Protein AF-A0A973V1K1-F1 (afdb_monomer_lite)

Secondary structure (DSSP, 8-state):
-PPP----HHHHHHHHTT-HHHHHHHHHHHHHHHHHHHHHHTTT-TTHHHHHHHHHHHHHHHGGG-S-GGGHHHHHHHHHHHHHHHHHHHHHHH------------HHHHHHHHHHHHTT--HHHHHHHHHGGGS-HHHHHHHHHHHHHHTTSS-HHHHHHHHTS-HHHHHHHHHHHHHHHHHHHHHHHHHH-SSPPHHHHHHTTT--S---HHHHHHHHHHHHHSTTGGGGGTTPPPHHHHHHTTTT-PPPGGG--GGGGTTSSTTSSS--------------------------------------------PPPPPPPPPPPP-PPPP-PPPPP---------------------PPPTT--PPPHHHHHHHHHTS------GGGGTTTT----PPTTPPTTGGG------S-HHHHHHHHHHHHT--HHHHHHHHHHHHTT-TT-EE--BS-GGGSPTT--TTTTSSTT-B--EETTTTEEHHHHGGGTTHHHH-HHHHHHHHHHHHHHHHTT--GGGGGS-BSS---TT-HHHHHHHHHHSSBS-HHHHT--

pLDDT: mean 71.19, std 25.12, range [21.25, 98.44]

Foldseek 3Di:
DDDDLQDDLVLLVCLLVPNVVSVVVVLVSCLVLLLLLQCLLVVNDPCSVVLSVVLSVCLSVCSNVDPGSRCSLLVSLLSSLVSSVVVVVVVVVVPDDDDDDDPPDDVLVVSLVVLCVVVVDDDLLNLLSQLLQQDDPVLNSLVSVVLCCLLVSDPLVSVCVSVVHDSVVSVVSPVVSQVLSLLSSLLSVQVPDVVHDPVVVVVCPPPPPGRYPVVSVVSSVCLCPPPVSVCSSPPDDRVSVSVLLVSPPPDPPVVPDPCVVVPPPPPPDPDDDDDDDDDDDDDDDDDDDDDDDDDDDDDDDDDDDDDDDDDDDDDDDDDDDDDDDDDDDDDDDDDDDDDDDDDDDDDDDPPPLCPWFAADFAPDDADALVVLLVNLVVDADDAPAPQCQQQLPDAFDQQPPDDPPSRRQTSHHHHHLLSLLSSLCRRLRHTSVLSCVQLCSQPNQFQADFDDWDQDQVLAAVVFGACSVVHHSTGGQFGGSNRNGCVVPVSLPPRLSRHSNSVSNNLSRQLSCQQNANPCCLCVDDEPDHRGHHPNQQSSLCSPPVHGHDPSSNSRD

Radius of gyration: 30.54 Å; chains: 1; bounding box: 85×86×96 Å

Sequence (557 aa):
MYQDVSFDPATVTAAMRGNQTALDGLVASCLPLVYNIVGRSMDGHADVDDVVQETMLHAVRGLPGLRDPERFRSWLVAIAVQQVRGRWRTGSRLASPTELDTDLADPEADFVDLTIAKLGLQGQRREVAEATRWLDEDDRHLLSMWWLEAAGELTRSELAGALELTSQQVADRVRRMREQLDAARVIVRVLRASPRCAQLASLARDWNGRPSPLWRKRFARHTRECGNCARGWSNLVPADRLLVGLALVPLPLGFALPQLRAGVGALVHTAGGHSGGWLAKAGSVLSTKPAIGAVAAVVMLGIGAVTANGWGVFDQPTPREPTTAAVTPSVQPAVTAGMFTSPSPSTASPKPSVSRFGLLPPGAKLPSGAQCATAVRAKPIRENKGVNATANKTTGHTVPGASAPLTRVDGKFTGTTEQILRWAACKWGIDEDMVKAQAAIESWWHMDNKGDYGTDPSHCPADHGLGVDGTPGKCPESYGLMQVRYPYNMQAFPGVEKSTAMNADYAYAVWRSCYEGKMTWLNTVERGSQYKAGDAWGCIGEWFAGRWHTVAAVQYV

Structure (mmCIF, N/CA/C/O backbone):
data_AF-A0A973V1K1-F1
#
_entry.id   AF-A0A973V1K1-F1
#
loop_
_atom_site.group_PDB
_atom_site.id
_atom_site.type_symbol
_atom_site.label_atom_id
_atom_site.label_alt_id
_atom_site.label_comp_id
_atom_site.label_asym_id
_atom_site.label_entity_id
_atom_site.label_seq_id
_atom_site.pdbx_PDB_ins_code
_atom_site.Cartn_x
_atom_site.Cartn_y
_atom_site.Cartn_z
_atom_site.occupancy
_atom_site.B_iso_or_equiv
_atom_site.auth_seq_id
_atom_site.auth_comp_id
_atom_site.auth_asym_id
_atom_site.auth_atom_id
_atom_site.pdbx_PDB_model_num
ATOM 1 N N . MET A 1 1 ? -12.474 7.860 5.024 1.00 25.02 1 MET A N 1
ATOM 2 C CA . MET A 1 1 ? -13.247 8.541 6.084 1.00 25.02 1 MET A CA 1
ATOM 3 C C . MET A 1 1 ? -13.498 7.500 7.155 1.00 25.02 1 MET A C 1
ATOM 5 O O . MET A 1 1 ? -14.356 6.652 6.957 1.00 25.02 1 MET A O 1
ATOM 9 N N . TYR A 1 2 ? -12.646 7.456 8.177 1.00 35.62 2 TYR A N 1
ATOM 10 C CA . TYR A 1 2 ? -12.766 6.469 9.251 1.00 35.62 2 TYR A CA 1
ATOM 11 C C . TYR A 1 2 ? -13.689 7.020 10.343 1.00 35.62 2 TYR A C 1
ATOM 13 O O . TYR A 1 2 ? -13.812 8.241 10.462 1.00 35.62 2 TYR A O 1
ATOM 21 N N . GLN A 1 3 ? -14.376 6.150 11.085 1.00 34.31 3 GLN A N 1
ATOM 22 C CA . GLN A 1 3 ? -15.236 6.604 12.177 1.00 34.31 3 GLN A CA 1
ATOM 23 C C . GLN A 1 3 ? -14.373 7.226 13.273 1.00 34.31 3 GLN A C 1
ATOM 25 O O . GLN A 1 3 ? -13.425 6.604 13.750 1.00 34.31 3 GLN A O 1
ATOM 30 N N . ASP A 1 4 ? -14.728 8.449 13.660 1.00 41.28 4 ASP A N 1
ATOM 31 C CA . ASP A 1 4 ? -14.227 9.068 14.877 1.00 41.28 4 ASP A CA 1
ATOM 32 C C . ASP A 1 4 ? -14.551 8.129 16.047 1.00 41.28 4 ASP A C 1
ATOM 34 O O . ASP A 1 4 ? -15.714 7.763 16.247 1.00 41.28 4 ASP A O 1
ATOM 38 N N . VAL A 1 5 ? -13.530 7.680 16.785 1.00 53.22 5 VAL A N 1
ATOM 39 C CA . VAL A 1 5 ? -13.741 6.884 18.002 1.00 53.22 5 VAL A CA 1
ATOM 40 C C . VAL A 1 5 ? -14.153 7.866 19.092 1.00 53.22 5 VAL A C 1
ATOM 42 O O . VAL A 1 5 ? -13.346 8.296 19.922 1.00 53.22 5 VAL A O 1
ATOM 45 N N . SER A 1 6 ? -15.423 8.263 19.017 1.00 62.38 6 SER A N 1
ATOM 46 C CA . SER A 1 6 ? -16.100 9.110 19.982 1.00 62.38 6 SER A CA 1
ATOM 47 C C . SER A 1 6 ? -16.394 8.283 21.227 1.00 62.38 6 SER A C 1
ATOM 49 O O . SER A 1 6 ? -17.268 7.412 21.217 1.00 62.38 6 SER A O 1
ATOM 51 N N . PHE A 1 7 ? -15.665 8.544 22.307 1.00 79.31 7 PHE A N 1
ATOM 52 C CA . PHE A 1 7 ? -15.993 7.973 23.607 1.00 79.31 7 PHE A CA 1
ATOM 53 C C . PHE A 1 7 ? -17.293 8.604 24.108 1.00 79.31 7 PHE A C 1
ATOM 55 O O . PHE A 1 7 ? -17.381 9.825 24.211 1.00 79.31 7 PHE A O 1
ATOM 62 N N . ASP A 1 8 ? -18.293 7.778 24.412 1.00 84.62 8 ASP A N 1
ATOM 63 C CA . ASP A 1 8 ? -19.568 8.242 24.958 1.00 84.62 8 ASP A CA 1
ATOM 64 C C . ASP A 1 8 ? -19.347 8.993 26.294 1.00 84.62 8 ASP A C 1
ATOM 66 O O . ASP A 1 8 ? -18.878 8.382 27.266 1.00 84.62 8 ASP A O 1
ATOM 70 N N . PRO A 1 9 ? -19.709 10.291 26.389 1.00 86.44 9 PRO A N 1
ATOM 71 C CA . PRO A 1 9 ? -19.548 11.074 27.611 1.00 86.44 9 PRO A CA 1
ATOM 72 C C . PRO A 1 9 ? -20.291 10.489 28.820 1.00 86.44 9 PRO A C 1
ATOM 74 O O . PRO A 1 9 ? -19.854 10.697 29.956 1.00 86.44 9 PRO A O 1
ATOM 77 N N . ALA A 1 10 ? -21.383 9.739 28.617 1.00 85.62 10 ALA A N 1
ATOM 78 C CA . ALA A 1 10 ? -22.103 9.088 29.710 1.00 85.62 10 ALA A CA 1
ATOM 79 C C . ALA A 1 10 ? -21.300 7.910 30.292 1.00 85.62 10 ALA A C 1
ATOM 81 O O . ALA A 1 10 ? -21.146 7.819 31.512 1.00 85.62 10 ALA A O 1
ATOM 82 N N . THR A 1 11 ? -20.708 7.071 29.439 1.00 87.69 11 THR A N 1
ATOM 83 C CA . THR A 1 11 ? -19.779 5.994 29.824 1.00 87.69 11 THR A CA 1
ATOM 84 C C . THR A 1 11 ? -18.534 6.547 30.522 1.00 87.69 11 THR A C 1
ATOM 86 O O . THR A 1 11 ? -18.165 6.053 31.590 1.00 87.69 11 THR A O 1
ATOM 89 N N . VAL A 1 12 ? -17.936 7.628 30.001 1.00 89.50 12 VAL A N 1
ATOM 90 C CA . VAL A 1 12 ? -16.821 8.333 30.666 1.00 89.50 12 VAL A CA 1
ATOM 91 C C . VAL A 1 12 ? -17.246 8.829 32.054 1.00 89.50 12 VAL A C 1
ATOM 93 O O . VAL A 1 12 ? -16.565 8.559 33.042 1.00 89.50 12 VAL A O 1
ATOM 96 N N . THR A 1 13 ? -18.410 9.476 32.165 1.00 91.19 13 THR A N 1
ATOM 97 C CA . THR A 1 13 ? -18.950 9.970 33.445 1.00 91.19 13 THR A CA 1
ATOM 98 C C . THR A 1 13 ? -19.221 8.839 34.443 1.00 91.19 13 THR A C 1
ATOM 100 O O . THR A 1 13 ? -18.986 9.000 35.642 1.00 91.19 13 THR A O 1
ATOM 103 N N . ALA A 1 14 ? -19.698 7.682 33.979 1.00 88.06 14 ALA A N 1
ATOM 104 C CA . ALA A 1 14 ? -19.909 6.506 34.818 1.00 88.06 14 ALA A CA 1
ATOM 105 C C . ALA A 1 14 ? -18.578 5.942 35.347 1.00 88.06 14 ALA A C 1
ATOM 107 O O . ALA A 1 14 ? -18.465 5.679 36.546 1.00 88.06 14 ALA A O 1
ATOM 108 N N . ALA A 1 15 ? -17.558 5.831 34.490 1.00 90.38 15 ALA A N 1
ATOM 109 C CA . ALA A 1 15 ? -16.216 5.399 34.875 1.00 90.38 15 ALA A CA 1
ATOM 110 C C . ALA A 1 15 ? -15.558 6.376 35.873 1.00 90.38 15 ALA A C 1
ATOM 112 O O . ALA A 1 15 ? -15.039 5.948 36.903 1.00 90.38 15 ALA A O 1
ATOM 113 N N . MET A 1 16 ? -15.673 7.693 35.646 1.00 90.38 16 MET A N 1
ATOM 114 C CA . MET A 1 16 ? -15.216 8.739 36.581 1.00 90.38 16 MET A CA 1
ATOM 115 C C . MET A 1 16 ? -15.860 8.631 37.971 1.00 90.38 16 MET A C 1
ATOM 117 O O . MET A 1 16 ? -15.228 8.953 38.973 1.00 90.38 16 MET A O 1
ATOM 121 N N . ARG A 1 17 ? -17.117 8.172 38.040 1.00 91.44 17 ARG A N 1
ATOM 122 C CA . ARG A 1 17 ? -17.866 7.939 39.288 1.00 91.44 17 ARG A CA 1
ATOM 123 C C . ARG A 1 17 ? -17.597 6.563 39.919 1.00 91.44 17 ARG A C 1
ATOM 125 O O . ARG A 1 17 ? -18.270 6.203 40.880 1.00 91.44 17 ARG A O 1
ATOM 132 N N . GLY A 1 18 ? -16.628 5.801 39.404 1.00 88.31 18 GLY A N 1
ATOM 133 C CA . GLY A 1 18 ? -16.198 4.520 39.970 1.00 88.31 18 GLY A CA 1
ATOM 134 C C . GLY A 1 18 ? -17.004 3.296 39.521 1.00 88.31 18 GLY A C 1
ATOM 135 O O . GLY A 1 18 ? -16.876 2.238 40.136 1.00 88.31 18 GLY A O 1
ATOM 136 N N . ASN A 1 19 ? -17.821 3.396 38.464 1.00 93.38 19 ASN A N 1
ATOM 137 C CA . ASN A 1 19 ? -18.449 2.216 37.864 1.00 93.38 19 ASN A CA 1
ATOM 138 C C . ASN A 1 19 ? -17.376 1.371 37.153 1.00 93.38 19 ASN A C 1
ATOM 140 O O . ASN A 1 19 ? -16.886 1.757 36.092 1.00 93.38 19 ASN A O 1
ATOM 144 N N . GLN A 1 20 ? -17.037 0.217 37.736 1.00 88.94 20 GLN A N 1
ATOM 145 C CA . GLN A 1 20 ? -15.986 -0.672 37.230 1.00 88.94 20 GLN A CA 1
ATOM 146 C C . GLN A 1 20 ? -16.291 -1.202 35.823 1.00 88.94 20 GLN A C 1
ATOM 148 O O . GLN A 1 20 ? -15.438 -1.120 34.953 1.00 88.94 20 GLN A O 1
ATOM 153 N N . THR A 1 21 ? -17.527 -1.624 35.536 1.00 86.88 21 THR A N 1
ATOM 154 C CA . THR A 1 21 ? -17.902 -2.111 34.194 1.00 86.88 21 THR A CA 1
ATOM 155 C C . THR A 1 21 ? -17.762 -1.025 33.121 1.00 86.88 21 THR A C 1
ATOM 157 O O . THR A 1 21 ? -17.337 -1.310 32.002 1.00 86.88 21 THR A O 1
ATOM 160 N N . ALA A 1 22 ? -18.081 0.229 33.459 1.00 86.69 22 ALA A N 1
ATOM 161 C CA . ALA A 1 22 ? -17.857 1.363 32.563 1.00 86.69 22 ALA A CA 1
ATOM 162 C C . ALA A 1 22 ? -16.359 1.676 32.395 1.00 86.69 22 ALA A C 1
ATOM 164 O O . ALA A 1 22 ? -15.928 1.997 31.291 1.00 86.69 22 ALA A O 1
ATOM 165 N N . LEU A 1 23 ? -15.565 1.554 33.465 1.00 84.75 23 LEU A N 1
ATOM 166 C CA . LEU A 1 23 ? -14.113 1.732 33.428 1.00 84.75 23 LEU A CA 1
ATOM 167 C C . LEU A 1 23 ? -13.426 0.661 32.568 1.00 84.75 23 LEU A C 1
ATOM 169 O O . LEU A 1 23 ? -12.627 1.016 31.708 1.00 84.75 23 LEU A O 1
ATOM 173 N N . ASP A 1 24 ? -13.772 -0.614 32.744 1.00 80.81 24 ASP A N 1
ATOM 174 C CA . ASP A 1 24 ? -13.214 -1.738 31.983 1.00 80.81 24 ASP A CA 1
ATOM 175 C C . ASP A 1 24 ? -13.505 -1.594 30.481 1.00 80.81 24 ASP A C 1
ATOM 177 O O . ASP A 1 24 ? -12.599 -1.692 29.649 1.00 80.81 24 ASP A O 1
ATOM 181 N N . GLY A 1 25 ? -14.759 -1.283 30.125 1.00 81.50 25 GLY A N 1
ATOM 182 C CA . GLY A 1 25 ? -15.160 -1.034 28.737 1.00 81.50 25 GLY A CA 1
ATOM 183 C C . GLY A 1 25 ? -14.477 0.196 28.125 1.00 81.50 25 GLY A C 1
ATOM 184 O O . GLY A 1 25 ? -14.055 0.163 26.964 1.00 81.50 25 GLY A O 1
ATOM 185 N N . LEU A 1 26 ? -14.303 1.266 28.910 1.00 86.12 26 LEU A N 1
ATOM 186 C CA . LEU A 1 26 ? -13.584 2.467 28.488 1.00 86.12 26 LEU A CA 1
ATOM 187 C C . LEU A 1 26 ? -12.096 2.168 28.248 1.00 86.12 26 LEU A C 1
ATOM 189 O O . LEU A 1 26 ? -11.581 2.487 27.178 1.00 86.12 26 LEU A O 1
ATOM 193 N N . VAL A 1 27 ? -11.422 1.500 29.189 1.00 83.38 27 VAL A N 1
ATOM 194 C CA . VAL A 1 27 ? -10.010 1.086 29.088 1.00 83.38 27 VAL A CA 1
ATOM 195 C C . VAL A 1 27 ? -9.781 0.193 27.868 1.00 83.38 27 VAL A C 1
ATOM 197 O O . VAL A 1 27 ? -8.873 0.472 27.083 1.00 83.38 27 VAL A O 1
ATOM 200 N N . ALA A 1 28 ? -10.631 -0.816 27.648 1.00 76.94 28 ALA A N 1
ATOM 201 C CA . ALA A 1 28 ? -10.556 -1.680 26.469 1.00 76.94 28 ALA A CA 1
ATOM 202 C C . ALA A 1 28 ? -10.680 -0.888 25.152 1.00 76.94 28 ALA A C 1
ATOM 204 O O . ALA A 1 28 ? -9.946 -1.149 24.201 1.00 76.94 28 ALA A O 1
ATOM 205 N N . SER A 1 29 ? -11.550 0.126 25.122 1.00 78.12 29 SER A N 1
ATOM 206 C CA . SER A 1 29 ? -11.746 1.009 23.961 1.00 78.12 29 SER A CA 1
ATOM 207 C C . SER A 1 29 ? -10.588 1.996 23.740 1.00 78.12 29 SER A C 1
ATOM 209 O O . SER A 1 29 ? -10.363 2.452 22.621 1.00 78.12 29 SER A O 1
ATOM 211 N N . CYS A 1 30 ? -9.838 2.333 24.793 1.00 79.31 30 CYS A N 1
ATOM 212 C CA . CYS A 1 30 ? -8.694 3.251 24.743 1.00 79.31 30 CYS A CA 1
ATOM 213 C C . CYS A 1 30 ? -7.409 2.598 24.229 1.00 79.31 30 CYS A C 1
ATOM 215 O O . CYS A 1 30 ? -6.612 3.258 23.558 1.00 79.31 30 CYS A O 1
ATOM 217 N N . LEU A 1 31 ? -7.197 1.320 24.559 1.00 74.94 31 LEU A N 1
ATOM 218 C CA . LEU A 1 31 ? -5.947 0.608 24.284 1.00 74.94 31 LEU A CA 1
ATOM 219 C C . LEU A 1 31 ? -5.491 0.694 22.814 1.00 74.94 31 LEU A C 1
ATOM 221 O O . LEU A 1 31 ? -4.325 1.031 22.613 1.00 74.94 31 LEU A O 1
ATOM 225 N N . PRO A 1 32 ? -6.342 0.488 21.784 1.00 72.94 32 PRO A N 1
ATOM 226 C CA . PRO A 1 32 ? -5.908 0.581 20.387 1.00 72.94 32 PRO A CA 1
ATOM 227 C C . PRO A 1 32 ? -5.370 1.965 20.003 1.00 72.94 32 PRO A C 1
ATOM 229 O O . PRO A 1 32 ? -4.358 2.060 19.311 1.00 72.94 32 PRO A O 1
ATOM 232 N N . LEU A 1 33 ? -5.999 3.043 20.489 1.00 72.25 33 LEU A N 1
ATOM 233 C CA . LEU A 1 33 ? -5.550 4.415 20.237 1.00 72.25 33 LEU A CA 1
ATOM 234 C C . LEU A 1 33 ? -4.190 4.677 20.900 1.00 72.25 33 LEU A C 1
ATOM 236 O O . LEU A 1 33 ? -3.294 5.238 20.273 1.00 72.25 33 LEU A O 1
ATOM 240 N N . VAL A 1 34 ? -4.012 4.232 22.146 1.00 75.44 34 VAL A N 1
ATOM 241 C CA . VAL A 1 34 ? -2.751 4.407 22.880 1.00 75.44 34 VAL A CA 1
ATOM 242 C C . VAL A 1 34 ? -1.622 3.578 22.258 1.00 75.44 34 VAL A C 1
ATOM 244 O O . VAL A 1 34 ? -0.548 4.127 22.018 1.00 75.44 34 VAL A O 1
ATOM 247 N N . TYR A 1 35 ? -1.868 2.313 21.900 1.00 67.62 35 TYR A N 1
ATOM 248 C CA . TYR A 1 35 ? -0.909 1.481 21.162 1.00 67.62 35 TYR A CA 1
ATOM 249 C C . TYR A 1 35 ? -0.545 2.089 19.799 1.00 67.62 35 TYR A C 1
ATOM 251 O O . TYR A 1 35 ? 0.631 2.100 19.439 1.00 67.62 35 TYR A O 1
ATOM 259 N N . ASN A 1 36 ? -1.507 2.662 19.066 1.00 60.78 36 ASN A N 1
ATOM 260 C CA . ASN A 1 36 ? -1.239 3.365 17.808 1.00 60.78 36 ASN A CA 1
ATOM 261 C C . ASN A 1 36 ? -0.340 4.596 18.004 1.00 60.78 36 ASN A C 1
ATOM 263 O O . ASN A 1 36 ? 0.570 4.811 17.201 1.00 60.78 36 ASN A O 1
ATOM 267 N N . ILE A 1 37 ? -0.576 5.396 19.051 1.00 63.22 37 ILE A N 1
ATOM 268 C CA . ILE A 1 37 ? 0.218 6.599 19.347 1.00 63.22 37 ILE A CA 1
ATOM 269 C C . ILE A 1 37 ? 1.629 6.217 19.800 1.00 63.22 37 ILE A C 1
ATOM 271 O O . ILE A 1 37 ? 2.606 6.694 19.221 1.00 63.22 37 ILE A O 1
ATOM 275 N N . VAL A 1 38 ? 1.747 5.355 20.813 1.00 67.50 38 VAL A N 1
ATOM 276 C CA . VAL A 1 38 ? 3.034 4.964 21.405 1.00 67.50 38 VAL A CA 1
ATOM 277 C C . VAL A 1 38 ? 3.848 4.135 20.413 1.00 67.50 38 VAL A C 1
ATOM 279 O O . VAL A 1 38 ? 4.984 4.495 20.117 1.00 67.50 38 VAL A O 1
ATOM 282 N N . GLY A 1 39 ? 3.257 3.096 19.818 1.00 61.38 39 GLY A N 1
ATOM 283 C CA . GLY A 1 39 ? 3.939 2.195 18.886 1.00 61.38 39 GLY A CA 1
ATOM 284 C C . GLY A 1 39 ? 4.509 2.903 17.655 1.00 61.38 39 GLY A C 1
ATOM 285 O O . GLY A 1 39 ? 5.645 2.625 17.277 1.00 61.38 39 GLY A O 1
ATOM 286 N N . ARG A 1 40 ? 3.782 3.873 17.070 1.00 62.50 40 ARG A N 1
ATOM 287 C CA . ARG A 1 40 ? 4.295 4.688 15.947 1.00 62.50 40 ARG A CA 1
ATOM 288 C C . ARG A 1 40 ? 5.256 5.802 16.373 1.00 62.50 40 ARG A C 1
ATOM 290 O O . ARG A 1 40 ? 6.088 6.213 15.572 1.00 62.50 40 ARG A O 1
ATOM 297 N N . SER A 1 41 ? 5.170 6.296 17.609 1.00 62.47 41 SER A N 1
ATOM 298 C CA . SER A 1 41 ? 6.094 7.329 18.115 1.00 62.47 41 SER A CA 1
ATOM 299 C C . SER A 1 41 ? 7.371 6.758 18.745 1.00 62.47 41 SER A C 1
ATOM 301 O O . SER A 1 41 ? 8.280 7.516 19.076 1.00 62.47 41 SER A O 1
ATOM 303 N N . MET A 1 42 ? 7.432 5.438 18.927 1.00 60.78 42 MET A N 1
ATOM 304 C CA . MET A 1 42 ? 8.599 4.698 19.414 1.00 60.78 42 MET A CA 1
ATOM 305 C C . MET A 1 42 ? 9.134 3.682 18.394 1.00 60.78 42 MET A C 1
ATOM 307 O O . MET A 1 42 ? 10.042 2.929 18.721 1.00 60.78 42 MET A O 1
ATOM 311 N N . ASP A 1 43 ? 8.571 3.646 17.183 1.00 56.16 43 ASP A N 1
ATOM 312 C CA . ASP A 1 43 ? 9.037 2.861 16.026 1.00 56.16 43 ASP A CA 1
ATOM 313 C C . ASP A 1 43 ? 9.370 1.382 16.345 1.00 56.16 43 ASP A C 1
ATOM 315 O O . ASP A 1 43 ? 10.355 0.812 15.888 1.00 56.16 43 ASP A O 1
ATOM 319 N N . GLY A 1 44 ? 8.551 0.746 17.194 1.00 48.47 44 GLY A N 1
ATOM 320 C CA . GLY A 1 44 ? 8.740 -0.653 17.602 1.00 48.47 44 GLY A CA 1
ATOM 321 C C . GLY A 1 44 ? 9.821 -0.916 18.664 1.00 48.47 44 GLY A C 1
ATOM 322 O O . GLY A 1 44 ? 10.270 -2.056 18.784 1.00 48.47 44 GLY A O 1
ATOM 323 N N . HIS A 1 45 ? 10.235 0.094 19.440 1.00 56.47 45 HIS A N 1
ATOM 324 C CA . HIS A 1 45 ? 11.133 -0.069 20.594 1.00 56.47 45 HIS A CA 1
ATOM 325 C C . HIS A 1 45 ? 10.634 -1.143 21.583 1.00 56.47 45 HIS A C 1
ATOM 327 O O . HIS A 1 45 ? 9.432 -1.285 21.805 1.00 56.47 45 HIS A O 1
ATOM 333 N N . ALA A 1 46 ? 11.552 -1.847 22.256 1.00 53.59 46 ALA A N 1
ATOM 334 C CA . ALA A 1 46 ? 11.208 -2.898 23.227 1.00 53.59 46 ALA A CA 1
ATOM 335 C C . ALA A 1 46 ? 10.357 -2.396 24.417 1.00 53.59 46 ALA A C 1
ATOM 337 O O . ALA A 1 46 ? 9.621 -3.167 25.021 1.00 53.59 46 ALA A O 1
ATOM 338 N N . ASP A 1 47 ? 10.420 -1.093 24.702 1.00 65.00 47 ASP A N 1
ATOM 339 C CA . ASP A 1 47 ? 9.684 -0.425 25.786 1.00 65.00 47 ASP A CA 1
ATOM 340 C C . ASP A 1 47 ? 8.240 -0.024 25.411 1.00 65.00 47 ASP A C 1
ATOM 342 O O . ASP A 1 47 ? 7.585 0.671 26.188 1.00 65.00 47 ASP A O 1
ATOM 346 N N . VAL A 1 48 ? 7.740 -0.360 24.212 1.00 66.38 48 VAL A N 1
ATOM 347 C CA . VAL A 1 48 ? 6.395 0.071 23.773 1.00 66.38 48 VAL A CA 1
ATOM 348 C C . VAL A 1 48 ? 5.312 -0.396 24.749 1.00 66.38 48 VAL A C 1
ATOM 350 O O . VAL A 1 48 ? 4.471 0.414 25.135 1.00 66.38 48 VAL A O 1
ATOM 353 N N . ASP A 1 49 ? 5.353 -1.655 25.193 1.00 67.69 49 ASP A N 1
ATOM 354 C CA . ASP A 1 49 ? 4.386 -2.186 26.163 1.00 67.69 49 ASP A CA 1
ATOM 355 C C . ASP A 1 49 ? 4.491 -1.486 27.530 1.00 67.69 49 ASP A C 1
ATOM 357 O O . ASP A 1 49 ? 3.462 -1.126 28.102 1.00 67.69 49 ASP A O 1
ATOM 361 N N . ASP A 1 50 ? 5.706 -1.198 28.013 1.00 75.38 50 ASP A N 1
ATOM 362 C CA . ASP A 1 50 ? 5.936 -0.462 29.266 1.00 75.38 50 ASP A CA 1
ATOM 363 C C . ASP A 1 50 ? 5.345 0.956 29.202 1.00 75.38 50 ASP A C 1
ATOM 365 O O . ASP A 1 50 ? 4.634 1.387 30.113 1.00 75.38 50 ASP A O 1
ATOM 369 N N . VAL A 1 51 ? 5.592 1.688 28.108 1.00 77.31 51 VAL A N 1
ATOM 370 C CA . VAL A 1 51 ? 5.094 3.064 27.931 1.00 77.31 51 VAL A CA 1
ATOM 371 C C . VAL A 1 51 ? 3.579 3.086 27.711 1.00 77.31 51 VAL A C 1
ATOM 373 O O . VAL A 1 51 ? 2.907 4.001 28.199 1.00 77.31 51 VAL A O 1
ATOM 376 N N . VAL A 1 52 ? 3.001 2.080 27.045 1.00 79.00 52 VAL A N 1
ATOM 377 C CA . VAL A 1 52 ? 1.540 1.911 26.974 1.00 79.00 52 VAL A CA 1
ATOM 378 C C . VAL A 1 52 ? 0.966 1.611 28.360 1.00 79.00 52 VAL A C 1
ATOM 380 O O . VAL A 1 52 ? -0.000 2.261 28.762 1.00 79.00 52 VAL A O 1
ATOM 383 N N . GLN A 1 53 ? 1.564 0.694 29.125 1.00 79.31 53 GLN A N 1
ATOM 384 C CA . GLN A 1 53 ? 1.118 0.363 30.478 1.00 79.31 53 GLN A CA 1
ATOM 385 C C . GLN A 1 53 ? 1.182 1.586 31.405 1.00 79.31 53 GLN A C 1
ATOM 387 O O . GLN A 1 53 ? 0.210 1.876 32.104 1.00 79.31 53 GLN A O 1
ATOM 392 N N . GLU A 1 54 ? 2.281 2.341 31.385 1.00 84.12 54 GLU A N 1
ATOM 393 C CA . GLU A 1 54 ? 2.437 3.573 32.163 1.00 84.12 54 GLU A CA 1
ATOM 394 C C . GLU A 1 54 ? 1.415 4.643 31.740 1.00 84.12 54 GLU A C 1
ATOM 396 O O . GLU A 1 54 ? 0.768 5.256 32.595 1.00 84.12 54 GLU A O 1
ATOM 401 N N . THR A 1 55 ? 1.184 4.809 30.433 1.00 83.88 55 THR A N 1
ATOM 402 C CA . THR A 1 55 ? 0.142 5.699 29.889 1.00 83.88 55 THR A CA 1
ATOM 403 C C . THR A 1 55 ? -1.246 5.322 30.406 1.00 83.88 55 THR A C 1
ATOM 405 O O . THR A 1 55 ? -1.975 6.185 30.898 1.00 83.88 55 THR A O 1
ATOM 408 N N . MET A 1 56 ? -1.608 4.037 30.357 1.00 87.25 56 MET A N 1
ATOM 409 C CA . MET A 1 56 ? -2.913 3.555 30.815 1.00 87.25 56 MET A CA 1
ATOM 410 C C . MET A 1 56 ? -3.070 3.652 32.336 1.00 87.25 56 MET A C 1
ATOM 412 O O . MET A 1 56 ? -4.137 4.038 32.812 1.00 87.25 56 MET A O 1
ATOM 416 N N . LEU A 1 57 ? -2.015 3.395 33.115 1.00 85.81 57 LEU A N 1
ATOM 417 C CA . LEU A 1 57 ? -2.019 3.610 34.566 1.00 85.81 57 LEU A CA 1
ATOM 418 C C . LEU A 1 57 ? -2.205 5.092 34.920 1.00 85.81 57 LEU A C 1
ATOM 420 O O . LEU A 1 57 ? -2.956 5.408 35.845 1.00 85.81 57 LEU A O 1
ATOM 424 N N . HIS A 1 58 ? -1.565 6.004 34.184 1.00 84.88 58 HIS A N 1
ATOM 425 C CA . HIS A 1 58 ? -1.778 7.444 34.336 1.00 84.88 58 HIS A CA 1
ATOM 426 C C . HIS A 1 58 ? -3.204 7.862 33.957 1.00 84.88 58 HIS A C 1
ATOM 428 O O . HIS A 1 58 ? -3.813 8.640 34.691 1.00 84.88 58 HIS A O 1
ATOM 434 N N . ALA A 1 59 ? -3.761 7.315 32.874 1.00 86.06 59 ALA A N 1
ATOM 435 C CA . ALA A 1 59 ? -5.140 7.573 32.471 1.00 86.06 59 ALA A CA 1
ATOM 436 C C . ALA A 1 59 ? -6.146 7.076 33.525 1.00 86.06 59 ALA A C 1
ATOM 438 O O . ALA A 1 59 ? -6.974 7.852 33.992 1.00 86.06 59 ALA A O 1
ATOM 439 N N . VAL A 1 60 ? -6.048 5.828 33.994 1.00 88.62 60 VAL A N 1
ATOM 440 C CA . VAL A 1 60 ? -6.977 5.288 35.008 1.00 88.62 60 VAL A CA 1
ATOM 441 C C . VAL A 1 60 ? -6.895 6.068 36.327 1.00 88.62 60 VAL A C 1
ATOM 443 O O . VAL A 1 60 ? -7.927 6.396 36.910 1.00 88.62 60 VAL A O 1
ATOM 446 N N . ARG A 1 61 ? -5.688 6.434 36.785 1.00 87.88 61 ARG A N 1
ATOM 447 C CA . ARG A 1 61 ? -5.500 7.234 38.013 1.00 87.88 61 ARG A CA 1
ATOM 448 C C . ARG A 1 61 ? -5.965 8.685 37.864 1.00 87.88 61 ARG A C 1
ATOM 450 O O . ARG A 1 61 ? -6.442 9.268 38.832 1.00 87.88 61 ARG A O 1
ATOM 457 N N . GLY A 1 62 ? -5.797 9.275 36.681 1.00 86.25 62 GLY A N 1
ATOM 458 C CA . GLY A 1 62 ? -6.165 10.661 36.398 1.00 86.25 62 GLY A CA 1
ATOM 459 C C . GLY A 1 62 ? -7.647 10.866 36.074 1.00 86.25 62 GLY A C 1
ATOM 460 O O . GLY A 1 62 ? -8.145 11.979 36.239 1.00 86.25 62 GLY A O 1
ATOM 461 N N . LEU A 1 63 ? -8.356 9.813 35.649 1.00 89.31 63 LEU A N 1
ATOM 462 C CA . LEU A 1 63 ? -9.735 9.886 35.159 1.00 89.31 63 LEU A CA 1
ATOM 463 C C . LEU A 1 63 ? -10.715 10.566 36.137 1.00 89.31 63 LEU A C 1
ATOM 465 O O . LEU A 1 63 ? -11.454 11.438 35.682 1.00 89.31 63 LEU A O 1
ATOM 469 N N . PRO A 1 64 ? -10.712 10.292 37.461 1.00 87.81 64 PRO A N 1
ATOM 470 C CA . PRO A 1 64 ? -11.609 10.978 38.399 1.00 87.81 64 PRO A CA 1
ATOM 471 C C . PRO A 1 64 ? -11.396 12.501 38.481 1.00 87.81 64 PRO A C 1
ATOM 473 O O . PRO A 1 64 ? -12.276 13.218 38.949 1.00 87.81 64 PRO A O 1
ATOM 476 N N . GLY A 1 65 ? -10.235 13.004 38.041 1.00 82.56 65 GLY A N 1
ATOM 477 C CA . GLY A 1 65 ? -9.905 14.431 37.986 1.00 82.56 65 GLY A CA 1
ATOM 478 C C . GLY A 1 65 ? -10.257 15.123 36.663 1.00 82.56 65 GLY A C 1
ATOM 479 O O . GLY A 1 65 ? -10.026 16.330 36.535 1.00 82.56 65 GLY A O 1
ATOM 480 N N . LEU A 1 66 ? -10.791 14.399 35.672 1.00 83.69 66 LEU A N 1
ATOM 481 C CA . LEU A 1 66 ? -11.204 14.977 34.394 1.00 83.69 66 LEU A CA 1
ATOM 482 C C . LEU A 1 66 ? -12.396 15.927 34.604 1.00 83.69 66 LEU A C 1
ATOM 484 O O . LEU A 1 66 ? -13.415 15.554 35.172 1.00 83.69 66 LEU A O 1
ATOM 488 N N . ARG A 1 67 ? -12.276 17.178 34.145 1.00 79.25 67 ARG A N 1
ATOM 489 C CA . ARG A 1 67 ? -13.317 18.208 34.351 1.00 79.25 67 ARG A CA 1
ATOM 490 C C . ARG A 1 67 ? -14.437 18.180 33.313 1.00 79.25 67 ARG A C 1
ATOM 492 O O . ARG A 1 67 ? -15.518 18.689 33.580 1.00 79.25 67 ARG A O 1
ATOM 499 N N . ASP A 1 68 ? -14.142 17.650 32.134 1.00 80.25 68 ASP A N 1
ATOM 500 C CA . ASP A 1 68 ? -14.984 17.716 30.943 1.00 80.25 68 ASP A CA 1
ATOM 501 C C . ASP A 1 68 ? -14.931 16.346 30.238 1.00 80.25 68 ASP A C 1
ATOM 503 O O . ASP A 1 68 ? -13.910 16.030 29.615 1.00 80.25 68 ASP A O 1
ATOM 507 N N . PRO A 1 69 ? -15.976 15.505 30.378 1.00 85.25 69 PRO A N 1
ATOM 508 C CA . PRO A 1 69 ? -16.019 14.173 29.780 1.00 85.25 69 PRO A CA 1
ATOM 509 C C . PRO A 1 69 ? -15.913 14.175 28.249 1.00 85.25 69 PRO A C 1
ATOM 511 O O . PRO A 1 69 ? -15.356 13.233 27.689 1.00 85.25 69 PRO A O 1
ATOM 514 N N . GLU A 1 70 ? -16.369 15.232 27.564 1.00 76.25 70 GLU A N 1
ATOM 515 C CA . GLU A 1 70 ? -16.288 15.335 26.097 1.00 76.25 70 GLU A CA 1
ATOM 516 C C . GLU A 1 70 ? -14.832 15.458 25.614 1.00 76.25 70 GLU A C 1
ATOM 518 O O . GLU A 1 70 ? -14.491 15.060 24.501 1.00 76.25 70 GLU A O 1
ATOM 523 N N . ARG A 1 71 ? -13.929 15.943 26.477 1.00 75.00 71 ARG A N 1
ATOM 524 C CA . ARG A 1 71 ? -12.490 16.080 26.187 1.00 75.00 71 ARG A CA 1
ATOM 525 C C . ARG A 1 71 ? -11.669 14.835 26.494 1.00 75.00 71 ARG A C 1
ATOM 527 O O . ARG A 1 71 ? -10.448 14.878 26.328 1.00 75.00 71 ARG A O 1
ATOM 534 N N . PHE A 1 72 ? -12.295 13.739 26.926 1.00 82.25 72 PHE A N 1
ATOM 535 C CA . PHE A 1 72 ? -11.595 12.517 27.330 1.00 82.25 72 PHE A CA 1
ATOM 536 C C . PHE A 1 72 ? -10.605 12.015 26.265 1.00 82.25 72 PHE A C 1
ATOM 538 O O . PHE A 1 72 ? -9.456 11.726 26.602 1.00 82.25 72 PHE A O 1
ATOM 545 N N . ARG A 1 73 ? -11.000 12.004 24.980 1.00 80.69 73 ARG A N 1
ATOM 546 C CA . ARG A 1 73 ? -10.117 11.618 23.862 1.00 80.69 73 ARG A CA 1
ATOM 547 C C . ARG A 1 73 ? -8.845 12.468 23.832 1.00 80.69 73 ARG A C 1
ATOM 549 O O . ARG A 1 73 ? -7.739 11.941 23.920 1.00 80.69 73 ARG A O 1
ATOM 556 N N . SER A 1 74 ? -8.999 13.788 23.754 1.00 70.06 74 SER A N 1
ATOM 557 C CA . SER A 1 74 ? -7.877 14.723 23.629 1.00 70.06 74 SER A CA 1
ATOM 558 C C . SER A 1 74 ? -6.975 14.728 24.865 1.00 70.06 74 SER A C 1
ATOM 560 O O . SER A 1 74 ? -5.763 14.900 24.751 1.00 70.06 74 SER A O 1
ATOM 562 N N . TRP A 1 75 ? -7.556 14.504 26.044 1.00 82.12 75 TRP A N 1
ATOM 563 C CA . TRP A 1 75 ? -6.830 14.345 27.299 1.00 82.12 75 TRP A CA 1
ATOM 564 C C . TRP A 1 75 ? -5.989 13.057 27.322 1.00 82.12 75 TRP A C 1
ATOM 566 O O . TRP A 1 75 ? -4.802 13.116 27.638 1.00 82.12 75 TRP A O 1
ATOM 576 N N . LEU A 1 76 ? -6.553 11.919 26.904 1.00 79.38 76 LEU A N 1
ATOM 577 C CA . LEU A 1 76 ? -5.829 10.650 26.779 1.00 79.38 76 LEU A CA 1
ATOM 578 C C . LEU A 1 76 ? -4.671 10.747 25.770 1.00 79.38 76 LEU A C 1
ATOM 580 O O . LEU A 1 76 ? -3.556 10.310 26.058 1.00 79.38 76 LEU A O 1
ATOM 584 N N . VAL A 1 77 ? -4.918 11.371 24.612 1.00 71.19 77 VAL A N 1
ATOM 585 C CA . VAL A 1 77 ? -3.897 11.640 23.584 1.00 71.19 77 VAL A CA 1
ATOM 586 C C . VAL A 1 77 ? -2.748 12.482 24.153 1.00 71.19 77 VAL A C 1
ATOM 588 O O . VAL A 1 77 ? -1.581 12.172 23.907 1.00 71.19 77 VAL A O 1
ATOM 591 N N . ALA A 1 78 ? -3.052 13.505 24.960 1.00 70.00 78 ALA A N 1
ATOM 592 C CA . ALA A 1 78 ? -2.036 14.327 25.614 1.00 70.00 78 ALA A CA 1
ATOM 593 C C . ALA A 1 78 ? -1.184 13.532 26.623 1.00 70.00 78 ALA A C 1
ATOM 595 O O . ALA A 1 78 ? 0.034 13.717 26.651 1.00 70.00 78 ALA A O 1
ATOM 596 N N . ILE A 1 79 ? -1.777 12.610 27.396 1.00 74.12 79 ILE A N 1
ATOM 597 C CA . ILE A 1 79 ? -1.019 11.716 28.293 1.00 74.12 79 ILE A CA 1
ATOM 598 C C . ILE A 1 79 ? -0.063 10.834 27.479 1.00 74.12 79 ILE A C 1
ATOM 600 O O . ILE A 1 79 ? 1.129 10.806 27.781 1.00 74.12 79 ILE A O 1
ATOM 604 N N . ALA A 1 80 ? -0.550 10.166 26.427 1.00 74.06 80 ALA A N 1
ATOM 605 C CA . ALA A 1 80 ? 0.270 9.278 25.595 1.00 74.06 80 ALA A CA 1
ATOM 606 C C . ALA A 1 80 ? 1.466 10.014 24.959 1.00 74.06 80 ALA A C 1
ATOM 608 O O . ALA A 1 80 ? 2.610 9.566 25.050 1.00 74.06 80 ALA A O 1
ATOM 609 N N . VAL A 1 81 ? 1.222 11.195 24.378 1.00 65.88 81 VAL A N 1
ATOM 610 C CA . VAL A 1 81 ? 2.270 12.054 23.799 1.00 65.88 81 VAL A CA 1
ATOM 611 C C . VAL A 1 81 ? 3.277 12.520 24.855 1.00 65.88 81 VAL A C 1
ATOM 613 O O . VAL A 1 81 ? 4.482 12.548 24.585 1.00 65.88 81 VAL A O 1
ATOM 616 N N . GLN A 1 82 ? 2.821 12.863 26.063 1.00 67.81 82 GLN A N 1
ATOM 617 C CA . GLN A 1 82 ? 3.713 13.287 27.139 1.00 67.81 82 GLN A CA 1
ATOM 618 C C . GLN A 1 82 ? 4.577 12.137 27.674 1.00 67.81 82 GLN A C 1
ATOM 620 O O . GLN A 1 82 ? 5.751 12.374 27.970 1.00 67.81 82 GLN A O 1
ATOM 625 N N . GLN A 1 83 ? 4.045 10.912 27.751 1.00 78.38 83 GLN A N 1
ATOM 626 C CA . GLN A 1 83 ? 4.812 9.738 28.184 1.00 78.38 83 GLN A CA 1
ATOM 627 C C . GLN A 1 83 ? 5.894 9.353 27.174 1.00 78.38 83 GLN A C 1
ATOM 629 O O . GLN A 1 83 ? 7.058 9.219 27.551 1.00 78.38 83 GLN A O 1
ATOM 634 N N . VAL A 1 84 ? 5.563 9.324 25.878 1.00 69.25 84 VAL A N 1
ATOM 635 C CA . VAL A 1 84 ? 6.551 9.175 24.793 1.00 69.25 84 VAL A CA 1
ATOM 636 C C . VAL A 1 84 ? 7.669 10.218 24.938 1.00 69.25 84 VAL A C 1
ATOM 638 O O . VAL A 1 84 ? 8.844 9.871 25.058 1.00 69.25 84 VAL A O 1
ATOM 641 N N . ARG A 1 85 ? 7.315 11.509 25.039 1.00 68.88 85 ARG A N 1
ATOM 642 C CA . ARG A 1 85 ? 8.282 12.602 25.268 1.00 68.88 85 ARG A CA 1
ATOM 643 C C . ARG A 1 85 ? 9.085 12.436 26.565 1.00 68.88 85 ARG A C 1
ATOM 645 O O . ARG A 1 85 ? 10.198 12.951 26.662 1.00 68.88 85 ARG A O 1
ATOM 652 N N . GLY A 1 86 ? 8.520 11.817 27.599 1.00 67.81 86 GLY A N 1
ATOM 653 C CA . GLY A 1 86 ? 9.183 11.524 28.874 1.00 67.81 86 GLY A CA 1
ATOM 654 C C . GLY A 1 86 ? 10.255 10.440 28.742 1.00 67.81 86 GLY A C 1
ATOM 655 O O . GLY A 1 86 ? 11.387 10.642 29.196 1.00 67.81 86 GLY A O 1
ATOM 656 N N . ARG A 1 87 ? 9.933 9.340 28.046 1.00 73.00 87 ARG A N 1
ATOM 657 C CA . ARG A 1 87 ? 10.860 8.230 27.782 1.00 73.00 87 ARG A CA 1
ATOM 658 C C . ARG A 1 87 ? 12.080 8.706 26.997 1.00 73.00 87 ARG A C 1
ATOM 660 O O . ARG A 1 87 ? 13.205 8.537 27.465 1.00 73.00 87 ARG A O 1
ATOM 667 N N . TRP A 1 88 ? 11.865 9.407 25.883 1.00 64.31 88 TRP A N 1
ATOM 668 C CA . TRP A 1 88 ? 12.948 9.913 25.031 1.00 64.31 88 TRP A CA 1
ATOM 669 C C . TRP A 1 88 ? 13.862 10.926 25.743 1.00 64.31 88 TRP A C 1
ATOM 671 O O . TRP A 1 88 ? 15.087 10.828 25.647 1.00 64.31 88 TRP A O 1
ATOM 681 N N . ARG A 1 89 ? 13.307 11.835 26.562 1.00 64.50 89 ARG A N 1
ATOM 682 C CA . ARG A 1 89 ? 14.109 12.750 27.406 1.00 64.50 89 ARG A CA 1
ATOM 683 C C . ARG A 1 89 ? 14.941 12.027 28.469 1.00 64.50 89 ARG A C 1
ATOM 685 O O . ARG A 1 89 ? 15.977 12.550 28.870 1.00 64.50 89 ARG A O 1
ATOM 692 N N . THR A 1 90 ? 14.497 10.864 28.939 1.00 61.03 90 THR A N 1
ATOM 693 C CA . THR A 1 90 ? 15.232 10.058 29.926 1.00 61.03 90 THR A CA 1
ATOM 694 C C . THR A 1 90 ? 16.345 9.252 29.255 1.00 61.03 90 THR A C 1
ATOM 696 O O . THR A 1 90 ? 17.489 9.315 29.704 1.00 61.03 90 THR A O 1
ATOM 699 N N . GLY A 1 91 ? 16.058 8.598 28.123 1.00 55.62 91 GLY A N 1
ATOM 700 C CA . GLY A 1 91 ? 17.065 7.895 27.317 1.00 55.62 91 GLY A CA 1
ATOM 701 C C . GLY A 1 91 ? 18.190 8.822 26.840 1.00 55.62 91 GLY A C 1
ATOM 702 O O . GLY A 1 91 ? 19.367 8.541 27.060 1.00 55.62 91 GLY A O 1
ATOM 703 N N . SER A 1 92 ? 17.842 10.001 26.312 1.00 44.94 92 SER A N 1
ATOM 704 C CA . SER A 1 92 ? 18.823 10.995 25.850 1.00 44.94 92 SER A CA 1
ATOM 705 C C . SER A 1 92 ? 19.674 11.623 26.969 1.00 44.94 92 SER A C 1
ATOM 707 O O . SER A 1 92 ? 20.663 12.282 26.662 1.00 44.94 92 SER A O 1
ATOM 709 N N . ARG A 1 93 ? 19.317 11.454 28.252 1.00 42.44 93 ARG A N 1
ATOM 710 C CA . ARG A 1 93 ? 20.136 11.903 29.399 1.00 42.44 93 ARG A CA 1
ATOM 711 C C . ARG A 1 93 ? 21.116 10.841 29.889 1.00 42.44 93 ARG A C 1
ATOM 713 O O . ARG A 1 93 ? 22.148 11.197 30.446 1.00 42.44 93 ARG A O 1
ATOM 720 N N . LEU A 1 94 ? 20.796 9.564 29.685 1.00 42.06 94 LEU A N 1
ATOM 721 C CA . LEU A 1 94 ? 21.716 8.448 29.925 1.00 42.06 94 LEU A CA 1
ATOM 722 C C . LEU A 1 94 ? 22.778 8.365 28.814 1.00 42.06 94 LEU A C 1
ATOM 724 O O . LEU A 1 94 ? 23.909 7.964 29.070 1.00 42.06 94 LEU A O 1
ATOM 728 N N . ALA A 1 95 ? 22.447 8.828 27.606 1.00 37.75 95 ALA A N 1
ATOM 729 C CA . ALA A 1 95 ? 23.389 9.038 26.510 1.00 37.75 95 ALA A CA 1
ATOM 730 C C . ALA A 1 95 ? 24.163 10.370 26.651 1.00 37.75 95 ALA A C 1
ATOM 732 O O . ALA A 1 95 ? 23.864 11.370 25.997 1.00 37.75 95 ALA A O 1
ATOM 733 N N . SER A 1 96 ? 25.191 10.396 27.501 1.00 29.80 96 SER A N 1
ATOM 734 C CA . SER A 1 96 ? 26.207 11.461 27.501 1.00 29.80 96 SER A CA 1
ATOM 735 C C . SER A 1 96 ? 27.603 10.920 27.821 1.00 29.80 96 SER A C 1
ATOM 737 O O . SER A 1 96 ? 27.727 9.841 28.401 1.00 29.80 96 SER A O 1
ATOM 739 N N . PRO A 1 97 ? 28.663 11.583 27.324 1.00 38.81 97 PRO A N 1
ATOM 740 C CA . PRO A 1 97 ? 29.793 10.861 26.755 1.00 38.81 97 PRO A CA 1
ATOM 741 C C . PRO A 1 97 ? 30.755 10.341 27.820 1.00 38.81 97 PRO A C 1
ATOM 743 O O . PRO A 1 97 ? 31.470 11.112 28.454 1.00 38.81 97 PRO A O 1
ATOM 746 N N . THR A 1 98 ? 30.827 9.017 27.940 1.00 31.62 98 THR A N 1
ATOM 747 C CA . THR A 1 98 ? 32.018 8.344 28.466 1.00 31.62 98 THR A CA 1
ATOM 748 C C . THR A 1 98 ? 32.775 7.778 27.272 1.00 31.62 98 THR A C 1
ATOM 750 O O . THR A 1 98 ? 32.192 7.065 26.457 1.00 31.62 98 THR A O 1
ATOM 753 N N . GLU A 1 99 ? 34.048 8.140 27.135 1.00 37.38 99 GLU A N 1
ATOM 754 C CA . GLU A 1 99 ? 34.912 7.681 26.047 1.00 37.38 99 GLU A CA 1
ATOM 755 C C . GLU A 1 99 ? 35.149 6.169 26.151 1.00 37.38 99 GLU A C 1
ATOM 757 O O . GLU A 1 99 ? 35.946 5.717 26.968 1.00 37.38 99 GLU A O 1
ATOM 762 N N . LEU A 1 100 ? 34.479 5.390 25.302 1.00 32.53 100 LEU A N 1
ATOM 763 C CA . LEU A 1 100 ? 34.866 4.023 24.965 1.00 32.53 100 LEU A CA 1
ATOM 764 C C . LEU A 1 100 ? 34.555 3.795 23.485 1.00 32.53 100 LEU A C 1
ATOM 766 O O . LEU A 1 100 ? 33.402 3.660 23.083 1.00 32.53 100 LEU A O 1
ATOM 770 N N . ASP A 1 101 ? 35.614 3.817 22.680 1.00 38.09 101 ASP A N 1
ATOM 771 C CA . ASP A 1 101 ? 35.571 3.519 21.254 1.00 38.09 101 ASP A CA 1
ATOM 772 C C . ASP A 1 101 ? 35.347 2.014 21.058 1.00 38.09 101 ASP A C 1
ATOM 774 O O . ASP A 1 101 ? 36.180 1.183 21.430 1.00 38.09 101 ASP A O 1
ATOM 778 N N . THR A 1 102 ? 34.175 1.641 20.554 1.00 31.20 102 THR A N 1
ATOM 779 C CA . THR A 1 102 ? 33.879 0.300 20.034 1.00 31.20 102 THR A CA 1
ATOM 780 C C . THR A 1 102 ? 32.657 0.394 19.122 1.00 31.20 102 THR A C 1
ATOM 782 O O . THR A 1 102 ? 31.771 1.211 19.377 1.00 31.20 102 THR A O 1
ATOM 785 N N . ASP A 1 103 ? 32.599 -0.438 18.076 1.00 35.62 103 ASP A N 1
ATOM 786 C CA . ASP A 1 103 ? 31.530 -0.485 17.063 1.00 35.62 103 ASP A CA 1
ATOM 787 C C . ASP A 1 103 ? 30.154 -0.899 17.632 1.00 35.62 103 ASP A C 1
ATOM 789 O O . ASP A 1 103 ? 29.611 -1.964 17.336 1.00 35.62 103 ASP A O 1
ATOM 793 N N . LEU A 1 104 ? 29.549 -0.031 18.441 1.00 36.16 104 LEU A N 1
ATOM 794 C CA . LEU A 1 104 ? 28.120 -0.062 18.707 1.00 36.16 104 LEU A CA 1
ATOM 795 C C . LEU A 1 104 ? 27.413 0.507 17.478 1.00 36.16 104 LEU A C 1
ATOM 797 O O . LEU A 1 104 ? 27.451 1.715 17.219 1.00 36.16 104 LEU A O 1
ATOM 801 N N . ALA A 1 105 ? 26.798 -0.393 16.712 1.00 36.62 105 ALA A N 1
ATOM 802 C CA . ALA A 1 105 ? 25.918 -0.032 15.616 1.00 36.62 105 ALA A CA 1
ATOM 803 C C . ALA A 1 105 ? 24.847 0.947 16.118 1.00 36.62 105 ALA A C 1
ATOM 805 O O . ALA A 1 105 ? 24.271 0.763 17.191 1.00 36.62 105 ALA A O 1
ATOM 806 N N . ASP A 1 106 ? 24.620 2.010 15.350 1.00 44.69 106 ASP A N 1
ATOM 807 C CA . ASP A 1 106 ? 23.574 2.988 15.631 1.00 44.69 106 ASP A CA 1
ATOM 808 C C . ASP A 1 106 ? 22.213 2.270 15.528 1.00 44.69 106 ASP A C 1
ATOM 810 O O . ASP A 1 106 ? 21.856 1.838 14.426 1.00 44.69 106 ASP A O 1
ATOM 814 N N . PRO A 1 107 ? 21.450 2.110 16.631 1.00 36.47 107 PRO A N 1
ATOM 815 C CA . PRO A 1 107 ? 20.227 1.308 16.614 1.00 36.47 107 PRO A CA 1
ATOM 816 C C . PRO A 1 107 ? 19.172 1.845 15.639 1.00 36.47 107 PRO A C 1
ATOM 818 O O . PRO A 1 107 ? 18.369 1.076 15.115 1.00 36.47 107 PRO A O 1
ATOM 821 N N . GLU A 1 108 ? 19.187 3.152 15.356 1.00 39.81 108 GLU A N 1
ATOM 822 C CA . GLU A 1 108 ? 18.304 3.793 14.378 1.00 39.81 108 GLU A CA 1
ATOM 823 C C . GLU A 1 108 ? 18.797 3.579 12.935 1.00 39.81 108 GLU A C 1
ATOM 825 O O . GLU A 1 108 ? 17.995 3.474 11.999 1.00 39.81 108 GLU A O 1
ATOM 830 N N . ALA A 1 109 ? 20.113 3.449 12.732 1.00 40.53 109 ALA A N 1
ATOM 831 C CA . ALA A 1 109 ? 20.664 3.019 11.453 1.00 40.53 109 ALA A CA 1
ATOM 832 C C . ALA A 1 109 ? 20.235 1.578 11.146 1.00 40.53 109 ALA A C 1
ATOM 834 O O . ALA A 1 109 ? 19.549 1.355 10.143 1.00 40.53 109 ALA A O 1
ATOM 835 N N . ASP A 1 110 ? 20.526 0.644 12.051 1.00 39.91 110 ASP A N 1
ATOM 836 C CA . ASP A 1 110 ? 20.153 -0.762 11.900 1.00 39.91 110 ASP A CA 1
ATOM 837 C C . ASP A 1 110 ? 18.639 -0.927 11.743 1.00 39.91 110 ASP A C 1
ATOM 839 O O . ASP A 1 110 ? 18.196 -1.639 10.843 1.00 39.91 110 ASP A O 1
ATOM 843 N N . PHE A 1 111 ? 17.823 -0.222 12.539 1.00 39.75 111 PHE A N 1
ATOM 844 C CA . PHE A 1 111 ? 16.367 -0.297 12.419 1.00 39.75 111 PHE A CA 1
ATOM 845 C C . PHE A 1 111 ? 15.854 0.218 11.072 1.00 39.75 111 PHE A C 1
ATOM 847 O O . PHE A 1 111 ? 15.059 -0.464 10.428 1.00 39.75 111 PHE A O 1
ATOM 854 N N . VAL A 1 112 ? 16.286 1.394 10.608 1.00 44.00 112 VAL A N 1
ATOM 855 C CA . VAL A 1 112 ? 15.792 1.935 9.331 1.00 44.00 112 VAL A CA 1
ATOM 856 C C . VAL A 1 112 ? 16.252 1.067 8.152 1.00 44.00 112 VAL A C 1
ATOM 858 O O . VAL A 1 112 ? 15.461 0.843 7.237 1.00 44.00 112 VAL A O 1
ATOM 861 N N . ASP A 1 113 ? 17.463 0.496 8.181 1.00 38.94 113 ASP A N 1
ATOM 862 C CA . ASP A 1 113 ? 17.923 -0.423 7.128 1.00 38.94 113 ASP A CA 1
ATOM 863 C C . ASP A 1 113 ? 17.176 -1.769 7.195 1.00 38.94 113 ASP A C 1
ATOM 865 O O . ASP A 1 113 ? 16.769 -2.305 6.159 1.00 38.94 113 ASP A O 1
ATOM 869 N N . LEU A 1 114 ? 16.879 -2.263 8.401 1.00 35.53 114 LEU A N 1
ATOM 870 C CA . LEU A 1 114 ? 16.032 -3.433 8.645 1.00 35.53 114 LEU A CA 1
ATOM 871 C C . LEU A 1 114 ? 14.579 -3.204 8.203 1.00 35.53 114 LEU A C 1
ATOM 873 O O . LEU A 1 114 ? 13.959 -4.120 7.675 1.00 35.53 114 LEU A O 1
ATOM 877 N N . THR A 1 115 ? 14.036 -2.000 8.370 1.00 37.75 115 THR A N 1
ATOM 878 C CA . THR A 1 115 ? 12.685 -1.608 7.937 1.00 37.75 115 THR A CA 1
ATOM 879 C C . THR A 1 115 ? 12.615 -1.453 6.421 1.00 37.75 115 THR A C 1
ATOM 881 O O . THR A 1 115 ? 11.676 -1.938 5.792 1.00 37.75 115 THR A O 1
ATOM 884 N N . ILE A 1 116 ? 13.649 -0.886 5.796 1.00 38.62 116 ILE A N 1
ATOM 885 C CA . ILE A 1 116 ? 13.796 -0.856 4.335 1.00 38.62 116 ILE A CA 1
ATOM 886 C C . ILE A 1 116 ? 13.868 -2.275 3.759 1.00 38.62 116 ILE A C 1
ATOM 888 O O . ILE A 1 116 ? 13.241 -2.534 2.732 1.00 38.62 116 ILE A O 1
ATOM 892 N N . ALA A 1 117 ? 14.584 -3.190 4.420 1.00 30.48 117 ALA A N 1
ATOM 893 C CA . ALA A 1 117 ? 14.675 -4.591 4.015 1.00 30.48 117 ALA A CA 1
ATOM 894 C C . ALA A 1 117 ? 13.357 -5.360 4.237 1.00 30.48 117 ALA A C 1
ATOM 896 O O . ALA A 1 117 ? 12.854 -5.980 3.304 1.00 30.48 117 ALA A O 1
ATOM 897 N N . LYS A 1 118 ? 12.765 -5.285 5.438 1.00 33.16 118 LYS A N 1
ATOM 898 C CA . LYS A 1 118 ? 11.523 -5.990 5.815 1.00 33.16 118 LYS A CA 1
ATOM 899 C C . LYS A 1 118 ? 10.302 -5.536 5.018 1.00 33.16 118 LYS A C 1
ATOM 901 O O . LYS A 1 118 ? 9.448 -6.360 4.717 1.00 33.16 118 LYS A O 1
ATOM 906 N N . LEU A 1 119 ? 10.206 -4.244 4.702 1.00 35.69 119 LEU A N 1
ATOM 907 C CA . LEU A 1 119 ? 9.085 -3.666 3.952 1.00 35.69 119 LEU A CA 1
ATOM 908 C C . LEU A 1 119 ? 9.386 -3.510 2.452 1.00 35.69 119 LEU A C 1
ATOM 910 O O . LEU A 1 119 ? 8.611 -2.876 1.737 1.00 35.69 119 LEU A O 1
ATOM 914 N N . GLY A 1 120 ? 10.529 -4.021 1.974 1.00 34.78 120 GLY A N 1
ATOM 915 C CA . GLY A 1 120 ? 10.922 -3.964 0.563 1.00 34.78 120 GLY A CA 1
ATOM 916 C C . GLY A 1 120 ? 10.944 -2.546 -0.021 1.00 34.78 120 GLY A C 1
ATOM 917 O O . GLY A 1 120 ? 10.597 -2.352 -1.186 1.00 34.78 120 GLY A O 1
ATOM 918 N N . LEU A 1 121 ? 11.290 -1.524 0.773 1.00 45.62 121 LEU A N 1
ATOM 919 C CA . LEU A 1 121 ? 11.094 -0.128 0.375 1.00 45.62 121 LEU A CA 1
ATOM 920 C C . LEU A 1 121 ? 11.995 0.250 -0.800 1.00 45.62 121 LEU A C 1
ATOM 922 O O . LEU A 1 121 ? 13.219 0.109 -0.755 1.00 45.62 121 LEU A O 1
ATOM 926 N N . GLN A 1 122 ? 11.390 0.826 -1.840 1.00 53.66 122 GLN A N 1
ATOM 927 C CA . GLN A 1 122 ? 12.099 1.252 -3.044 1.00 53.66 122 GLN A CA 1
ATOM 928 C C . GLN A 1 122 ? 11.784 2.695 -3.452 1.00 53.66 122 GLN A C 1
ATOM 930 O O . GLN A 1 122 ? 10.782 3.293 -3.050 1.00 53.66 122 GLN A O 1
ATOM 935 N N . GLY A 1 123 ? 12.662 3.263 -4.286 1.00 71.38 123 GLY A N 1
ATOM 936 C CA . GLY A 1 123 ? 12.518 4.614 -4.828 1.00 71.38 123 GLY A CA 1
ATOM 937 C C . GLY A 1 123 ? 12.300 5.661 -3.734 1.00 71.38 123 GLY A C 1
ATOM 938 O O . GLY A 1 123 ? 13.004 5.675 -2.726 1.00 71.38 123 GLY A O 1
ATOM 939 N N . GLN A 1 124 ? 11.293 6.519 -3.913 1.00 74.12 124 GLN A N 1
ATOM 940 C CA . GLN A 1 124 ? 11.067 7.636 -2.995 1.00 74.12 124 GLN A CA 1
ATOM 941 C C . GLN A 1 124 ? 10.601 7.214 -1.593 1.00 74.12 124 GLN A C 1
ATOM 943 O O . GLN A 1 124 ? 10.833 7.968 -0.659 1.00 74.12 124 GLN A O 1
ATOM 948 N N . ARG A 1 125 ? 10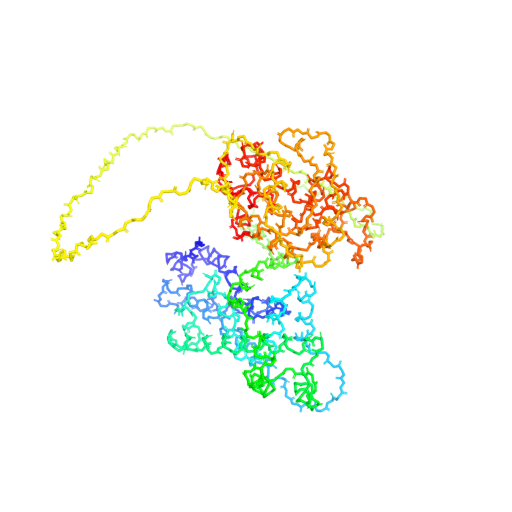.001 6.025 -1.399 1.00 64.69 125 ARG A N 1
ATOM 949 C CA . ARG A 1 125 ? 9.678 5.534 -0.041 1.00 64.69 125 ARG A CA 1
ATOM 950 C C . ARG A 1 125 ? 10.943 5.210 0.751 1.00 64.69 125 ARG A C 1
ATOM 952 O O . ARG A 1 125 ? 11.049 5.601 1.907 1.00 64.69 125 ARG A O 1
ATOM 959 N N . ARG A 1 126 ? 11.933 4.588 0.100 1.00 70.50 126 ARG A N 1
ATOM 960 C CA . ARG A 1 126 ? 13.263 4.361 0.684 1.00 70.50 126 ARG A CA 1
ATOM 961 C C . ARG A 1 126 ? 13.987 5.676 0.974 1.00 70.50 126 ARG A C 1
ATOM 963 O O . ARG A 1 126 ? 14.575 5.822 2.035 1.00 70.50 126 ARG A O 1
ATOM 970 N N . GLU A 1 127 ? 13.894 6.651 0.067 1.00 82.81 127 GLU A N 1
ATOM 971 C CA . GLU A 1 127 ? 14.429 7.998 0.319 1.00 82.81 127 GLU A CA 1
ATOM 972 C C . GLU A 1 127 ? 13.780 8.663 1.538 1.00 82.81 127 GLU A C 1
ATOM 974 O O . GLU A 1 127 ? 14.485 9.349 2.263 1.00 82.81 127 GLU A O 1
ATOM 979 N N . VAL A 1 128 ? 12.473 8.480 1.783 1.00 79.94 128 VAL A N 1
ATOM 980 C CA . VAL A 1 128 ? 11.811 9.029 2.982 1.00 79.94 128 VAL A CA 1
ATOM 981 C C . VAL A 1 128 ? 12.283 8.310 4.246 1.00 79.94 128 VAL A C 1
ATOM 983 O O . VAL A 1 128 ? 12.653 8.988 5.198 1.00 79.94 128 VAL A O 1
ATOM 986 N N . ALA A 1 129 ? 12.327 6.973 4.238 1.00 72.50 129 ALA A N 1
ATOM 987 C CA . ALA A 1 129 ? 12.796 6.179 5.375 1.00 72.50 129 ALA A CA 1
ATOM 988 C C . ALA A 1 129 ? 14.234 6.544 5.783 1.00 72.50 129 ALA A C 1
ATOM 990 O O . ALA A 1 129 ? 14.524 6.688 6.958 1.00 72.50 129 ALA A O 1
ATOM 991 N N . GLU A 1 130 ? 15.129 6.781 4.823 1.00 78.75 130 GLU A N 1
ATOM 992 C CA . GLU A 1 130 ? 16.509 7.196 5.119 1.00 78.75 130 GLU A CA 1
ATOM 993 C C . GLU A 1 130 ? 16.638 8.690 5.435 1.00 78.75 130 GLU A C 1
ATOM 995 O O . GLU A 1 130 ? 17.591 9.104 6.095 1.00 78.75 130 GLU A O 1
ATOM 1000 N N . ALA A 1 131 ? 15.697 9.513 4.965 1.00 87.44 131 ALA A N 1
ATOM 1001 C CA . ALA A 1 131 ? 15.656 10.942 5.246 1.00 87.44 131 ALA A CA 1
ATOM 1002 C C . ALA A 1 131 ? 15.260 11.259 6.695 1.00 87.44 131 ALA A C 1
ATOM 1004 O O . ALA A 1 131 ? 15.633 12.330 7.175 1.00 87.44 131 ALA A O 1
ATOM 1005 N N . THR A 1 132 ? 14.571 10.354 7.404 1.00 83.06 132 THR A N 1
ATOM 1006 C CA . THR A 1 132 ? 14.250 10.535 8.833 1.00 83.06 132 THR A CA 1
ATOM 1007 C C . THR A 1 132 ? 15.517 10.698 9.670 1.00 83.06 132 THR A C 1
ATOM 1009 O O . THR A 1 132 ? 15.584 11.635 10.456 1.00 83.06 132 THR A O 1
ATOM 1012 N N . ARG A 1 133 ? 16.573 9.911 9.403 1.00 81.25 133 ARG A N 1
ATOM 1013 C CA . ARG A 1 133 ? 17.891 10.005 10.069 1.00 81.25 133 ARG A CA 1
ATOM 1014 C C . ARG A 1 133 ? 18.565 11.377 9.935 1.00 81.25 133 ARG A C 1
ATOM 1016 O O . ARG A 1 133 ? 19.482 11.700 10.679 1.00 81.25 133 ARG A O 1
ATOM 1023 N N . TRP A 1 134 ? 18.166 12.186 8.951 1.00 85.88 134 TRP A N 1
ATOM 1024 C CA . TRP A 1 134 ? 18.678 13.549 8.781 1.00 85.88 134 TRP A CA 1
ATOM 1025 C C . TRP A 1 134 ? 17.848 14.589 9.537 1.00 85.88 134 TRP A C 1
ATOM 1027 O O . TRP A 1 134 ? 18.225 15.760 9.516 1.00 85.88 134 TRP A O 1
ATOM 1037 N N . LEU A 1 135 ? 16.716 14.221 10.140 1.00 85.50 135 LEU A N 1
ATOM 1038 C CA . LEU A 1 135 ? 15.901 15.105 10.968 1.00 85.50 135 LEU A CA 1
ATOM 1039 C C . LEU A 1 135 ? 16.471 15.221 12.386 1.00 85.50 135 LEU A C 1
ATOM 1041 O O . LEU A 1 135 ? 17.084 14.297 12.917 1.00 85.50 135 LEU A O 1
ATOM 1045 N N . ASP A 1 136 ? 16.263 16.390 12.986 1.00 80.75 136 ASP A N 1
ATOM 1046 C CA . ASP A 1 136 ? 16.652 16.650 14.371 1.00 80.75 136 ASP A CA 1
ATOM 1047 C C . ASP A 1 136 ? 15.659 15.891 15.278 1.00 80.75 136 ASP A C 1
ATOM 1049 O O . ASP A 1 136 ? 14.525 15.655 14.862 1.00 80.75 136 ASP A O 1
ATOM 1053 N N . GLU A 1 137 ? 16.046 15.511 16.499 1.00 71.62 137 GLU A N 1
ATOM 1054 C CA . GLU A 1 137 ? 15.225 14.663 17.391 1.00 71.62 137 GLU A CA 1
ATOM 1055 C C . GLU A 1 137 ? 13.777 15.176 17.556 1.00 71.62 137 GLU A C 1
ATOM 1057 O O . GLU A 1 137 ? 12.811 14.437 17.357 1.00 71.62 137 GLU A O 1
ATOM 1062 N N . ASP A 1 138 ? 13.622 16.481 17.808 1.00 73.00 138 ASP A N 1
ATOM 1063 C CA . ASP A 1 138 ? 12.321 17.157 17.912 1.00 73.00 138 ASP A CA 1
ATOM 1064 C C . ASP A 1 138 ? 11.484 17.068 16.620 1.00 73.00 138 ASP A C 1
ATOM 1066 O O . ASP A 1 138 ? 10.254 16.986 16.674 1.00 73.00 138 ASP A O 1
ATOM 1070 N N . ASP A 1 139 ? 12.135 17.088 15.452 1.00 82.50 139 ASP A N 1
ATOM 1071 C CA . ASP A 1 139 ? 11.477 16.997 14.146 1.00 82.50 139 ASP A CA 1
ATOM 1072 C C . ASP A 1 139 ? 11.158 15.539 13.765 1.00 82.50 139 ASP A C 1
ATOM 1074 O O . ASP A 1 139 ? 10.156 15.316 13.084 1.00 82.50 139 ASP A O 1
ATOM 1078 N N . ARG A 1 140 ? 11.923 14.541 14.243 1.00 77.62 140 ARG A N 1
ATOM 1079 C CA . ARG A 1 140 ? 11.560 13.110 14.147 1.00 77.62 140 ARG A CA 1
ATOM 1080 C C . ARG A 1 140 ? 10.322 12.798 14.985 1.00 77.62 140 ARG A C 1
ATOM 1082 O O . ARG A 1 140 ? 9.362 12.229 14.474 1.00 77.62 140 ARG A O 1
ATOM 1089 N N . HIS A 1 141 ? 10.275 13.286 16.223 1.00 73.19 141 HIS A N 1
ATOM 1090 C CA . HIS A 1 141 ? 9.082 13.200 17.069 1.00 73.19 141 HIS A CA 1
ATOM 1091 C C . HIS A 1 141 ? 7.859 13.858 16.417 1.00 73.19 141 HIS A C 1
ATOM 1093 O O . HIS A 1 141 ? 6.764 13.290 16.390 1.00 73.19 141 HIS A O 1
ATOM 1099 N N . LEU A 1 142 ? 8.038 15.064 15.868 1.00 81.19 142 LEU A N 1
ATOM 1100 C CA . LEU A 1 142 ? 6.963 15.776 15.184 1.00 81.19 142 LEU A CA 1
ATOM 1101 C C . LEU A 1 142 ? 6.522 15.070 13.895 1.00 81.19 142 LEU A C 1
ATOM 1103 O O . LEU A 1 142 ? 5.339 15.134 13.565 1.00 81.19 142 LEU A O 1
ATOM 1107 N N . LEU A 1 143 ? 7.429 14.391 13.184 1.00 80.88 143 LEU A N 1
ATOM 1108 C CA . LEU A 1 143 ? 7.107 13.562 12.023 1.00 80.88 143 LEU A CA 1
ATOM 1109 C C . LEU A 1 143 ? 6.152 12.423 12.409 1.00 80.88 143 LEU A C 1
ATOM 1111 O O . LEU A 1 143 ? 5.105 12.294 11.776 1.00 80.88 143 LEU A O 1
ATOM 1115 N N . SER A 1 144 ? 6.451 11.660 13.466 1.00 74.94 144 SER A N 1
ATOM 1116 C CA . SER A 1 144 ? 5.593 10.555 13.931 1.00 74.94 144 SER A CA 1
ATOM 1117 C C . SER A 1 144 ? 4.217 11.028 14.410 1.00 74.94 144 SER A C 1
ATOM 1119 O O . SER A 1 144 ? 3.208 10.367 14.174 1.00 74.94 144 SER A O 1
ATOM 1121 N N . MET A 1 145 ? 4.131 12.209 15.026 1.00 75.12 145 MET A N 1
ATOM 1122 C CA . MET A 1 145 ? 2.846 12.767 15.463 1.00 75.12 145 MET A CA 1
ATOM 1123 C C . MET A 1 145 ? 2.043 13.390 14.311 1.00 75.12 145 MET A C 1
ATOM 1125 O O . MET A 1 145 ? 0.826 13.220 14.239 1.00 75.12 145 MET A O 1
ATOM 1129 N N . TRP A 1 146 ? 2.710 14.064 13.369 1.00 82.06 146 TRP A N 1
ATOM 1130 C CA . TRP A 1 146 ? 2.087 14.529 12.126 1.00 82.06 146 TRP A CA 1
ATOM 1131 C C . TRP A 1 146 ? 1.613 13.363 11.252 1.00 82.06 146 TRP A C 1
ATOM 1133 O O . TRP A 1 146 ? 0.630 13.502 10.530 1.00 82.06 146 TRP A O 1
ATOM 1143 N N . TRP A 1 147 ? 2.257 12.200 11.337 1.00 73.00 147 TRP A N 1
ATOM 1144 C CA . TRP A 1 147 ? 1.789 10.988 10.675 1.00 73.00 147 TRP A CA 1
ATOM 1145 C C . TRP A 1 147 ? 0.414 10.555 11.164 1.00 73.00 147 TRP A C 1
ATOM 1147 O O . TRP A 1 147 ? -0.477 10.313 10.355 1.00 73.00 147 TRP A O 1
ATOM 1157 N N . LEU A 1 148 ? 0.236 10.465 12.485 1.00 68.00 148 LEU A N 1
ATOM 1158 C CA . LEU A 1 148 ? -1.047 10.126 13.100 1.00 68.00 148 LEU A CA 1
ATOM 1159 C C . LEU A 1 148 ? -2.120 11.144 12.686 1.00 68.00 148 LEU A C 1
ATOM 1161 O O . LEU A 1 148 ? -3.251 10.767 12.391 1.00 68.00 148 LEU A O 1
ATOM 1165 N N . GLU A 1 149 ? -1.740 12.417 12.559 1.00 75.12 149 GLU A N 1
ATOM 1166 C CA . GLU A 1 149 ? -2.617 13.457 12.021 1.00 75.12 149 GLU A CA 1
ATOM 1167 C C . GLU A 1 149 ? -2.981 13.237 10.540 1.00 75.12 149 GLU A C 1
ATOM 1169 O O . GLU A 1 149 ? -4.149 13.309 10.165 1.00 75.12 149 GLU A O 1
ATOM 1174 N N . ALA A 1 150 ? -2.003 12.916 9.690 1.00 65.94 150 ALA A N 1
ATOM 1175 C CA . ALA A 1 150 ? -2.212 12.636 8.269 1.00 65.94 150 ALA A CA 1
ATOM 1176 C C . ALA A 1 150 ? -3.010 11.340 8.020 1.00 65.94 150 ALA A C 1
ATOM 1178 O O . ALA A 1 150 ? -3.714 11.239 7.016 1.00 65.94 150 ALA A O 1
ATOM 1179 N N . ALA A 1 151 ? -2.927 10.374 8.938 1.00 57.97 151 ALA A N 1
ATOM 1180 C CA . ALA A 1 151 ? -3.733 9.155 8.954 1.00 57.97 151 ALA A CA 1
ATOM 1181 C C . ALA A 1 151 ? -5.168 9.378 9.478 1.00 57.97 151 ALA A C 1
ATOM 1183 O O . ALA A 1 151 ? -6.010 8.495 9.334 1.00 57.97 151 ALA A O 1
ATOM 1184 N N . GLY A 1 152 ? -5.464 10.544 10.068 1.00 60.88 152 GLY A N 1
ATOM 1185 C CA . GLY A 1 152 ? -6.761 10.853 10.681 1.00 60.88 152 GLY A CA 1
ATOM 1186 C C . GLY A 1 152 ? -6.961 10.284 12.092 1.00 60.88 152 GLY A C 1
ATOM 1187 O O . GLY A 1 152 ? -8.051 10.406 12.638 1.00 60.88 152 GLY A O 1
ATOM 1188 N N . GLU A 1 153 ? -5.923 9.701 12.697 1.00 60.62 153 GLU A N 1
ATOM 1189 C CA . GLU A 1 153 ? -5.926 9.189 14.080 1.00 60.62 153 GLU A CA 1
ATOM 1190 C C . GLU A 1 153 ? -5.838 10.323 15.120 1.00 60.62 153 GLU A C 1
ATOM 1192 O O . GLU A 1 153 ? -6.191 10.150 16.288 1.00 60.62 153 GLU A O 1
ATOM 1197 N N . LEU A 1 154 ? -5.357 11.497 14.703 1.00 71.44 154 LEU A N 1
ATOM 1198 C CA . LEU A 1 154 ? -5.128 12.667 15.549 1.00 71.44 154 LEU A CA 1
ATOM 1199 C C . LEU A 1 154 ? -5.636 13.931 14.845 1.00 71.44 154 LEU A C 1
ATOM 1201 O O . LEU A 1 154 ? -5.346 14.165 13.676 1.00 71.44 154 LEU A O 1
ATOM 1205 N N . THR A 1 155 ? -6.357 14.799 15.544 1.00 79.75 155 THR A N 1
ATOM 1206 C CA . THR A 1 155 ? -6.712 16.120 15.006 1.00 79.75 155 THR A CA 1
ATOM 1207 C C . THR A 1 155 ? -5.587 17.135 15.235 1.00 79.75 155 THR A C 1
ATOM 1209 O O . THR A 1 155 ? -4.824 17.053 16.202 1.00 79.75 155 THR A O 1
ATOM 1212 N N . ARG A 1 156 ? -5.514 18.181 14.396 1.00 80.00 156 ARG A N 1
ATOM 1213 C CA . ARG A 1 156 ? -4.597 19.325 14.597 1.00 80.00 156 ARG A CA 1
ATOM 1214 C C . ARG A 1 156 ? -4.762 19.971 15.982 1.00 80.00 156 ARG A C 1
ATOM 1216 O O . ARG A 1 156 ? -3.787 20.478 16.534 1.00 80.00 156 ARG A O 1
ATOM 1223 N N . SER A 1 157 ? -5.980 19.976 16.525 1.00 78.56 157 SER A N 1
ATOM 1224 C CA . SER A 1 157 ? -6.328 20.468 17.865 1.00 78.56 157 SER A CA 1
ATOM 1225 C C . SER A 1 157 ? -5.809 19.570 18.987 1.00 78.56 157 SER A C 1
ATOM 1227 O O . SER A 1 157 ? -5.244 20.083 19.949 1.00 78.56 157 SER A O 1
ATOM 1229 N N . GLU A 1 158 ? -5.941 18.250 18.855 1.00 78.12 158 GLU A N 1
ATOM 1230 C CA . GLU A 1 158 ? -5.380 17.291 19.814 1.00 78.12 158 GLU A CA 1
ATOM 1231 C C . GLU A 1 158 ? -3.858 17.348 19.823 1.00 78.12 158 GLU A C 1
ATOM 1233 O O . GLU A 1 158 ? -3.259 17.413 20.892 1.00 78.12 158 GLU A O 1
ATOM 1238 N N . LEU A 1 159 ? -3.236 17.431 18.642 1.00 79.38 159 LEU A N 1
ATOM 1239 C CA . LEU A 1 159 ? -1.794 17.608 18.532 1.00 79.38 159 LEU A CA 1
ATOM 1240 C C . LEU A 1 159 ? -1.347 18.930 19.174 1.00 79.38 159 LEU A C 1
ATOM 1242 O O . LEU A 1 159 ? -0.379 18.955 19.922 1.00 79.38 159 LEU A O 1
ATOM 1246 N N . ALA A 1 160 ? -2.065 20.030 18.938 1.00 81.12 160 ALA A N 1
ATOM 1247 C CA . ALA A 1 160 ? -1.782 21.317 19.576 1.00 81.12 160 ALA A CA 1
ATOM 1248 C C . ALA A 1 160 ? -1.848 21.242 21.111 1.00 81.12 160 ALA A C 1
ATOM 1250 O O . ALA A 1 160 ? -0.893 21.643 21.779 1.00 81.12 160 ALA A O 1
ATOM 1251 N N . GLY A 1 161 ? -2.912 20.648 21.662 1.00 79.00 161 GLY A N 1
ATOM 1252 C CA . GLY A 1 161 ? -3.049 20.424 23.103 1.00 79.00 161 GLY A CA 1
ATOM 1253 C C . GLY A 1 161 ? -1.937 19.542 23.676 1.00 79.00 161 GLY A C 1
ATOM 1254 O O . GLY A 1 161 ? -1.309 19.913 24.661 1.00 79.00 161 GLY A O 1
ATOM 1255 N N . ALA A 1 162 ? -1.635 18.422 23.018 1.00 76.75 162 ALA A N 1
ATOM 1256 C CA . ALA A 1 162 ? -0.609 17.468 23.438 1.00 76.75 162 ALA A CA 1
ATOM 1257 C C . ALA A 1 162 ? 0.831 18.013 23.341 1.00 76.75 162 ALA A C 1
ATOM 1259 O O . ALA A 1 162 ? 1.719 17.574 24.075 1.00 76.75 162 ALA A O 1
ATOM 1260 N N . LEU A 1 163 ? 1.084 18.973 22.444 1.00 77.62 163 LEU A N 1
ATOM 1261 C CA . LEU A 1 163 ? 2.381 19.644 22.341 1.00 77.62 163 LEU A CA 1
ATOM 1262 C C . LEU A 1 163 ? 2.523 20.864 23.267 1.00 77.62 163 LEU A C 1
ATOM 1264 O O . LEU A 1 163 ? 3.642 21.371 23.354 1.00 77.62 163 LEU A O 1
ATOM 1268 N N . GLU A 1 164 ? 1.445 21.300 23.935 1.00 82.62 164 GLU A N 1
ATOM 1269 C CA . GLU A 1 164 ? 1.318 22.576 24.667 1.00 82.62 164 GLU A CA 1
ATOM 1270 C C . GLU A 1 164 ? 1.568 23.811 23.770 1.00 82.62 164 GLU A C 1
ATOM 1272 O O . GLU A 1 164 ? 2.244 24.770 24.141 1.00 82.62 164 GLU A O 1
ATOM 1277 N N . LEU A 1 165 ? 1.030 23.783 22.544 1.00 87.19 165 LEU A N 1
ATOM 1278 C CA . LEU A 1 165 ? 1.212 24.818 21.517 1.00 87.19 165 LEU A CA 1
ATOM 1279 C C . LEU A 1 165 ? -0.126 25.256 20.911 1.00 87.19 165 LEU A C 1
ATOM 1281 O O . LEU A 1 165 ? -1.131 24.557 20.998 1.00 87.19 165 LEU A O 1
ATOM 1285 N N . THR A 1 166 ? -0.147 26.393 20.213 1.00 85.25 166 THR A N 1
ATOM 1286 C CA . THR A 1 166 ? -1.308 26.761 19.385 1.00 85.25 166 THR A CA 1
ATOM 1287 C C . THR A 1 166 ? -1.336 25.953 18.084 1.00 85.25 166 THR A C 1
ATOM 1289 O O . THR A 1 166 ? -0.292 25.593 17.534 1.00 85.25 166 THR A O 1
ATOM 1292 N N . SER A 1 167 ? -2.524 25.721 17.516 1.00 83.44 167 SER A N 1
ATOM 1293 C CA . SER A 1 167 ? -2.669 25.023 16.225 1.00 83.44 167 SER A CA 1
ATOM 1294 C C . SER A 1 167 ? -1.856 25.671 15.095 1.00 83.44 167 SER A C 1
ATOM 1296 O O . SER A 1 167 ? -1.333 24.964 14.234 1.00 83.44 167 SER A O 1
ATOM 1298 N N . GLN A 1 168 ? -1.684 26.997 15.131 1.00 81.12 168 GLN A N 1
ATOM 1299 C CA . GLN A 1 168 ? -0.842 27.745 14.195 1.00 81.12 168 GLN A CA 1
ATOM 1300 C C . GLN A 1 168 ? 0.653 27.453 14.404 1.00 81.12 168 GLN A C 1
ATOM 1302 O O . GLN A 1 168 ? 1.355 27.159 13.439 1.00 81.12 168 GLN A O 1
ATOM 1307 N N . GLN A 1 169 ? 1.136 27.444 15.653 1.00 85.75 169 GLN A N 1
ATOM 1308 C CA . GLN A 1 169 ? 2.523 27.078 15.967 1.00 85.75 169 GLN A CA 1
ATOM 1309 C C . GLN A 1 169 ? 2.845 25.637 15.547 1.00 85.75 169 GLN A C 1
ATOM 1311 O O . GLN A 1 169 ? 3.936 25.383 15.032 1.00 85.75 169 GLN A O 1
ATOM 1316 N N . VAL A 1 170 ? 1.906 24.700 15.725 1.00 84.56 170 VAL A N 1
ATOM 1317 C CA . VAL A 1 170 ? 2.058 23.321 15.233 1.00 84.56 170 VAL A CA 1
ATOM 1318 C C . VAL A 1 170 ? 2.114 23.290 13.707 1.00 84.56 170 VAL A C 1
ATOM 1320 O O . VAL A 1 170 ? 3.019 22.666 13.161 1.00 84.56 170 VAL A O 1
ATOM 1323 N N . ALA A 1 171 ? 1.216 23.991 13.008 1.00 81.56 171 ALA A N 1
ATOM 1324 C CA . ALA A 1 171 ? 1.232 24.059 11.545 1.00 81.56 171 ALA A CA 1
ATOM 1325 C C . ALA A 1 171 ? 2.552 24.645 10.998 1.00 81.56 171 ALA A C 1
ATOM 1327 O O . ALA A 1 171 ? 3.118 24.111 10.043 1.00 81.56 171 ALA A O 1
ATOM 1328 N N . ASP A 1 172 ? 3.093 25.688 11.637 1.00 83.75 172 ASP A N 1
ATOM 1329 C CA . ASP A 1 172 ? 4.397 26.268 11.299 1.00 83.75 172 ASP A CA 1
ATOM 1330 C C . ASP A 1 172 ? 5.566 25.301 11.545 1.00 83.75 172 ASP A C 1
ATOM 1332 O O . ASP A 1 172 ? 6.489 25.235 10.728 1.00 83.75 172 ASP A O 1
ATOM 1336 N N . ARG A 1 173 ? 5.549 24.546 12.654 1.00 89.62 173 ARG A N 1
ATOM 1337 C CA . ARG A 1 173 ? 6.562 23.512 12.925 1.00 89.62 173 ARG A CA 1
ATOM 1338 C C . ARG A 1 173 ? 6.471 22.373 11.904 1.00 89.62 173 ARG A C 1
ATOM 1340 O O . ARG A 1 173 ? 7.486 22.031 11.310 1.00 89.62 173 ARG A O 1
ATOM 1347 N N . VAL A 1 174 ? 5.270 21.860 11.624 1.00 86.75 174 VAL A N 1
ATOM 1348 C CA . VAL A 1 174 ? 5.045 20.791 10.633 1.00 86.75 174 VAL A CA 1
ATOM 1349 C C . VAL A 1 174 ? 5.466 21.227 9.229 1.00 86.75 174 VAL A C 1
ATOM 1351 O O . VAL A 1 174 ? 6.095 20.444 8.521 1.00 86.75 174 VAL A O 1
ATOM 1354 N N . ARG A 1 175 ? 5.202 22.479 8.826 1.00 87.88 175 ARG A N 1
ATOM 1355 C CA . ARG A 1 175 ? 5.709 23.023 7.554 1.00 87.88 175 ARG A CA 1
ATOM 1356 C C . ARG A 1 175 ? 7.240 22.961 7.494 1.00 87.88 175 ARG A C 1
ATOM 1358 O O . ARG A 1 175 ? 7.776 22.390 6.549 1.00 87.88 175 ARG A O 1
ATOM 1365 N N . ARG A 1 176 ? 7.934 23.480 8.515 1.00 89.31 176 ARG A N 1
ATOM 1366 C CA . ARG A 1 176 ? 9.409 23.465 8.578 1.00 89.31 176 ARG A CA 1
ATOM 1367 C C . ARG A 1 176 ? 9.990 22.050 8.621 1.00 89.31 176 ARG A C 1
ATOM 1369 O O . ARG A 1 176 ? 11.009 21.798 7.989 1.00 89.31 176 ARG A O 1
ATOM 1376 N N . MET A 1 177 ? 9.358 21.125 9.341 1.00 91.75 177 MET A N 1
ATOM 1377 C CA . MET A 1 177 ? 9.767 19.718 9.385 1.00 91.75 177 MET A CA 1
ATOM 1378 C C . MET A 1 177 ? 9.624 19.057 8.002 1.00 91.75 177 MET A C 1
ATOM 1380 O O . MET A 1 177 ? 10.570 18.430 7.529 1.00 91.75 177 MET A O 1
ATOM 1384 N N . ARG A 1 178 ? 8.513 19.287 7.283 1.00 88.44 178 ARG A N 1
ATOM 1385 C CA . ARG A 1 178 ? 8.320 18.783 5.906 1.00 88.44 178 ARG A CA 1
ATOM 1386 C C . ARG A 1 178 ? 9.355 19.348 4.927 1.00 88.44 178 ARG A C 1
ATOM 1388 O O . ARG A 1 178 ? 9.920 18.593 4.142 1.00 88.44 178 ARG A O 1
ATOM 1395 N N . GLU A 1 179 ? 9.669 20.643 5.013 1.00 89.19 179 GLU A N 1
ATOM 1396 C CA . GLU A 1 179 ? 10.736 21.276 4.215 1.00 89.19 179 GLU A CA 1
ATOM 1397 C C . GLU A 1 179 ? 12.123 20.653 4.482 1.00 89.19 179 GLU A C 1
ATOM 1399 O O . GLU A 1 179 ? 12.930 20.497 3.560 1.00 89.19 179 GLU A O 1
ATOM 1404 N N . GLN A 1 180 ? 12.407 20.275 5.734 1.00 90.88 180 GLN A N 1
ATOM 1405 C CA . GLN A 1 180 ? 13.637 19.573 6.112 1.00 90.88 180 GLN A CA 1
ATOM 1406 C C . GLN A 1 180 ? 13.655 18.124 5.614 1.00 90.88 180 GLN A C 1
ATOM 1408 O O . GLN A 1 180 ? 14.690 17.678 5.115 1.00 90.88 180 GLN A O 1
ATOM 1413 N N . LEU A 1 181 ? 12.525 17.415 5.689 1.00 90.44 181 LEU A N 1
ATOM 1414 C CA . LEU A 1 181 ? 12.382 16.048 5.188 1.00 90.44 181 LEU A CA 1
ATOM 1415 C C . LEU A 1 181 ? 12.578 15.993 3.667 1.00 90.44 181 LEU A C 1
ATOM 1417 O O . LEU A 1 181 ? 13.333 15.157 3.177 1.00 90.44 181 LEU A O 1
ATOM 1421 N N . ASP A 1 182 ? 11.977 16.913 2.912 1.00 91.31 182 ASP A N 1
ATOM 1422 C CA . ASP A 1 182 ? 12.167 16.982 1.459 1.00 91.31 182 ASP A CA 1
ATOM 1423 C C . ASP A 1 182 ? 13.615 17.328 1.084 1.00 91.31 182 ASP A C 1
ATOM 1425 O O . ASP A 1 182 ? 14.177 16.714 0.174 1.00 91.31 182 ASP A O 1
ATOM 1429 N N . ALA A 1 183 ? 14.276 18.217 1.836 1.00 90.88 183 ALA A N 1
ATOM 1430 C CA . ALA A 1 183 ? 15.710 18.457 1.673 1.00 90.88 183 ALA A CA 1
ATOM 1431 C C . ALA A 1 183 ? 16.544 17.189 1.926 1.00 90.88 183 ALA A C 1
ATOM 1433 O O . ALA A 1 183 ? 17.427 16.864 1.133 1.00 90.88 183 ALA A O 1
ATOM 1434 N N . ALA A 1 184 ? 16.249 16.452 2.998 1.00 93.12 184 ALA A N 1
ATOM 1435 C CA . ALA A 1 184 ? 16.921 15.204 3.343 1.00 93.12 184 ALA A CA 1
ATOM 1436 C C . ALA A 1 184 ? 16.718 14.107 2.282 1.00 93.12 184 ALA A C 1
ATOM 1438 O O . ALA A 1 184 ? 17.686 13.461 1.880 1.00 93.12 184 ALA A O 1
ATOM 1439 N N . ARG A 1 185 ? 15.505 13.959 1.737 1.00 92.81 185 ARG A N 1
ATOM 1440 C CA . ARG A 1 185 ? 15.204 13.027 0.633 1.00 92.81 185 ARG A CA 1
ATOM 1441 C C . ARG A 1 185 ? 16.046 13.320 -0.607 1.00 92.81 185 ARG A C 1
ATOM 1443 O O . ARG A 1 185 ? 16.600 12.400 -1.210 1.00 92.81 185 ARG A O 1
ATOM 1450 N N . VAL A 1 186 ? 16.194 14.597 -0.975 1.00 92.94 186 VAL A N 1
ATOM 1451 C CA . VAL A 1 186 ? 17.061 14.990 -2.097 1.00 92.94 186 VAL A CA 1
ATOM 1452 C C . VAL A 1 186 ? 18.530 14.707 -1.790 1.00 92.94 186 VAL A C 1
ATOM 1454 O O . VAL A 1 186 ? 19.236 14.225 -2.672 1.00 92.94 186 VAL A O 1
ATOM 1457 N N . ILE A 1 187 ? 18.991 14.942 -0.557 1.00 94.38 187 ILE A N 1
ATOM 1458 C CA . ILE A 1 187 ? 20.360 14.613 -0.125 1.00 94.38 187 ILE A CA 1
ATOM 1459 C C . ILE A 1 187 ? 20.631 13.109 -0.280 1.00 94.38 187 ILE A C 1
ATOM 1461 O O . ILE A 1 187 ? 21.600 12.742 -0.947 1.00 94.38 187 ILE A O 1
ATOM 1465 N N . VAL A 1 188 ? 19.751 12.244 0.240 1.00 92.19 188 VAL A N 1
ATOM 1466 C CA . VAL A 1 188 ? 19.829 10.780 0.072 1.00 92.19 188 VAL A CA 1
ATOM 1467 C C . VAL A 1 188 ? 19.913 10.403 -1.413 1.00 92.19 188 VAL A C 1
ATOM 1469 O O . VAL A 1 188 ? 20.819 9.669 -1.822 1.00 92.19 188 VAL A O 1
ATOM 1472 N N . ARG A 1 189 ? 19.026 10.967 -2.243 1.00 91.50 189 ARG A N 1
ATOM 1473 C CA . ARG A 1 189 ? 18.991 10.743 -3.696 1.00 91.50 189 ARG A CA 1
ATOM 1474 C C . ARG A 1 189 ? 20.309 11.117 -4.383 1.00 91.50 189 ARG A C 1
ATOM 1476 O O . ARG A 1 189 ? 20.841 10.316 -5.150 1.00 91.50 189 ARG A O 1
ATOM 1483 N N . VAL A 1 190 ? 20.857 12.311 -4.130 1.00 92.06 190 VAL A N 1
ATOM 1484 C CA . VAL A 1 190 ? 22.080 12.771 -4.820 1.00 92.06 190 VAL A CA 1
ATOM 1485 C C . VAL A 1 190 ? 23.353 12.104 -4.301 1.00 92.06 190 VAL A C 1
ATOM 1487 O O . VAL A 1 190 ? 24.291 11.917 -5.075 1.00 92.06 190 VAL A O 1
ATOM 1490 N N . LEU A 1 191 ? 23.395 11.695 -3.028 1.00 91.75 191 LEU A N 1
ATOM 1491 C CA . LEU A 1 191 ? 24.517 10.929 -2.479 1.00 91.75 191 LEU A CA 1
ATOM 1492 C C . LEU A 1 191 ? 24.591 9.523 -3.089 1.00 91.75 191 LEU A C 1
ATOM 1494 O O . LEU A 1 191 ? 25.691 8.994 -3.257 1.00 91.75 191 LEU A O 1
ATOM 1498 N N . ARG A 1 192 ? 23.449 8.941 -3.472 1.00 88.56 192 ARG A N 1
ATOM 1499 C CA . ARG A 1 192 ? 23.359 7.624 -4.125 1.00 88.56 192 ARG A CA 1
ATOM 1500 C C . ARG A 1 192 ? 23.494 7.634 -5.643 1.00 88.56 192 ARG A C 1
ATOM 1502 O O . ARG A 1 192 ? 23.667 6.572 -6.237 1.00 88.56 192 ARG A O 1
ATOM 1509 N N . ALA A 1 193 ? 23.432 8.802 -6.278 1.00 87.19 193 ALA A N 1
ATOM 1510 C CA . ALA A 1 193 ? 23.606 8.912 -7.720 1.00 87.19 193 ALA A CA 1
ATOM 1511 C C . ALA A 1 193 ? 24.964 8.340 -8.159 1.00 87.19 193 ALA A C 1
ATOM 1513 O O . ALA A 1 193 ? 25.998 8.656 -7.571 1.00 87.19 193 ALA A O 1
ATOM 1514 N N . SER A 1 194 ? 24.951 7.521 -9.212 1.00 83.81 194 SER A N 1
ATOM 1515 C CA . SER A 1 194 ? 26.150 6.963 -9.838 1.00 83.81 194 SER A CA 1
ATOM 1516 C C . SER A 1 194 ? 26.141 7.271 -11.341 1.00 83.81 194 SER A C 1
ATOM 1518 O O . SER A 1 194 ? 25.221 6.828 -12.030 1.00 83.81 194 SER A O 1
ATOM 1520 N N . PRO A 1 195 ? 27.124 8.035 -11.862 1.00 85.81 195 PRO A N 1
ATOM 1521 C CA . PRO A 1 195 ? 28.199 8.707 -11.123 1.00 85.81 195 PRO A CA 1
ATOM 1522 C C . PRO A 1 195 ? 27.681 9.849 -10.225 1.00 85.81 195 PRO A C 1
ATOM 1524 O O . PRO A 1 195 ? 26.746 10.569 -10.583 1.00 85.81 195 PRO A O 1
ATOM 1527 N N . ARG A 1 196 ? 28.316 10.044 -9.061 1.00 89.94 196 ARG A N 1
ATOM 1528 C CA . ARG A 1 196 ? 28.023 11.167 -8.152 1.00 89.94 196 ARG A CA 1
ATOM 1529 C C . ARG A 1 196 ? 28.563 12.470 -8.754 1.00 89.94 196 ARG A C 1
ATOM 1531 O O . ARG A 1 196 ? 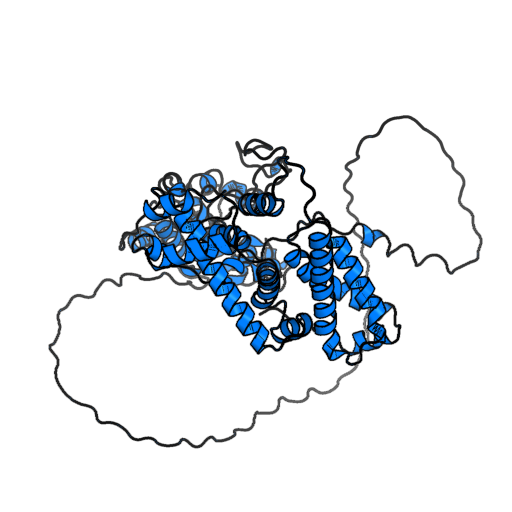29.602 12.474 -9.410 1.00 89.94 196 ARG A O 1
ATOM 1538 N N . CYS A 1 197 ? 27.897 13.599 -8.502 1.00 94.06 197 CYS A N 1
ATOM 1539 C CA . CYS A 1 197 ? 28.428 14.913 -8.880 1.00 94.06 197 CYS A CA 1
ATOM 1540 C C . CYS A 1 197 ? 29.817 15.147 -8.252 1.00 94.06 197 CYS A C 1
ATOM 1542 O O . CYS A 1 197 ? 29.972 15.001 -7.041 1.00 94.06 197 CYS A O 1
ATOM 1544 N N . ALA A 1 198 ? 30.808 15.563 -9.048 1.00 93.81 198 ALA A N 1
ATOM 1545 C CA . ALA A 1 198 ? 32.184 15.768 -8.582 1.00 93.81 198 ALA A CA 1
ATOM 1546 C C . ALA A 1 198 ? 32.302 16.816 -7.456 1.00 93.81 198 ALA A C 1
ATOM 1548 O O . ALA A 1 198 ? 33.057 16.626 -6.505 1.00 93.81 198 ALA A O 1
ATOM 1549 N N . GLN A 1 199 ? 31.511 17.895 -7.513 1.00 93.56 199 GLN A N 1
ATOM 1550 C CA . GLN A 1 199 ? 31.456 18.901 -6.445 1.00 93.56 199 GLN A CA 1
ATOM 1551 C C . GLN A 1 199 ? 30.870 18.324 -5.146 1.00 93.56 199 GLN A C 1
ATOM 1553 O O . GLN A 1 199 ? 31.420 18.563 -4.074 1.00 93.56 199 GLN A O 1
ATOM 1558 N N . LEU A 1 200 ? 29.807 17.514 -5.237 1.00 94.19 200 LEU A N 1
ATOM 1559 C CA . LEU A 1 200 ? 29.230 16.812 -4.086 1.00 94.19 200 LEU A CA 1
ATOM 1560 C C . LEU A 1 200 ? 30.208 15.783 -3.502 1.00 94.19 200 LEU A C 1
ATOM 1562 O O . LEU A 1 200 ? 30.331 15.682 -2.288 1.00 94.19 200 LEU A O 1
ATOM 1566 N N . ALA A 1 201 ? 30.920 15.043 -4.356 1.00 92.50 201 ALA A N 1
ATOM 1567 C CA . ALA A 1 201 ? 31.952 14.101 -3.932 1.00 92.50 201 ALA A CA 1
ATOM 1568 C C . ALA A 1 201 ? 33.104 14.816 -3.205 1.00 92.50 201 ALA A C 1
ATOM 1570 O O . ALA A 1 201 ? 33.528 14.351 -2.153 1.00 92.50 201 ALA A O 1
ATOM 1571 N N . SER A 1 202 ? 33.547 15.976 -3.706 1.00 92.81 202 SER A N 1
ATOM 1572 C CA . SER A 1 202 ? 34.551 16.815 -3.039 1.00 92.81 202 SER A CA 1
ATOM 1573 C C . SER A 1 202 ? 34.072 17.333 -1.678 1.00 92.81 202 SER A C 1
ATOM 1575 O O . SER A 1 202 ? 34.832 17.258 -0.716 1.00 92.81 202 SER A O 1
ATOM 1577 N N . LEU A 1 203 ? 32.819 17.804 -1.587 1.00 92.44 203 LEU A N 1
ATOM 1578 C CA . LEU A 1 203 ? 32.195 18.298 -0.350 1.00 92.44 203 LEU A CA 1
ATOM 1579 C C . LEU A 1 203 ? 31.996 17.192 0.700 1.00 92.44 203 LEU A C 1
ATOM 1581 O O . LEU A 1 203 ? 32.041 17.466 1.894 1.00 92.44 203 LEU A O 1
ATOM 1585 N N . ALA A 1 204 ? 31.769 15.953 0.261 1.00 91.75 204 ALA A N 1
ATOM 1586 C CA . ALA A 1 204 ? 31.568 14.800 1.132 1.00 91.75 204 ALA A CA 1
ATOM 1587 C C . ALA A 1 204 ? 32.876 14.139 1.616 1.00 91.75 204 ALA A C 1
ATOM 1589 O O . ALA A 1 204 ? 32.792 13.145 2.328 1.00 91.75 204 ALA A O 1
ATOM 1590 N N . ARG A 1 205 ? 34.066 14.648 1.251 1.00 90.56 205 ARG A N 1
ATOM 1591 C CA . ARG A 1 205 ? 35.353 14.051 1.667 1.00 90.56 205 ARG A CA 1
ATOM 1592 C C . ARG A 1 205 ? 35.566 14.066 3.178 1.00 90.56 205 ARG A C 1
ATOM 1594 O O . ARG A 1 205 ? 35.997 13.064 3.730 1.00 90.56 205 ARG A O 1
ATOM 1601 N N . ASP A 1 206 ? 35.207 15.169 3.829 1.00 85.44 206 ASP A N 1
ATOM 1602 C CA . ASP A 1 206 ? 35.387 15.351 5.276 1.00 85.44 206 ASP A CA 1
ATOM 1603 C C . ASP A 1 206 ? 34.159 14.874 6.079 1.00 85.44 206 ASP A C 1
ATOM 1605 O O . ASP A 1 206 ? 34.016 15.173 7.266 1.00 85.44 206 ASP A O 1
ATOM 1609 N N . TRP A 1 207 ? 33.217 14.185 5.424 1.00 90.00 207 TRP A N 1
ATOM 1610 C CA . TRP A 1 207 ? 32.006 13.673 6.052 1.00 90.00 207 TRP A CA 1
ATOM 1611 C C . TRP A 1 207 ? 32.202 12.219 6.483 1.00 90.00 207 TRP A C 1
ATOM 1613 O O . TRP A 1 207 ? 32.368 11.329 5.655 1.00 90.00 207 TRP A O 1
ATOM 1623 N N . ASN A 1 208 ? 32.084 11.966 7.786 1.00 80.25 208 ASN A N 1
ATOM 1624 C CA . ASN A 1 208 ? 32.166 10.644 8.420 1.00 80.25 208 ASN A CA 1
ATOM 1625 C C . ASN A 1 208 ? 30.995 9.684 8.091 1.00 80.25 208 ASN A C 1
ATOM 1627 O O . ASN A 1 208 ? 30.753 8.737 8.833 1.00 80.25 208 ASN A O 1
ATOM 1631 N N . GLY A 1 209 ? 30.210 9.955 7.045 1.00 81.31 209 GLY A N 1
ATOM 1632 C CA . GLY A 1 209 ? 29.057 9.147 6.636 1.00 81.31 209 GLY A CA 1
ATOM 1633 C C . GLY A 1 209 ? 27.815 9.233 7.537 1.00 81.31 209 GLY A C 1
ATOM 1634 O O . GLY A 1 209 ? 26.763 8.741 7.133 1.00 81.31 209 GLY A O 1
ATOM 1635 N N . ARG A 1 210 ? 27.880 9.876 8.715 1.00 80.19 210 ARG A N 1
ATOM 1636 C CA . ARG A 1 210 ? 26.744 9.975 9.651 1.00 80.19 210 ARG A CA 1
ATOM 1637 C C . ARG A 1 210 ? 25.872 11.209 9.364 1.00 80.19 210 ARG A C 1
ATOM 1639 O O . ARG A 1 210 ? 26.401 12.327 9.363 1.00 80.19 210 ARG A O 1
ATOM 1646 N N . PRO A 1 211 ? 24.557 11.059 9.109 1.00 82.62 211 PRO A N 1
ATOM 1647 C CA . PRO A 1 211 ? 23.627 12.184 8.996 1.00 82.62 211 PRO A CA 1
ATOM 1648 C C . PRO A 1 211 ? 23.729 13.148 10.187 1.00 82.62 211 PRO A C 1
ATOM 1650 O O . PRO A 1 211 ? 23.915 12.728 11.324 1.00 82.62 211 PRO A O 1
ATOM 1653 N N . SER A 1 212 ? 23.632 14.457 9.939 1.00 78.62 212 SER A N 1
ATOM 1654 C CA . SER A 1 212 ? 23.581 15.453 11.019 1.00 78.62 212 SER A CA 1
ATOM 1655 C C . SER A 1 212 ? 22.956 16.775 10.560 1.00 78.62 212 SER A C 1
ATOM 1657 O O . SER A 1 212 ? 22.966 17.064 9.356 1.00 78.62 212 SER A O 1
ATOM 1659 N N . PRO A 1 213 ? 22.481 17.643 11.476 1.00 79.69 213 PRO A N 1
ATOM 1660 C CA . PRO A 1 213 ? 21.857 18.920 11.113 1.00 79.69 213 PRO A CA 1
ATOM 1661 C C . PRO A 1 213 ? 22.818 19.862 10.364 1.00 79.69 213 PRO A C 1
ATOM 1663 O O . PRO A 1 213 ? 22.411 20.618 9.476 1.00 79.69 213 PRO A O 1
ATOM 1666 N N . LEU A 1 214 ? 24.115 19.799 10.692 1.00 83.25 214 LEU A N 1
ATOM 1667 C CA . LEU A 1 214 ? 25.176 20.575 10.044 1.00 83.25 214 LEU A CA 1
ATOM 1668 C C . LEU A 1 214 ? 25.429 20.082 8.614 1.00 83.25 214 LEU A C 1
ATOM 1670 O O . LEU A 1 214 ? 25.445 20.887 7.677 1.00 83.25 214 LEU A O 1
ATOM 1674 N N . TRP A 1 215 ? 25.580 18.767 8.427 1.00 88.62 215 TRP A N 1
ATOM 1675 C CA . TRP A 1 215 ? 25.798 18.183 7.102 1.00 88.62 215 TRP A CA 1
ATOM 1676 C C . TRP A 1 215 ? 24.554 18.280 6.220 1.00 88.62 215 TRP A C 1
ATOM 1678 O O . TRP A 1 215 ? 24.679 18.626 5.046 1.00 88.62 215 TRP A O 1
ATOM 1688 N N . ARG A 1 216 ? 23.351 18.138 6.793 1.00 91.50 216 ARG A N 1
ATOM 1689 C CA . ARG A 1 216 ? 22.078 18.433 6.121 1.00 91.50 216 ARG A CA 1
ATOM 1690 C C . ARG A 1 216 ? 22.072 19.844 5.543 1.00 91.50 216 ARG A C 1
ATOM 1692 O O . ARG A 1 216 ? 21.802 20.010 4.360 1.00 91.50 216 ARG A O 1
ATOM 1699 N N . LYS A 1 217 ? 22.411 20.869 6.338 1.00 85.12 217 LYS A N 1
ATOM 1700 C CA . LYS A 1 217 ? 22.459 22.269 5.869 1.00 85.12 217 LYS A CA 1
ATOM 1701 C C . LYS A 1 217 ? 23.488 22.469 4.746 1.00 85.12 217 LYS A C 1
ATOM 1703 O O . LYS A 1 217 ? 23.175 23.141 3.762 1.00 85.12 217 LYS A O 1
ATOM 1708 N N . ARG A 1 218 ? 24.678 21.859 4.853 1.00 89.62 218 ARG A N 1
ATOM 1709 C CA . ARG A 1 218 ? 25.731 21.906 3.815 1.00 89.62 218 ARG A CA 1
ATOM 1710 C C . ARG A 1 218 ? 25.286 21.251 2.503 1.00 89.62 218 ARG A C 1
ATOM 1712 O O . ARG A 1 218 ? 25.342 21.893 1.455 1.00 89.62 218 ARG A O 1
ATOM 1719 N N . PHE A 1 219 ? 24.803 20.009 2.548 1.00 94.69 219 PHE A N 1
ATOM 1720 C CA . PHE A 1 219 ? 24.359 19.299 1.347 1.00 94.69 219 PHE A CA 1
ATOM 1721 C C . PHE A 1 219 ? 23.078 19.906 0.758 1.00 94.69 219 PHE A C 1
ATOM 1723 O O . PHE A 1 219 ? 23.007 20.081 -0.455 1.00 94.69 219 PHE A O 1
ATOM 1730 N N . ALA A 1 220 ? 22.109 20.332 1.578 1.00 92.69 220 ALA A N 1
ATOM 1731 C CA . ALA A 1 220 ? 20.892 20.996 1.101 1.00 92.69 220 ALA A CA 1
ATOM 1732 C C . ALA A 1 220 ? 21.212 22.268 0.304 1.00 92.69 220 ALA A C 1
ATOM 1734 O O . ALA A 1 220 ? 20.610 22.493 -0.745 1.00 92.69 220 ALA A O 1
ATOM 1735 N N . ARG A 1 221 ? 22.191 23.073 0.746 1.00 92.06 221 ARG A N 1
ATOM 1736 C CA . ARG A 1 221 ? 22.685 24.227 -0.022 1.00 92.06 221 ARG A CA 1
ATOM 1737 C C . ARG A 1 221 ? 23.217 23.791 -1.392 1.00 92.06 221 ARG A C 1
ATOM 1739 O O . ARG A 1 221 ? 22.695 24.229 -2.416 1.00 92.06 221 ARG A O 1
ATOM 1746 N N . HIS A 1 222 ? 24.158 22.846 -1.412 1.00 94.81 222 HIS A N 1
ATOM 1747 C CA . HIS A 1 222 ? 24.731 22.325 -2.655 1.00 94.81 222 HIS A CA 1
ATOM 1748 C C . HIS A 1 222 ? 23.668 21.758 -3.617 1.00 94.81 222 HIS A C 1
ATOM 1750 O O . HIS A 1 222 ? 23.730 22.007 -4.819 1.00 94.81 222 HIS A O 1
ATOM 1756 N N . THR A 1 223 ? 22.661 21.036 -3.108 1.00 95.19 223 THR A N 1
ATOM 1757 C CA . THR A 1 223 ? 21.584 20.483 -3.950 1.00 95.19 223 THR A CA 1
ATOM 1758 C C . THR A 1 223 ? 20.711 21.541 -4.613 1.00 95.19 223 THR A C 1
ATOM 1760 O O . THR A 1 223 ? 20.059 21.210 -5.592 1.00 95.19 223 THR A O 1
ATOM 1763 N N . ARG A 1 224 ? 20.669 22.781 -4.108 1.00 92.75 224 ARG A N 1
ATOM 1764 C CA . ARG A 1 224 ? 19.900 23.881 -4.713 1.00 92.75 224 ARG A CA 1
ATOM 1765 C C . ARG A 1 224 ? 20.744 24.704 -5.686 1.00 92.75 224 ARG A C 1
ATOM 1767 O O . ARG A 1 224 ? 20.239 25.120 -6.720 1.00 92.75 224 ARG A O 1
ATOM 1774 N N . GLU A 1 225 ? 22.020 24.910 -5.367 1.00 92.50 225 GLU A N 1
ATOM 1775 C CA . GLU A 1 225 ? 22.936 25.767 -6.137 1.00 92.50 225 GLU A CA 1
ATOM 1776 C C . GLU A 1 225 ? 23.602 25.042 -7.322 1.00 92.50 225 GLU A C 1
ATOM 1778 O O . GLU A 1 225 ? 23.893 25.653 -8.348 1.00 92.50 225 GLU A O 1
ATOM 1783 N N . CYS A 1 226 ? 23.847 23.731 -7.223 1.00 95.06 226 CYS A N 1
ATOM 1784 C CA . CYS A 1 226 ? 24.500 22.977 -8.292 1.00 95.06 226 CYS A CA 1
ATOM 1785 C C . CYS A 1 226 ? 23.498 22.551 -9.373 1.00 95.06 226 CYS A C 1
ATOM 1787 O O . CYS A 1 226 ? 22.646 21.700 -9.122 1.00 95.06 226 CYS A O 1
ATOM 1789 N N . GLY A 1 227 ? 23.660 23.031 -10.612 1.00 89.38 227 GLY A N 1
ATOM 1790 C CA . GLY A 1 227 ? 22.768 22.704 -11.740 1.00 89.38 227 GLY A CA 1
ATOM 1791 C C . GLY A 1 227 ? 22.614 21.203 -12.056 1.00 89.38 227 GLY A C 1
ATOM 1792 O O . GLY A 1 227 ? 21.617 20.790 -12.648 1.00 89.38 227 GLY A O 1
ATOM 1793 N N . ASN A 1 228 ? 23.552 20.355 -11.618 1.00 88.94 228 ASN A N 1
ATOM 1794 C CA . ASN A 1 228 ? 23.398 18.901 -11.701 1.00 88.94 228 ASN A CA 1
ATOM 1795 C C . ASN A 1 228 ? 22.540 18.330 -10.563 1.00 88.94 228 ASN A C 1
ATOM 1797 O O . ASN A 1 228 ? 21.614 17.568 -10.837 1.00 88.94 228 ASN A O 1
ATOM 1801 N N . CYS A 1 229 ? 22.810 18.715 -9.314 1.00 92.44 229 CYS A N 1
ATOM 1802 C CA . CYS A 1 229 ? 22.097 18.213 -8.136 1.00 92.44 229 CYS A CA 1
ATOM 1803 C C . CYS A 1 229 ? 20.696 18.833 -7.969 1.00 92.44 229 CYS A C 1
ATOM 1805 O O . CYS A 1 229 ? 19.813 18.173 -7.425 1.00 92.44 229 CYS A O 1
ATOM 1807 N N . ALA A 1 230 ? 20.458 20.032 -8.515 1.00 90.62 230 ALA A N 1
ATOM 1808 C CA . ALA A 1 230 ? 19.158 20.711 -8.543 1.00 90.62 230 ALA A CA 1
ATOM 1809 C C . ALA A 1 230 ? 18.054 19.857 -9.181 1.00 90.62 230 ALA A C 1
ATOM 1811 O O . ALA A 1 230 ? 16.912 19.867 -8.727 1.00 90.62 230 ALA A O 1
ATOM 1812 N N . ARG A 1 231 ? 18.406 19.017 -10.165 1.00 86.75 231 ARG A N 1
ATOM 1813 C CA . ARG A 1 231 ? 17.481 18.046 -10.771 1.00 86.75 231 ARG A CA 1
ATOM 1814 C C . ARG A 1 231 ? 16.923 17.036 -9.762 1.00 86.75 231 ARG A C 1
ATOM 1816 O O . ARG A 1 231 ? 15.827 16.526 -9.979 1.00 86.75 231 ARG A O 1
ATOM 1823 N N . GLY A 1 232 ? 17.613 16.795 -8.645 1.00 83.81 232 GLY A N 1
ATOM 1824 C CA . GLY A 1 232 ? 17.137 15.952 -7.548 1.00 83.81 232 GLY A CA 1
ATOM 1825 C C . GLY A 1 232 ? 15.853 16.463 -6.884 1.00 83.81 232 GLY A C 1
ATOM 1826 O O . GLY A 1 232 ? 15.071 15.637 -6.425 1.00 83.81 232 GLY A O 1
ATOM 1827 N N . TRP A 1 233 ? 15.599 17.778 -6.908 1.00 86.31 233 TRP A N 1
ATOM 1828 C CA . TRP A 1 233 ? 14.358 18.400 -6.420 1.00 86.31 233 TRP A CA 1
ATOM 1829 C C . TRP A 1 233 ? 13.169 18.235 -7.381 1.00 86.31 233 TRP A C 1
ATOM 1831 O O . TRP A 1 233 ? 12.021 18.413 -6.981 1.00 86.31 233 TRP A O 1
ATOM 1841 N N . SER A 1 234 ? 13.415 17.883 -8.648 1.00 80.50 234 SER A N 1
ATOM 1842 C CA . SER A 1 234 ? 12.336 17.628 -9.607 1.00 80.50 234 SER A CA 1
ATOM 1843 C C . SER A 1 234 ? 11.620 16.308 -9.305 1.00 80.50 234 SER A C 1
ATOM 1845 O O . SER A 1 234 ? 12.225 15.341 -8.835 1.00 80.50 234 SER A O 1
ATOM 1847 N N . ASN A 1 235 ? 10.318 16.256 -9.604 1.00 73.56 235 ASN A N 1
ATOM 1848 C CA . ASN A 1 235 ? 9.481 15.059 -9.462 1.00 73.56 235 ASN A CA 1
ATOM 1849 C C . ASN A 1 235 ? 9.469 14.443 -8.044 1.00 73.56 235 ASN A C 1
ATOM 1851 O O . ASN A 1 235 ? 9.264 13.237 -7.892 1.00 73.56 235 ASN A O 1
ATOM 1855 N N . LEU A 1 236 ? 9.691 15.243 -6.995 1.00 77.44 236 LEU A N 1
ATOM 1856 C CA . LEU A 1 236 ? 9.409 14.823 -5.621 1.00 77.44 236 LEU A CA 1
ATOM 1857 C C . LEU A 1 236 ? 7.901 14.602 -5.457 1.00 77.44 236 LEU A C 1
ATOM 1859 O O . LEU A 1 236 ? 7.102 15.511 -5.674 1.00 77.44 236 LEU A O 1
ATOM 1863 N N . VAL A 1 237 ? 7.513 13.395 -5.052 1.00 73.00 237 VAL A N 1
ATOM 1864 C CA . VAL A 1 237 ? 6.150 13.135 -4.573 1.00 73.00 237 VAL A CA 1
ATOM 1865 C C . VAL A 1 237 ? 6.031 13.745 -3.167 1.00 73.00 237 VAL A C 1
ATOM 1867 O O . VAL A 1 237 ? 6.973 13.569 -2.385 1.00 73.00 237 VAL A O 1
ATOM 1870 N N . PRO A 1 238 ? 4.934 14.444 -2.812 1.00 73.75 238 PRO A N 1
ATOM 1871 C CA . PRO A 1 238 ? 4.721 14.949 -1.455 1.00 73.75 238 PRO A CA 1
ATOM 1872 C C . PRO A 1 238 ? 4.893 13.840 -0.415 1.00 73.75 238 PRO A C 1
ATOM 1874 O O . PRO A 1 238 ? 4.381 12.735 -0.613 1.00 73.75 238 PRO A O 1
ATOM 1877 N N . ALA A 1 239 ? 5.634 14.116 0.663 1.00 70.50 239 ALA A N 1
ATOM 1878 C CA . ALA A 1 239 ? 5.978 13.102 1.660 1.00 70.50 239 ALA A CA 1
ATOM 1879 C C . ALA A 1 239 ? 4.725 12.415 2.228 1.00 70.50 239 ALA A C 1
ATOM 1881 O O . ALA A 1 239 ? 4.661 11.193 2.244 1.00 70.50 239 ALA A O 1
ATOM 1882 N N . ASP A 1 240 ? 3.686 13.185 2.556 1.00 65.44 240 ASP A N 1
ATOM 1883 C CA . ASP A 1 240 ? 2.364 12.709 2.990 1.00 65.44 240 ASP A CA 1
ATOM 1884 C C . ASP A 1 240 ? 1.824 11.545 2.138 1.00 65.44 240 ASP A C 1
ATOM 1886 O O . ASP A 1 240 ? 1.453 10.503 2.677 1.00 65.44 240 ASP A O 1
ATOM 1890 N N . ARG A 1 241 ? 1.876 11.648 0.805 1.00 64.31 241 ARG A N 1
ATOM 1891 C CA . ARG A 1 241 ? 1.401 10.588 -0.106 1.00 64.31 241 ARG A CA 1
ATOM 1892 C C . ARG A 1 241 ? 2.286 9.342 -0.132 1.00 64.31 241 ARG A C 1
ATOM 1894 O O . ARG A 1 241 ? 1.811 8.263 -0.472 1.00 64.31 241 ARG A O 1
ATOM 1901 N N . LEU A 1 242 ? 3.571 9.475 0.188 1.00 62.62 242 LEU A N 1
ATOM 1902 C CA . LEU A 1 242 ? 4.481 8.332 0.292 1.00 62.62 242 LEU A CA 1
ATOM 1903 C C . LEU A 1 242 ? 4.307 7.589 1.619 1.00 62.62 242 LEU A C 1
ATOM 1905 O O . LEU A 1 242 ? 4.470 6.367 1.637 1.00 62.62 242 LEU A O 1
ATOM 1909 N N . LEU A 1 243 ? 3.957 8.324 2.679 1.00 57.41 243 LEU A N 1
ATOM 1910 C CA . LEU A 1 243 ? 3.821 7.829 4.045 1.00 57.41 243 LEU A CA 1
ATOM 1911 C C . LEU A 1 243 ? 2.479 7.130 4.311 1.00 57.41 243 LEU A C 1
ATOM 1913 O O . LEU A 1 243 ? 2.466 6.127 5.016 1.00 57.41 243 LEU A O 1
ATOM 1917 N N . VAL A 1 244 ? 1.372 7.545 3.680 1.00 51.56 244 VAL A N 1
ATOM 1918 C CA . VAL A 1 244 ? 0.072 6.844 3.821 1.00 51.56 244 VAL A CA 1
ATOM 1919 C C . VAL A 1 244 ? 0.188 5.338 3.523 1.00 51.56 244 VAL A C 1
ATOM 1921 O O . VAL A 1 244 ? -0.311 4.523 4.289 1.00 51.56 244 VAL A O 1
ATOM 1924 N N . GLY A 1 245 ? 0.940 4.941 2.491 1.00 42.28 245 GLY A N 1
ATOM 1925 C CA . GLY A 1 245 ? 1.182 3.522 2.181 1.00 42.28 245 GLY A CA 1
ATOM 1926 C C . GLY A 1 245 ? 2.389 2.878 2.882 1.00 42.28 245 GLY A C 1
ATOM 1927 O O . GLY A 1 245 ? 2.778 1.776 2.515 1.00 42.28 245 GLY A O 1
ATOM 1928 N N . LEU A 1 246 ? 3.004 3.565 3.848 1.00 47.62 246 LEU A N 1
ATOM 1929 C CA . LEU A 1 246 ? 3.856 2.976 4.890 1.00 47.62 246 LEU A CA 1
ATOM 1930 C C . LEU A 1 246 ? 3.063 2.758 6.195 1.00 47.62 246 LEU A C 1
ATOM 1932 O O . LEU A 1 246 ? 3.518 2.043 7.079 1.00 47.62 246 LEU A O 1
ATOM 1936 N N . ALA A 1 247 ? 1.876 3.365 6.335 1.00 38.62 247 ALA A N 1
ATOM 1937 C CA . ALA A 1 247 ? 1.076 3.309 7.561 1.00 38.62 247 ALA A CA 1
ATOM 1938 C C . ALA A 1 247 ? 0.387 1.950 7.779 1.00 38.62 247 ALA A C 1
ATOM 1940 O O . ALA A 1 247 ? -0.074 1.678 8.889 1.00 38.62 247 ALA A O 1
ATOM 1941 N N . LEU A 1 248 ? 0.336 1.132 6.719 1.00 41.56 248 LEU A N 1
ATOM 1942 C CA . LEU A 1 248 ? -0.299 -0.185 6.618 1.00 41.56 248 LEU A CA 1
ATOM 1943 C C . LEU A 1 248 ? 0.654 -1.350 6.943 1.00 41.56 248 LEU A C 1
ATOM 1945 O O . LEU A 1 248 ? 0.436 -2.468 6.488 1.00 41.56 248 LEU A O 1
ATOM 1949 N N . VAL A 1 249 ? 1.707 -1.119 7.731 1.00 34.47 249 VAL A N 1
ATOM 1950 C CA . VAL A 1 249 ? 2.407 -2.228 8.393 1.00 34.47 249 VAL A CA 1
ATOM 1951 C C . VAL A 1 249 ? 1.544 -2.651 9.582 1.00 34.47 249 VAL A C 1
ATOM 1953 O O . VAL A 1 249 ? 1.467 -1.887 10.549 1.00 34.47 249 VAL A O 1
ATOM 1956 N N . PRO A 1 250 ? 0.871 -3.818 9.556 1.00 31.83 250 PRO A N 1
ATOM 1957 C CA . PRO A 1 250 ? 0.237 -4.322 10.760 1.00 31.83 250 PRO A CA 1
ATOM 1958 C C . PRO A 1 250 ? 1.326 -4.550 11.810 1.00 31.83 250 PRO A C 1
ATOM 1960 O O . PRO A 1 250 ? 2.356 -5.169 11.523 1.00 31.83 250 PRO A O 1
ATOM 1963 N N . LEU A 1 251 ? 1.091 -4.066 13.033 1.00 30.16 251 LEU A N 1
ATOM 1964 C CA . LEU A 1 251 ? 1.896 -4.468 14.185 1.00 30.16 251 LEU A CA 1
ATOM 1965 C C . LEU A 1 251 ? 1.954 -6.005 14.207 1.00 30.16 251 LEU A C 1
ATOM 1967 O O . LEU A 1 251 ? 0.916 -6.647 14.005 1.00 30.16 251 LEU A O 1
ATOM 1971 N N . PRO A 1 252 ? 3.135 -6.619 14.403 1.00 27.36 252 PRO A N 1
ATOM 1972 C CA . PRO A 1 252 ? 3.258 -8.064 14.329 1.00 27.36 252 PRO A CA 1
ATOM 1973 C C . PRO A 1 252 ? 2.329 -8.716 15.357 1.00 27.36 252 PRO A C 1
ATOM 1975 O O . PRO A 1 252 ? 2.494 -8.536 16.563 1.00 27.36 252 PRO A O 1
ATOM 1978 N N . LEU A 1 253 ? 1.392 -9.538 14.870 1.00 35.28 253 LEU A N 1
ATOM 1979 C CA . LEU A 1 253 ? 0.377 -10.249 15.667 1.00 35.28 253 LEU A CA 1
ATOM 1980 C C . LEU A 1 253 ? 0.963 -11.218 16.724 1.00 35.28 253 LEU A C 1
ATOM 1982 O O . LEU A 1 253 ? 0.217 -11.850 17.466 1.00 35.28 253 LEU A O 1
ATOM 1986 N N . GLY A 1 254 ? 2.293 -11.312 16.829 1.00 35.59 254 GLY A N 1
ATOM 1987 C CA . GLY A 1 254 ? 3.006 -11.977 17.921 1.00 35.59 254 GLY A CA 1
ATOM 1988 C C . GLY A 1 254 ? 2.891 -11.279 19.285 1.00 35.59 254 GLY A C 1
ATOM 1989 O O . GLY A 1 254 ? 3.196 -11.914 20.287 1.00 35.59 254 GLY A O 1
ATOM 1990 N N . PHE A 1 255 ? 2.403 -10.033 19.347 1.00 35.03 255 PHE A N 1
ATOM 1991 C CA . PHE A 1 255 ? 2.076 -9.330 20.603 1.00 35.03 255 PHE A CA 1
ATOM 1992 C C . PHE A 1 255 ? 0.594 -9.472 21.010 1.00 35.03 255 PHE A C 1
ATOM 1994 O O . PHE A 1 255 ? 0.021 -8.621 21.688 1.00 35.03 255 PHE A O 1
ATOM 2001 N N . ALA A 1 256 ? -0.054 -10.575 20.621 1.00 33.16 256 ALA A N 1
ATOM 2002 C CA . ALA A 1 256 ? -1.354 -10.947 21.167 1.00 33.16 256 ALA A CA 1
ATOM 2003 C C . ALA A 1 256 ? -1.235 -11.247 22.677 1.00 33.16 256 ALA A C 1
ATOM 2005 O O . ALA A 1 256 ? -0.702 -12.281 23.081 1.00 33.16 256 ALA A O 1
ATOM 2006 N N . LEU A 1 257 ? -1.745 -10.324 23.499 1.00 32.19 257 LEU A N 1
ATOM 2007 C CA . LEU A 1 257 ? -1.769 -10.352 24.967 1.00 32.19 257 LEU A CA 1
ATOM 2008 C C . LEU A 1 257 ? -2.007 -11.756 25.571 1.00 32.19 257 LEU A C 1
ATOM 2010 O O . LEU A 1 257 ? -3.132 -12.262 25.514 1.00 32.19 257 LEU A O 1
ATOM 2014 N N . PRO A 1 258 ? -1.038 -12.328 26.316 1.00 33.62 258 PRO A N 1
ATOM 2015 C CA . PRO A 1 258 ? -1.292 -13.482 27.187 1.00 33.62 258 PRO A CA 1
ATOM 2016 C C . PRO A 1 258 ? -2.281 -13.164 28.328 1.00 33.62 258 PRO A C 1
ATOM 2018 O O . PRO A 1 258 ? -2.876 -14.065 28.919 1.00 33.62 258 PRO A O 1
ATOM 2021 N N . GLN A 1 259 ? -2.466 -11.874 28.632 1.00 36.88 259 GLN A N 1
ATOM 2022 C CA . GLN A 1 259 ? -3.196 -11.368 29.799 1.00 36.88 259 GLN A CA 1
ATOM 2023 C C . GLN A 1 259 ? -4.720 -11.590 29.737 1.00 36.88 259 GLN A C 1
ATOM 2025 O O . GLN A 1 259 ? -5.367 -11.672 30.779 1.00 36.88 259 GLN A O 1
ATOM 2030 N N . LEU A 1 260 ? -5.314 -11.781 28.550 1.00 33.56 260 LEU A N 1
ATOM 2031 C CA . LEU A 1 260 ? -6.763 -12.022 28.425 1.00 33.56 260 LEU A CA 1
ATOM 2032 C C . LEU A 1 260 ? -7.222 -13.407 28.929 1.00 33.56 260 LEU A C 1
ATOM 2034 O O . LEU A 1 260 ? -8.421 -13.665 29.002 1.00 33.56 260 LEU A O 1
ATOM 2038 N N . ARG A 1 261 ? -6.302 -14.279 29.370 1.00 32.47 261 ARG A N 1
ATOM 2039 C CA . ARG A 1 261 ? -6.650 -15.495 30.131 1.00 32.47 261 ARG A CA 1
ATOM 2040 C C . ARG A 1 261 ? -6.905 -15.259 31.627 1.00 32.47 261 ARG A C 1
ATOM 2042 O O . ARG A 1 261 ? -7.444 -16.152 32.274 1.00 32.47 261 ARG A O 1
ATOM 2049 N N . ALA A 1 262 ? -6.582 -14.084 32.175 1.00 34.00 262 ALA A N 1
ATOM 2050 C CA . ALA A 1 262 ? -6.784 -13.777 33.596 1.00 34.00 262 ALA A CA 1
ATOM 2051 C C . ALA A 1 262 ? -8.209 -13.282 33.945 1.00 34.00 262 ALA A C 1
ATOM 2053 O O . ALA A 1 262 ? -8.556 -13.202 35.121 1.00 34.00 262 ALA A O 1
ATOM 2054 N N . GLY A 1 263 ? -9.056 -12.986 32.949 1.00 31.41 263 GLY A N 1
ATOM 2055 C CA . GLY A 1 263 ? -10.377 -12.363 33.145 1.00 31.41 263 GLY A CA 1
ATOM 2056 C C . GLY A 1 263 ? -11.558 -13.301 33.445 1.00 31.41 263 GLY A C 1
ATOM 2057 O O . GLY A 1 263 ? -12.652 -12.816 33.706 1.00 31.41 263 GLY A O 1
ATOM 2058 N N . VAL A 1 264 ? -11.376 -14.628 33.413 1.00 29.67 264 VAL A N 1
ATOM 2059 C CA . VAL A 1 264 ? -12.477 -15.612 33.602 1.00 29.67 264 VAL A CA 1
ATOM 2060 C C . VAL A 1 264 ? -12.371 -16.367 34.943 1.00 29.67 264 VAL A C 1
ATOM 2062 O O . VAL A 1 264 ? -13.266 -17.115 35.321 1.00 29.67 264 VAL A O 1
ATOM 2065 N N . GLY A 1 265 ? -11.305 -16.137 35.720 1.00 29.97 265 GLY A N 1
ATOM 2066 C CA . GLY A 1 265 ? -11.094 -16.782 37.026 1.00 29.97 265 GLY A CA 1
ATOM 2067 C C . GLY A 1 265 ? -11.864 -16.164 38.204 1.00 29.97 265 GLY A C 1
ATOM 2068 O O . GLY A 1 265 ? -11.850 -16.727 39.295 1.00 29.97 265 GLY A O 1
ATOM 2069 N N . ALA A 1 266 ? -12.530 -15.020 38.014 1.00 28.25 266 ALA A N 1
ATOM 2070 C CA . ALA A 1 266 ? -13.027 -14.164 39.099 1.00 28.25 266 ALA A CA 1
ATOM 2071 C C . ALA A 1 266 ? -14.557 -14.206 39.324 1.00 28.25 266 ALA A C 1
ATOM 2073 O O . ALA A 1 266 ? -15.139 -13.222 39.770 1.00 28.25 266 ALA A O 1
ATOM 2074 N N . LEU A 1 267 ? -15.221 -15.337 39.041 1.00 29.31 267 LEU A N 1
ATOM 2075 C CA . LEU A 1 267 ? -16.660 -15.529 39.323 1.00 29.31 267 LEU A CA 1
ATOM 2076 C C . LEU A 1 267 ? -17.006 -16.773 40.162 1.00 29.31 267 LEU A C 1
ATOM 2078 O O . LEU A 1 267 ? -18.179 -17.093 40.331 1.00 29.31 267 LEU A O 1
ATOM 2082 N N . VAL A 1 268 ? -16.016 -17.460 40.745 1.00 29.11 268 VAL A N 1
ATOM 2083 C CA . VAL A 1 268 ? -16.257 -18.634 41.607 1.00 29.11 268 VAL A CA 1
ATOM 2084 C C . VAL A 1 268 ? -15.569 -18.473 42.961 1.00 29.11 268 VAL A C 1
ATOM 2086 O O . VAL A 1 268 ? -14.672 -19.243 43.279 1.00 29.11 268 VAL A O 1
ATOM 2089 N N . HIS A 1 269 ? -15.978 -17.485 43.769 1.00 29.47 269 HIS A N 1
ATOM 2090 C CA . HIS A 1 269 ? -15.607 -17.401 45.199 1.00 29.47 269 HIS A CA 1
ATOM 2091 C C . HIS A 1 269 ? -16.654 -16.690 46.098 1.00 29.47 269 HIS A C 1
ATOM 2093 O O . HIS A 1 269 ? -16.302 -16.057 47.089 1.00 29.47 269 HIS A O 1
ATOM 2099 N N . THR A 1 270 ? -17.957 -16.833 45.808 1.00 31.33 270 THR A N 1
ATOM 2100 C CA . THR A 1 270 ? -19.059 -16.369 46.691 1.00 31.33 270 THR A CA 1
ATOM 2101 C C . THR A 1 270 ? -20.285 -17.302 46.695 1.00 31.33 270 THR A C 1
ATOM 2103 O O . THR A 1 270 ? -21.411 -16.878 46.456 1.00 31.33 270 THR A O 1
ATOM 2106 N N . ALA A 1 271 ? -20.093 -18.585 47.022 1.00 26.28 271 ALA A N 1
ATOM 2107 C CA . ALA A 1 271 ? -21.183 -19.461 47.476 1.00 26.28 271 ALA A CA 1
ATOM 2108 C C . ALA A 1 271 ? -20.634 -20.600 48.353 1.00 26.28 271 ALA A C 1
ATOM 2110 O O . ALA A 1 271 ? -20.096 -21.585 47.852 1.00 26.28 271 ALA A O 1
ATOM 2111 N N . GLY A 1 272 ? -20.742 -20.455 49.675 1.00 23.47 272 GLY A N 1
ATOM 2112 C CA . GLY A 1 272 ? -20.447 -21.535 50.617 1.00 23.47 272 GLY A CA 1
ATOM 2113 C C . GLY A 1 272 ? -21.675 -22.416 50.866 1.00 23.47 272 GLY A C 1
ATOM 2114 O O . GLY A 1 272 ? -22.774 -21.894 51.008 1.00 23.47 272 GLY A O 1
ATOM 2115 N N . GLY A 1 273 ? -21.462 -23.731 50.993 1.00 23.45 273 GLY A N 1
ATOM 2116 C CA . GLY A 1 273 ? -22.452 -24.698 51.492 1.00 23.45 273 GLY A CA 1
ATOM 2117 C C . GLY A 1 273 ? -23.419 -25.248 50.434 1.00 23.45 273 GLY A C 1
ATOM 2118 O O . GLY A 1 273 ? -24.397 -24.607 50.079 1.00 23.45 273 GLY A O 1
ATOM 2119 N N . HIS A 1 274 ? -23.237 -26.499 50.001 1.00 26.31 274 HIS A N 1
ATOM 2120 C CA . HIS A 1 274 ? -23.630 -27.693 50.758 1.00 26.31 274 HIS A CA 1
ATOM 2121 C C . HIS A 1 274 ? -23.210 -29.008 50.060 1.00 26.31 274 HIS A C 1
ATOM 2123 O O . HIS A 1 274 ? -23.325 -29.144 48.851 1.00 26.31 274 HIS A O 1
ATOM 2129 N N . SER A 1 275 ? -22.753 -29.966 50.880 1.00 25.09 275 SER A N 1
ATOM 2130 C CA . SER A 1 275 ? -22.864 -31.439 50.760 1.00 25.09 275 SER A CA 1
ATOM 2131 C C . SER A 1 275 ? -22.780 -32.161 49.398 1.00 25.09 275 SER A C 1
ATOM 2133 O O . SER A 1 275 ? -23.631 -31.984 48.534 1.00 25.09 275 SER A O 1
ATOM 2135 N N . GLY A 1 276 ? -21.921 -33.190 49.335 1.00 23.34 276 GLY A N 1
ATOM 2136 C CA . GLY A 1 276 ? -22.082 -34.333 48.418 1.00 23.34 276 GLY A CA 1
ATOM 2137 C C . GLY A 1 276 ? -20.788 -34.725 47.709 1.00 23.34 276 GLY A C 1
ATOM 2138 O O . GLY A 1 276 ? -20.432 -34.139 46.695 1.00 23.34 276 GLY A O 1
ATOM 2139 N N . GLY A 1 277 ? -20.050 -35.698 48.250 1.00 29.97 277 GLY A N 1
ATOM 2140 C CA . GLY A 1 277 ? -18.732 -36.059 47.722 1.00 29.97 277 GLY A CA 1
ATOM 2141 C C . GLY A 1 277 ? -18.772 -36.965 46.488 1.00 29.97 277 GLY A C 1
ATOM 2142 O O . GLY A 1 277 ? -19.549 -37.914 46.441 1.00 29.97 277 GLY A O 1
ATOM 2143 N N . TRP A 1 278 ? -17.840 -36.744 45.552 1.00 23.62 278 TRP A N 1
ATOM 2144 C CA . TRP A 1 278 ? -17.378 -37.780 44.617 1.00 23.62 278 TRP A CA 1
ATOM 2145 C C . TRP A 1 278 ? -15.876 -37.611 44.270 1.00 23.62 278 TRP A C 1
ATOM 2147 O O . TRP A 1 278 ? -15.473 -37.257 43.169 1.00 23.62 278 TRP A O 1
ATOM 2157 N N . LEU A 1 279 ? -14.997 -37.866 45.245 1.00 27.36 279 LEU A N 1
ATOM 2158 C CA . LEU A 1 279 ? -13.555 -38.036 45.005 1.00 27.36 279 LEU A CA 1
ATOM 2159 C C . LEU A 1 279 ? -13.125 -39.425 45.483 1.00 27.36 279 LEU A C 1
ATOM 2161 O O . LEU A 1 279 ? -12.815 -39.609 46.656 1.00 27.36 279 LEU A O 1
ATOM 2165 N N . ALA A 1 280 ? -13.125 -40.409 44.576 1.00 24.08 280 ALA A N 1
ATOM 2166 C CA . ALA A 1 280 ? -12.693 -41.778 44.880 1.00 24.08 280 ALA A CA 1
ATOM 2167 C C . ALA A 1 280 ? -12.226 -42.572 43.637 1.00 24.08 280 ALA A C 1
ATOM 2169 O O . ALA A 1 280 ? -12.903 -43.507 43.209 1.00 24.08 280 ALA A O 1
ATOM 2170 N N . LYS A 1 281 ? -11.068 -42.180 43.077 1.00 26.11 281 LYS A N 1
ATOM 2171 C CA . LYS A 1 281 ? -10.054 -42.973 42.323 1.00 26.11 281 LYS A CA 1
ATOM 2172 C C . LYS A 1 281 ? -9.145 -41.966 41.593 1.00 26.11 281 LYS A C 1
ATOM 2174 O O . LYS A 1 281 ? -9.613 -41.289 40.692 1.00 26.11 281 LYS A O 1
ATOM 2179 N N . ALA A 1 282 ? -7.906 -41.669 41.998 1.00 24.05 282 ALA A N 1
ATOM 2180 C CA . ALA A 1 282 ? -6.773 -42.549 42.322 1.00 24.05 282 ALA A CA 1
ATOM 2181 C C . ALA A 1 282 ? -6.498 -43.577 41.203 1.00 24.05 282 ALA A C 1
ATOM 2183 O O . ALA A 1 282 ? -7.366 -44.392 40.914 1.00 24.05 282 ALA A O 1
ATOM 2184 N N . GLY A 1 283 ? -5.328 -43.613 40.558 1.00 22.02 283 GLY A N 1
ATOM 2185 C CA . GLY A 1 283 ? -4.143 -42.748 40.663 1.00 22.02 283 GLY A CA 1
ATOM 2186 C C . GLY A 1 283 ? -2.921 -43.409 39.998 1.00 22.02 283 GLY A C 1
ATOM 2187 O O . GLY A 1 283 ? -2.973 -44.594 39.699 1.00 22.02 283 GLY A O 1
ATOM 2188 N N . SER A 1 284 ? -1.821 -42.662 39.829 1.00 23.52 284 SER A N 1
ATOM 2189 C CA . SER A 1 284 ? -0.469 -43.163 39.488 1.00 23.52 284 SER A CA 1
ATOM 2190 C C . SER A 1 284 ? -0.279 -43.984 38.192 1.00 23.52 284 SER A C 1
ATOM 2192 O O . SER A 1 284 ? -0.470 -45.194 38.199 1.00 23.52 284 SER A O 1
ATOM 2194 N N . VAL A 1 285 ? 0.374 -43.380 37.187 1.00 24.28 285 VAL A N 1
ATOM 2195 C CA . VAL A 1 285 ? 1.729 -43.811 36.758 1.00 24.28 285 VAL A CA 1
ATOM 2196 C C . VAL A 1 285 ? 2.549 -42.561 36.418 1.00 24.28 285 VAL A C 1
ATOM 2198 O O . VAL A 1 285 ? 2.088 -41.693 35.681 1.00 24.28 285 VAL A O 1
ATOM 2201 N N . LEU A 1 286 ? 3.771 -42.476 36.945 1.00 27.78 286 LEU A N 1
ATOM 2202 C CA . LEU A 1 286 ? 4.748 -41.426 36.653 1.00 27.78 286 LEU A CA 1
ATOM 2203 C C . LEU A 1 286 ? 5.898 -42.043 35.836 1.00 27.78 286 LEU A C 1
ATOM 2205 O O . LEU A 1 286 ? 6.570 -42.929 36.357 1.00 27.78 286 LEU A O 1
ATOM 2209 N N . SER A 1 287 ? 6.154 -41.608 34.592 1.00 24.39 287 SER A N 1
ATOM 2210 C CA . SER A 1 287 ? 7.426 -41.908 33.901 1.00 24.39 287 SER A CA 1
A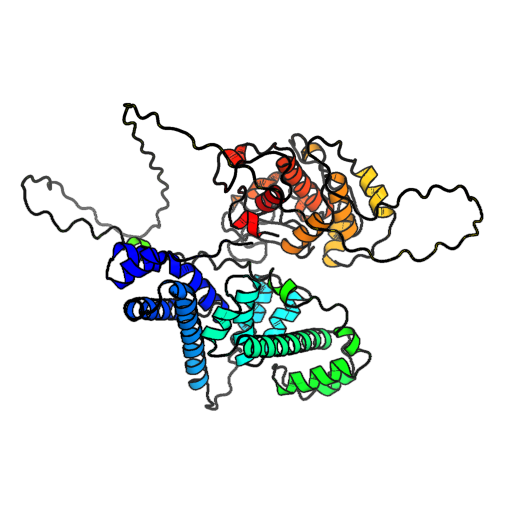TOM 2211 C C . SER A 1 287 ? 7.701 -41.041 32.658 1.00 24.39 287 SER A C 1
ATOM 2213 O O . SER A 1 287 ? 7.123 -41.245 31.602 1.00 24.39 287 SER A O 1
ATOM 2215 N N . THR A 1 288 ? 8.670 -40.134 32.811 1.00 27.91 288 THR A N 1
ATOM 2216 C CA . THR A 1 288 ? 9.659 -39.621 31.832 1.00 27.91 288 THR A CA 1
ATOM 2217 C C . THR A 1 288 ? 9.282 -39.090 30.424 1.00 27.91 288 THR A C 1
ATOM 2219 O O . THR A 1 288 ? 8.802 -39.799 29.550 1.00 27.91 288 THR A O 1
ATOM 2222 N N . LYS A 1 289 ? 9.811 -37.873 30.183 1.00 24.38 289 LYS A N 1
ATOM 2223 C CA . LYS A 1 289 ? 10.125 -37.156 28.920 1.00 24.38 289 LYS A CA 1
ATOM 2224 C C . LYS A 1 289 ? 9.007 -36.364 28.202 1.00 24.38 289 LYS A C 1
ATOM 2226 O O . LYS A 1 289 ? 7.887 -36.842 28.076 1.00 24.38 289 LYS A O 1
ATOM 2231 N N . PRO A 1 290 ? 9.320 -35.138 27.717 1.00 29.22 290 PRO A N 1
ATOM 2232 C CA . PRO A 1 290 ? 8.351 -34.257 27.075 1.00 29.22 290 PRO A CA 1
ATOM 2233 C C . PRO A 1 290 ? 8.259 -34.509 25.565 1.00 29.22 290 PRO A C 1
ATOM 2235 O O . PRO A 1 290 ? 9.268 -34.512 24.862 1.00 29.22 290 PRO A O 1
ATOM 2238 N N . ALA A 1 291 ? 7.034 -34.623 25.061 1.00 25.66 291 ALA A N 1
ATOM 2239 C CA . ALA A 1 291 ? 6.715 -34.471 23.648 1.00 25.66 291 ALA A CA 1
ATOM 2240 C C . ALA A 1 291 ? 5.630 -33.395 23.522 1.00 25.66 291 ALA A C 1
ATOM 2242 O O . ALA A 1 291 ? 4.608 -33.457 24.206 1.00 25.66 291 ALA A O 1
ATOM 2243 N N . ILE A 1 292 ? 5.873 -32.388 22.682 1.00 27.39 292 ILE A N 1
ATOM 2244 C CA . ILE A 1 292 ? 4.915 -31.310 22.420 1.00 27.39 292 ILE A CA 1
ATOM 2245 C C . ILE A 1 292 ? 3.760 -31.908 21.615 1.00 27.39 292 ILE A C 1
ATOM 2247 O O . ILE A 1 292 ? 3.927 -32.283 20.456 1.00 27.39 292 ILE A O 1
ATOM 2251 N N . GLY A 1 293 ? 2.600 -32.045 22.256 1.00 23.97 293 GLY A N 1
ATOM 2252 C CA . GLY A 1 293 ? 1.412 -32.619 21.639 1.00 23.97 293 GLY A CA 1
ATOM 2253 C C . GLY A 1 293 ? 0.694 -31.619 20.740 1.00 23.97 293 GLY A C 1
ATOM 2254 O O . GLY A 1 293 ? 0.200 -30.599 21.216 1.00 23.97 293 GLY A O 1
ATOM 2255 N N . ALA A 1 294 ? 0.561 -31.956 19.461 1.00 27.16 294 ALA A N 1
ATOM 2256 C CA . ALA A 1 294 ? -0.513 -31.432 18.632 1.00 27.16 294 ALA A CA 1
ATOM 2257 C C . ALA A 1 294 ? -1.776 -32.273 18.871 1.00 27.16 294 ALA A C 1
ATOM 2259 O O . ALA A 1 294 ? -1.741 -33.483 18.654 1.00 27.16 294 ALA A O 1
ATOM 2260 N N . VAL A 1 295 ? -2.892 -31.650 19.261 1.00 21.62 295 VAL A N 1
ATOM 2261 C CA . VAL A 1 295 ? -4.238 -32.218 19.070 1.00 21.62 295 VAL A CA 1
ATOM 2262 C C . VAL A 1 295 ? -5.215 -31.080 18.773 1.00 21.62 295 VAL A C 1
ATOM 2264 O O . VAL A 1 295 ? -5.321 -30.126 19.541 1.00 21.62 295 VAL A O 1
ATOM 2267 N N . ALA A 1 296 ? -5.934 -31.186 17.657 1.00 25.62 296 ALA A N 1
ATOM 2268 C CA . ALA A 1 296 ? -7.067 -30.324 17.340 1.00 25.62 296 ALA A CA 1
ATOM 2269 C C . ALA A 1 296 ? -8.335 -30.822 18.053 1.00 25.62 296 ALA A C 1
ATOM 2271 O O . ALA A 1 296 ? -8.551 -32.030 18.137 1.00 25.62 296 ALA A O 1
ATOM 2272 N N . ALA A 1 297 ? -9.217 -29.919 18.489 1.00 21.39 297 ALA A N 1
ATOM 2273 C CA . ALA A 1 297 ? -10.565 -30.298 18.911 1.00 21.39 297 ALA A CA 1
ATOM 2274 C C . ALA A 1 297 ? -11.596 -29.207 18.593 1.00 21.39 297 ALA A C 1
ATOM 2276 O O . ALA A 1 297 ? -11.543 -28.092 19.109 1.00 21.39 297 ALA A O 1
ATOM 2277 N N . VAL A 1 298 ? -12.558 -29.578 17.751 1.00 28.94 298 VAL A N 1
ATOM 2278 C CA . VAL A 1 298 ? -13.830 -28.878 17.547 1.00 28.94 298 VAL A CA 1
ATOM 2279 C C . VAL A 1 298 ? -14.672 -28.976 18.821 1.00 28.94 298 VAL A C 1
ATOM 2281 O O . VAL A 1 298 ? -14.775 -30.058 19.394 1.00 28.94 298 VAL A O 1
ATOM 2284 N N . VAL A 1 299 ? -15.369 -27.899 19.195 1.00 23.41 299 VAL A N 1
ATOM 2285 C CA . VAL A 1 299 ? -16.570 -27.988 20.044 1.00 23.41 299 VAL A CA 1
ATOM 2286 C C . VAL A 1 299 ? -17.701 -27.186 19.404 1.00 23.41 299 VAL A C 1
ATOM 2288 O O . VAL A 1 299 ? -17.728 -25.960 19.446 1.00 23.41 299 VAL A O 1
ATOM 2291 N N . MET A 1 300 ? -18.644 -27.915 18.810 1.00 28.16 300 MET A N 1
ATOM 2292 C CA . MET A 1 300 ? -20.003 -27.445 18.542 1.00 28.16 300 MET A CA 1
ATOM 2293 C C . MET A 1 300 ? -20.806 -27.483 19.841 1.00 28.16 300 MET A C 1
ATOM 2295 O O . MET A 1 300 ? -20.720 -28.480 20.551 1.00 28.16 300 MET A O 1
ATOM 2299 N N . LEU A 1 301 ? -21.667 -26.492 20.084 1.00 25.89 301 LEU A N 1
ATOM 2300 C CA . LEU A 1 301 ? -22.859 -26.646 20.926 1.00 25.89 301 LEU A CA 1
ATOM 2301 C C . LEU A 1 301 ? -23.938 -25.628 20.506 1.00 25.89 301 LEU A C 1
ATOM 2303 O O . LEU A 1 301 ? -23.688 -24.426 20.485 1.00 25.89 301 LEU A O 1
ATOM 2307 N N . GLY A 1 302 ? -25.144 -26.120 20.189 1.00 22.33 302 GLY A N 1
ATOM 2308 C CA . GLY A 1 302 ? -26.380 -25.333 20.345 1.00 22.33 302 GLY A CA 1
ATOM 2309 C C . GLY A 1 302 ? -26.712 -25.191 21.842 1.00 22.33 302 GLY A C 1
ATOM 2310 O O . GLY A 1 302 ? -25.920 -25.592 22.686 1.00 22.33 302 GLY A O 1
ATOM 2311 N N . ILE A 1 303 ? -27.852 -24.685 22.305 1.00 26.08 303 ILE A N 1
ATOM 2312 C CA . ILE A 1 303 ? -29.258 -24.638 21.851 1.00 26.08 303 ILE A CA 1
ATOM 2313 C C . ILE A 1 303 ? -29.850 -23.410 22.617 1.00 26.08 303 ILE A C 1
ATOM 2315 O O . ILE A 1 303 ? -29.309 -23.049 23.655 1.00 26.08 303 ILE A O 1
ATOM 2319 N N . GLY A 1 304 ? -30.896 -22.670 22.244 1.00 23.12 304 GLY A N 1
ATOM 2320 C CA . GLY A 1 304 ? -32.091 -22.961 21.459 1.00 23.12 304 GLY A CA 1
ATOM 2321 C C . GLY A 1 304 ? -33.103 -21.808 21.543 1.00 23.12 304 GLY A C 1
ATOM 2322 O O . GLY A 1 304 ? -32.765 -20.688 21.918 1.00 23.12 304 GLY A O 1
ATOM 2323 N N . ALA A 1 305 ? -34.350 -22.096 21.173 1.00 25.80 305 ALA A N 1
ATOM 2324 C CA . ALA A 1 305 ? -35.420 -21.110 21.038 1.00 25.80 305 ALA A CA 1
ATOM 2325 C C . ALA A 1 305 ? -36.121 -20.750 22.362 1.00 25.80 305 ALA A C 1
ATOM 2327 O O . ALA A 1 305 ? -36.235 -21.581 23.260 1.00 25.80 305 ALA A O 1
ATOM 2328 N N . VAL A 1 306 ? -36.719 -19.554 22.402 1.00 27.69 306 VAL A N 1
ATOM 2329 C CA . VAL A 1 306 ? -37.868 -19.231 23.265 1.00 27.69 306 VAL A CA 1
ATOM 2330 C C . VAL A 1 306 ? -38.979 -18.645 22.390 1.00 27.69 306 VAL A C 1
ATOM 2332 O O . VAL A 1 306 ? -38.722 -17.922 21.428 1.00 27.69 306 VAL A O 1
ATOM 2335 N N . THR A 1 307 ? -40.216 -19.033 22.683 1.00 27.47 307 THR A N 1
ATOM 2336 C CA . THR A 1 307 ? -41.406 -18.823 21.852 1.00 27.47 307 THR A CA 1
ATOM 2337 C C . THR A 1 307 ? -42.173 -17.536 22.163 1.00 27.47 307 THR A C 1
ATOM 2339 O O . THR A 1 307 ? -42.307 -17.173 23.323 1.00 27.47 307 THR A O 1
ATOM 2342 N N . ALA A 1 308 ? -42.739 -16.958 21.098 1.00 25.61 308 ALA A N 1
ATOM 2343 C CA . ALA A 1 308 ? -44.000 -16.211 20.951 1.00 25.61 308 ALA A CA 1
ATOM 2344 C C . ALA A 1 308 ? -44.719 -15.524 22.145 1.00 25.61 308 ALA A C 1
ATOM 2346 O O . ALA A 1 308 ? -44.894 -16.094 23.218 1.00 25.61 308 ALA A O 1
ATOM 2347 N N . ASN A 1 309 ? -45.338 -14.384 21.778 1.00 27.59 309 ASN A N 1
ATOM 2348 C CA . ASN A 1 309 ? -46.349 -13.528 22.439 1.00 27.59 309 ASN A CA 1
ATOM 2349 C C . ASN A 1 309 ? -45.771 -12.173 22.904 1.00 27.59 309 ASN A C 1
ATOM 2351 O O . ASN A 1 309 ? -44.810 -12.149 23.657 1.00 27.59 309 ASN A O 1
ATOM 2355 N N . GLY A 1 310 ? -46.308 -11.006 22.530 1.00 23.39 310 GLY A N 1
ATOM 2356 C CA . GLY A 1 310 ? -47.390 -10.691 21.587 1.00 23.39 310 GLY A CA 1
ATOM 2357 C C . GLY A 1 310 ? -47.993 -9.302 21.872 1.00 23.39 310 GLY A C 1
ATOM 2358 O O . GLY A 1 310 ? -48.028 -8.898 23.026 1.00 23.39 310 GLY A O 1
ATOM 2359 N N . TRP A 1 311 ? -48.541 -8.649 20.835 1.00 21.25 311 TRP A N 1
ATOM 2360 C CA . TRP A 1 311 ? -49.347 -7.405 20.870 1.00 21.25 311 TRP A CA 1
ATOM 2361 C C . TRP A 1 311 ? -48.615 -6.080 21.180 1.00 21.25 311 TRP A C 1
ATOM 2363 O O . TRP A 1 311 ? -47.854 -5.966 22.133 1.00 21.25 311 TRP A O 1
ATOM 2373 N N . GLY A 1 312 ? -48.896 -5.048 20.369 1.00 24.50 312 GLY A N 1
ATOM 2374 C CA . GLY A 1 312 ? -48.327 -3.700 20.528 1.00 24.50 312 GLY A CA 1
ATOM 2375 C C . GLY A 1 312 ? -48.338 -2.851 19.249 1.00 24.50 312 GLY A C 1
ATOM 2376 O O . GLY A 1 312 ? -47.283 -2.432 18.787 1.00 24.50 312 GLY A O 1
ATOM 2377 N N . VAL A 1 313 ? -49.512 -2.621 18.650 1.00 28.98 313 VAL A N 1
ATOM 2378 C CA . VAL A 1 313 ? -49.673 -1.666 17.533 1.00 28.98 313 VAL A CA 1
ATOM 2379 C C . VAL A 1 313 ? -49.536 -0.238 18.064 1.00 28.98 313 VAL A C 1
ATOM 2381 O O . VAL A 1 313 ? -50.339 0.136 18.911 1.00 28.98 313 VAL A O 1
ATOM 2384 N N . PHE A 1 314 ? -48.600 0.560 17.536 1.00 27.86 314 PHE A N 1
ATOM 2385 C CA . PHE A 1 314 ? -48.621 2.027 17.639 1.00 27.86 314 PHE A CA 1
ATOM 2386 C C . PHE A 1 314 ? -47.973 2.707 16.417 1.00 27.86 314 PHE A C 1
ATOM 2388 O O . PHE A 1 314 ? -47.125 2.123 15.744 1.00 27.86 314 PHE A O 1
ATOM 2395 N N . ASP A 1 315 ? -48.444 3.924 16.132 1.00 26.12 315 ASP A N 1
ATOM 2396 C CA . ASP A 1 315 ? -48.309 4.677 14.876 1.00 26.12 315 ASP A CA 1
ATOM 2397 C C . ASP A 1 315 ? -46.894 4.936 14.333 1.00 26.12 315 ASP A C 1
ATOM 2399 O O . ASP A 1 315 ? -45.942 5.209 15.066 1.00 26.12 315 ASP A O 1
ATOM 2403 N N . GLN A 1 316 ? -46.812 5.019 12.999 1.00 25.20 316 GLN A N 1
ATOM 2404 C CA . GLN A 1 316 ? -45.741 5.729 12.296 1.00 25.20 316 GLN A CA 1
ATOM 2405 C C . GLN A 1 316 ? -46.044 7.239 12.234 1.00 25.20 316 GLN A C 1
ATOM 2407 O O . GLN A 1 316 ? -47.079 7.623 11.687 1.00 25.20 316 GLN A O 1
ATOM 2412 N N . PRO A 1 317 ? -45.119 8.125 12.642 1.00 29.58 317 PRO A N 1
ATOM 2413 C CA . PRO A 1 317 ? -45.162 9.527 12.240 1.00 29.58 317 PRO A CA 1
ATOM 2414 C C . PRO A 1 317 ? -44.737 9.675 10.771 1.00 29.58 317 PRO A C 1
ATOM 2416 O O . PRO A 1 317 ? -43.675 9.203 10.362 1.00 29.58 317 PRO A O 1
ATOM 2419 N N . THR A 1 318 ? -45.554 10.362 9.975 1.00 33.09 318 THR A N 1
ATOM 2420 C CA . THR A 1 318 ? -45.292 10.668 8.558 1.00 33.09 318 THR A CA 1
ATOM 2421 C C . THR A 1 318 ? -44.041 11.541 8.354 1.00 33.09 318 THR A C 1
ATOM 2423 O O . THR A 1 318 ? -43.833 12.473 9.139 1.00 33.09 318 THR A O 1
ATOM 2426 N N . PRO A 1 319 ? -43.261 11.357 7.268 1.00 29.17 319 PRO A N 1
ATOM 2427 C CA . PRO A 1 319 ? -42.195 12.287 6.898 1.00 29.17 319 PRO A CA 1
ATOM 2428 C C . PRO A 1 319 ? -42.742 13.691 6.607 1.00 29.17 319 PRO A C 1
ATOM 2430 O O . PRO A 1 319 ? -43.735 13.846 5.900 1.00 29.17 319 PRO A O 1
ATOM 2433 N N . ARG A 1 320 ? -42.073 14.719 7.136 1.00 28.22 320 ARG A N 1
ATOM 2434 C CA . ARG A 1 320 ? -42.399 16.132 6.897 1.00 28.22 320 ARG A CA 1
ATOM 2435 C C . ARG A 1 320 ? -41.681 16.619 5.636 1.00 28.22 320 ARG A C 1
ATOM 2437 O O . ARG A 1 320 ? -40.477 16.399 5.510 1.00 28.22 320 ARG A O 1
ATOM 2444 N N . GLU A 1 321 ? -42.389 17.299 4.737 1.00 29.86 321 GLU A N 1
ATOM 2445 C CA . GLU A 1 321 ? -41.766 17.982 3.594 1.00 29.86 321 GLU A CA 1
ATOM 2446 C C . GLU A 1 321 ? -40.750 19.046 4.057 1.00 29.86 321 GLU A C 1
ATOM 2448 O O . GLU A 1 321 ? -41.012 19.758 5.034 1.00 29.86 321 GLU A O 1
ATOM 2453 N N . PRO A 1 322 ? -39.614 19.214 3.354 1.00 33.69 322 PRO A N 1
ATOM 2454 C CA . PRO A 1 322 ? -38.743 20.365 3.539 1.00 33.69 322 PRO A CA 1
ATOM 2455 C C . PRO A 1 322 ? -39.315 21.594 2.817 1.00 33.69 322 PRO A C 1
ATOM 2457 O O . PRO A 1 322 ? -39.435 21.624 1.592 1.00 33.69 322 PRO A O 1
ATOM 2460 N N . THR A 1 323 ? -39.635 22.634 3.585 1.00 30.81 323 THR A N 1
ATOM 2461 C CA . THR A 1 323 ? -40.168 23.905 3.082 1.00 30.81 323 THR A CA 1
ATOM 2462 C C . THR A 1 323 ? -39.200 24.593 2.115 1.00 30.81 323 THR A C 1
ATOM 2464 O O . THR A 1 323 ? -38.035 24.824 2.440 1.00 30.81 323 THR A O 1
ATOM 2467 N N . THR A 1 324 ? -39.696 25.012 0.950 1.00 32.56 324 THR A N 1
ATOM 2468 C CA . THR A 1 324 ? -38.961 25.871 0.011 1.00 32.56 324 THR A CA 1
ATOM 2469 C C . THR A 1 324 ? -38.664 27.244 0.616 1.00 32.56 324 THR A C 1
ATOM 2471 O O . THR A 1 324 ? -39.590 28.001 0.910 1.00 32.56 324 THR A O 1
ATOM 2474 N N . ALA A 1 325 ? -37.384 27.610 0.708 1.00 32.81 325 ALA A N 1
ATOM 2475 C CA . ALA A 1 325 ? -36.944 28.988 0.915 1.00 32.81 325 ALA A CA 1
ATOM 2476 C C . ALA A 1 325 ? -36.413 29.555 -0.412 1.00 32.81 325 ALA A C 1
ATOM 2478 O O . ALA A 1 325 ? -35.479 29.010 -1.000 1.00 32.81 325 ALA A O 1
ATOM 2479 N N . ALA A 1 326 ? -37.033 30.628 -0.904 1.00 29.78 326 ALA A N 1
ATOM 2480 C CA . ALA A 1 326 ? -36.652 31.257 -2.164 1.00 29.78 326 ALA A CA 1
ATOM 2481 C C . ALA A 1 326 ? -35.337 32.043 -2.028 1.00 29.78 326 ALA A C 1
ATOM 2483 O O . ALA A 1 326 ? -35.161 32.804 -1.077 1.00 29.78 326 ALA A O 1
ATOM 2484 N N . VAL A 1 327 ? -34.449 31.912 -3.018 1.00 32.41 327 VAL A N 1
ATOM 2485 C CA . VAL A 1 327 ? -33.250 32.750 -3.161 1.00 32.41 327 VAL A CA 1
ATOM 2486 C C . VAL A 1 327 ? -33.372 33.569 -4.441 1.00 32.41 327 VAL A C 1
ATOM 2488 O O . VAL A 1 327 ? -33.479 33.027 -5.540 1.00 32.41 327 VAL A O 1
ATOM 2491 N N . THR A 1 328 ? -33.367 34.889 -4.285 1.00 29.02 328 THR A N 1
ATOM 2492 C CA . THR A 1 328 ? -33.460 35.868 -5.371 1.00 29.02 328 THR A CA 1
ATOM 2493 C C . THR A 1 328 ? -32.168 35.885 -6.201 1.00 29.02 328 THR A C 1
ATOM 2495 O O . THR A 1 328 ? -31.091 36.024 -5.616 1.00 29.02 328 THR A O 1
ATOM 2498 N N . PRO A 1 329 ? -32.214 35.796 -7.544 1.00 35.25 329 PRO A N 1
ATOM 2499 C CA . PRO A 1 329 ? -31.014 35.917 -8.365 1.00 35.25 329 PRO A CA 1
ATOM 2500 C C . PRO A 1 329 ? -30.600 37.388 -8.513 1.00 35.25 329 PRO A C 1
ATOM 2502 O O . PRO A 1 329 ? -31.383 38.225 -8.960 1.00 35.25 329 PRO A O 1
ATOM 2505 N N . SER A 1 330 ? -29.348 37.698 -8.170 1.00 29.36 330 SER A N 1
ATOM 2506 C CA . SER A 1 330 ? -28.737 38.999 -8.464 1.00 29.36 330 SER A CA 1
ATOM 2507 C C . SER A 1 330 ? -28.179 39.010 -9.888 1.00 29.36 330 SER A C 1
ATOM 2509 O O . SER A 1 330 ? -27.472 38.087 -10.294 1.00 29.36 330 SER A O 1
ATOM 2511 N N . VAL A 1 331 ? -28.510 40.050 -10.652 1.00 32.38 331 VAL A N 1
ATOM 2512 C CA . VAL A 1 331 ? -28.132 40.206 -12.063 1.00 32.38 331 VAL A CA 1
ATOM 2513 C C . VAL A 1 331 ? -26.727 40.803 -12.178 1.00 32.38 331 VAL A C 1
ATOM 2515 O O . VAL A 1 331 ? -26.433 41.817 -11.550 1.00 32.38 331 VAL A O 1
ATOM 2518 N N . GLN A 1 332 ? -25.891 40.243 -13.057 1.00 33.44 332 GLN A N 1
ATOM 2519 C CA . GLN A 1 332 ? -24.727 40.943 -13.614 1.00 33.44 332 GLN A CA 1
ATOM 2520 C C . GLN A 1 332 ? -24.711 40.867 -15.152 1.00 33.44 332 GLN A C 1
ATOM 2522 O O . GLN A 1 332 ? -25.305 39.944 -15.715 1.00 33.44 332 GLN A O 1
ATOM 2527 N N . PRO A 1 333 ? -24.116 41.859 -15.847 1.00 34.44 333 PRO A N 1
ATOM 2528 C CA . PRO A 1 333 ? -24.445 42.127 -17.246 1.00 34.44 333 PRO A CA 1
ATOM 2529 C C . PRO A 1 333 ? -23.677 41.256 -18.244 1.00 34.44 333 PRO A C 1
ATOM 2531 O O . PRO A 1 333 ? -22.537 40.858 -18.012 1.00 34.44 333 PRO A O 1
ATOM 2534 N N . ALA A 1 334 ? -24.292 41.036 -19.405 1.00 28.59 334 ALA A N 1
ATOM 2535 C CA . ALA A 1 334 ? -23.658 40.374 -20.536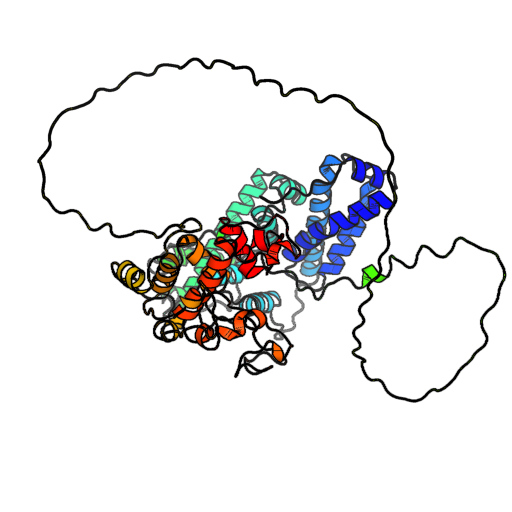 1.00 28.59 334 ALA A CA 1
ATOM 2536 C C . ALA A 1 334 ? -22.540 41.236 -21.153 1.00 28.59 334 ALA A C 1
ATOM 2538 O O . ALA A 1 334 ? -22.724 42.430 -21.385 1.00 28.59 334 ALA A O 1
ATOM 2539 N N . VAL A 1 335 ? -21.419 40.597 -21.497 1.00 33.28 335 VAL A N 1
ATOM 2540 C CA . VAL A 1 335 ? -20.408 41.139 -22.419 1.00 33.28 335 VAL A CA 1
ATOM 2541 C C . VAL A 1 335 ? -20.549 40.494 -23.796 1.00 33.28 335 VAL A C 1
ATOM 2543 O O . VAL A 1 335 ? -20.875 39.315 -23.929 1.00 33.28 335 VAL A O 1
ATOM 2546 N N . THR A 1 336 ? -20.370 41.319 -24.823 1.00 31.84 336 THR A N 1
ATOM 2547 C CA . THR A 1 336 ? -20.874 41.108 -26.183 1.00 31.84 336 THR A CA 1
ATOM 2548 C C . THR A 1 336 ? -20.069 40.081 -26.985 1.00 31.84 336 THR A C 1
ATOM 2550 O O . THR A 1 336 ? -18.841 40.053 -26.928 1.00 31.84 336 THR A O 1
ATOM 2553 N N . ALA A 1 337 ? -20.757 39.270 -27.793 1.00 31.66 337 ALA A N 1
ATOM 2554 C CA . ALA A 1 337 ? -20.126 38.309 -28.697 1.00 31.66 337 ALA A CA 1
ATOM 2555 C C . ALA A 1 337 ? -19.514 38.986 -29.941 1.00 31.66 337 ALA A C 1
ATOM 2557 O O . ALA A 1 337 ? -20.142 39.847 -30.556 1.00 31.66 337 ALA A O 1
ATOM 2558 N N . GLY A 1 338 ? -18.317 38.543 -30.342 1.00 29.91 338 GLY A N 1
ATOM 2559 C CA . GLY A 1 338 ? -17.637 38.960 -31.572 1.00 29.91 338 GLY A CA 1
ATOM 2560 C C . GLY A 1 338 ? -17.602 37.857 -32.638 1.00 29.91 338 GLY A C 1
ATOM 2561 O O . GLY A 1 338 ? -17.000 36.806 -32.433 1.00 29.91 338 GLY A O 1
ATOM 2562 N N . MET A 1 339 ? -18.219 38.132 -33.789 1.00 31.92 339 MET A N 1
ATOM 2563 C CA . MET A 1 339 ? -18.116 37.390 -35.060 1.00 31.92 339 MET A CA 1
ATOM 2564 C C . MET A 1 339 ? -17.064 38.061 -35.973 1.00 31.92 339 MET A C 1
ATOM 2566 O O . MET A 1 339 ? -16.815 39.251 -35.814 1.00 31.92 339 MET A O 1
ATOM 2570 N N . 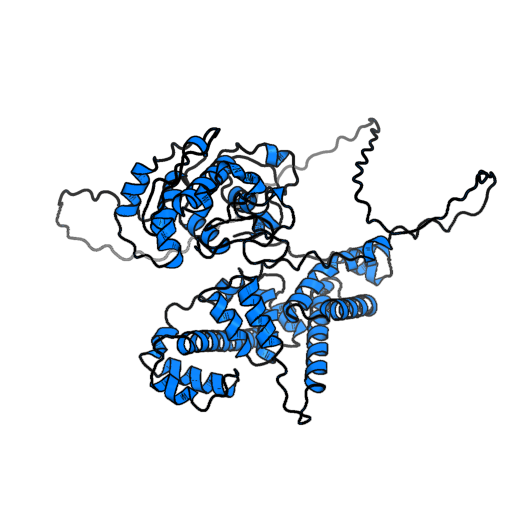PHE A 1 340 ? -16.406 37.425 -36.952 1.00 27.58 340 PHE A N 1
ATOM 2571 C CA . PHE A 1 340 ? -16.442 36.057 -37.510 1.00 27.58 340 PHE A CA 1
ATOM 2572 C C . PHE A 1 340 ? -15.004 35.625 -37.889 1.00 27.58 340 PHE A C 1
ATOM 2574 O O . PHE A 1 340 ? -14.183 36.488 -38.191 1.00 27.58 340 PHE A O 1
ATOM 2581 N N . THR A 1 341 ? -14.723 34.318 -38.021 1.00 30.19 341 THR A N 1
ATOM 2582 C CA . THR A 1 341 ? -14.341 33.672 -39.313 1.00 30.19 341 THR A CA 1
ATOM 2583 C C . THR A 1 341 ? -13.954 32.194 -39.145 1.00 30.19 341 THR A C 1
ATOM 2585 O O . THR A 1 341 ? -13.242 31.816 -38.220 1.00 30.19 341 THR A O 1
ATOM 2588 N N . SER A 1 342 ? -14.406 31.350 -40.077 1.00 34.12 342 SER A N 1
ATOM 2589 C CA . SER A 1 342 ? -13.989 29.946 -40.223 1.00 34.12 342 SER A CA 1
ATOM 2590 C C . SER A 1 342 ? -13.239 29.747 -41.540 1.00 34.12 342 SER A C 1
ATOM 2592 O O . SER A 1 342 ? -13.549 30.424 -42.519 1.00 34.12 342 SER A O 1
ATOM 2594 N N . PRO A 1 343 ? -12.393 28.713 -41.625 1.00 32.34 343 PRO A N 1
ATOM 2595 C CA . PRO A 1 343 ? -12.297 27.873 -42.809 1.00 32.34 343 PRO A CA 1
ATOM 2596 C C . PRO A 1 343 ? -12.915 26.487 -42.552 1.00 32.34 343 PRO A C 1
ATOM 2598 O O . PRO A 1 343 ? -12.891 25.968 -41.436 1.00 32.34 343 PRO A O 1
ATOM 2601 N N . SER A 1 344 ? -13.504 25.907 -43.600 1.00 32.69 344 SER A N 1
ATOM 2602 C CA . SER A 1 344 ? -14.202 24.609 -43.578 1.00 32.69 344 SER A CA 1
ATOM 2603 C C . SER A 1 344 ? -13.289 23.471 -44.115 1.00 32.69 344 SER A C 1
ATOM 2605 O O . SER A 1 344 ? -12.080 23.686 -44.206 1.00 32.69 344 SER A O 1
ATOM 2607 N N . PRO A 1 345 ? -13.745 22.218 -44.315 1.00 48.41 345 PRO A N 1
ATOM 2608 C CA . PRO A 1 345 ? -13.269 21.102 -43.505 1.00 48.41 345 PRO A CA 1
ATOM 2609 C C . PRO A 1 345 ? -12.311 20.154 -44.245 1.00 48.41 345 PRO A C 1
ATOM 2611 O O . PRO A 1 345 ? -12.554 19.777 -45.389 1.00 48.41 345 PRO A O 1
ATOM 2614 N N . SER A 1 346 ? -11.293 19.645 -43.541 1.00 32.19 346 SER A N 1
ATOM 2615 C CA . SER A 1 346 ? -10.507 18.492 -44.006 1.00 32.19 346 SER A CA 1
ATOM 2616 C C . SER A 1 346 ? -10.984 17.201 -43.350 1.00 32.19 346 SER A C 1
ATOM 2618 O O . SER A 1 346 ? -10.861 17.000 -42.142 1.00 32.19 346 SER A O 1
ATOM 2620 N N . THR A 1 347 ? -11.513 16.303 -44.176 1.00 45.59 347 THR A N 1
ATOM 2621 C CA . THR A 1 347 ? -11.964 14.961 -43.805 1.00 45.59 347 THR A CA 1
ATOM 2622 C C . THR A 1 347 ? -10.803 14.054 -43.402 1.00 45.59 347 THR A C 1
ATOM 2624 O O . THR A 1 347 ? -10.170 13.422 -44.247 1.00 45.59 347 THR A O 1
ATOM 2627 N N . ALA A 1 348 ? -10.583 13.912 -42.099 1.00 37.56 348 ALA A N 1
ATOM 2628 C CA . ALA A 1 348 ? -9.932 12.744 -41.520 1.00 37.56 348 ALA A CA 1
ATOM 2629 C C . ALA A 1 348 ? -10.452 12.546 -40.093 1.00 37.56 348 ALA A C 1
ATOM 2631 O O . ALA A 1 348 ? -10.025 13.248 -39.181 1.00 37.56 348 ALA A O 1
ATOM 2632 N N . SER A 1 349 ? -11.368 11.594 -39.880 1.00 35.38 349 SER A N 1
ATOM 2633 C CA . SER A 1 349 ? -11.708 11.160 -38.521 1.00 35.38 349 SER A CA 1
ATOM 2634 C C . SER A 1 349 ? -10.449 10.582 -37.870 1.00 35.38 349 SER A C 1
ATOM 2636 O O . SER A 1 349 ? -9.962 9.545 -38.336 1.00 35.38 349 SER A O 1
ATOM 2638 N N . PRO A 1 350 ? -9.908 11.184 -36.796 1.00 38.81 350 PRO A N 1
ATOM 2639 C CA . PRO A 1 350 ? -8.858 10.534 -36.039 1.00 38.81 350 PRO A CA 1
ATOM 2640 C C . PRO A 1 350 ? -9.478 9.277 -35.433 1.00 38.81 350 PRO A C 1
ATOM 2642 O O . PRO A 1 350 ? -10.498 9.364 -34.745 1.00 38.81 350 PRO A O 1
ATOM 2645 N N . LYS A 1 351 ? -8.878 8.102 -35.661 1.00 42.00 351 LYS A N 1
ATOM 2646 C CA . LYS A 1 351 ? -9.187 6.939 -34.817 1.00 42.00 351 LYS A CA 1
ATOM 2647 C C . LYS A 1 351 ? -8.949 7.393 -33.373 1.00 42.00 351 LYS A C 1
ATOM 2649 O O . LYS A 1 351 ? -7.834 7.852 -33.112 1.00 42.00 351 LYS A O 1
ATOM 2654 N N . PRO A 1 352 ? -9.937 7.316 -32.463 1.00 40.78 352 PRO A N 1
ATOM 2655 C CA . PRO A 1 352 ? -9.753 7.805 -31.107 1.00 40.78 352 PRO A CA 1
ATOM 2656 C C . PRO A 1 352 ? -8.617 7.013 -30.463 1.00 40.78 352 PRO A C 1
ATOM 2658 O O . PRO A 1 352 ? -8.737 5.815 -30.201 1.00 40.78 352 PRO A O 1
ATOM 2661 N N . SER A 1 353 ? -7.484 7.679 -30.254 1.00 51.91 353 SER A N 1
ATOM 2662 C CA . SER A 1 353 ? -6.382 7.134 -29.482 1.00 51.91 353 SER A CA 1
ATOM 2663 C C . SER A 1 353 ? -6.862 7.053 -28.040 1.00 51.91 353 SER A C 1
ATOM 2665 O O . SER A 1 353 ? -6.992 8.068 -27.360 1.00 51.91 353 SER A O 1
ATOM 2667 N N . VAL A 1 354 ? -7.191 5.839 -27.592 1.00 61.94 354 VAL A N 1
ATOM 2668 C CA . VAL A 1 354 ? -7.710 5.599 -26.242 1.00 61.94 354 VAL A CA 1
ATOM 2669 C C . VAL A 1 354 ? -6.641 6.015 -25.230 1.00 61.94 354 VAL A C 1
ATOM 2671 O O . VAL A 1 354 ? -5.657 5.309 -24.987 1.00 61.94 354 VAL A O 1
ATOM 2674 N N . SER A 1 355 ? -6.821 7.214 -24.678 1.00 72.19 355 SER A N 1
ATOM 2675 C CA . SER A 1 355 ? -5.898 7.838 -23.734 1.00 72.19 355 SER A CA 1
ATOM 2676 C C . SER A 1 355 ? -5.884 7.102 -22.397 1.00 72.19 355 SER A C 1
ATOM 2678 O O . SER A 1 355 ? -4.824 6.999 -21.784 1.00 72.19 355 SER A O 1
ATOM 2680 N N . ARG A 1 356 ? -7.036 6.550 -21.996 1.00 85.12 356 ARG A N 1
ATOM 2681 C CA . ARG A 1 356 ? -7.274 5.809 -20.754 1.00 85.12 356 ARG A CA 1
ATOM 2682 C C . ARG A 1 356 ? -8.341 4.724 -20.962 1.00 85.12 356 ARG A C 1
ATOM 2684 O O . ARG A 1 356 ? -9.314 4.971 -21.673 1.00 85.12 356 ARG A O 1
ATOM 2691 N N . PHE A 1 357 ? -8.192 3.564 -20.321 1.00 92.88 357 PHE A N 1
ATOM 2692 C CA . PHE A 1 357 ? -9.274 2.578 -20.164 1.00 92.88 357 PHE A CA 1
ATOM 2693 C C . PHE A 1 357 ? -10.022 2.797 -18.843 1.00 92.88 357 PHE A C 1
ATOM 2695 O O . PHE A 1 357 ? -9.384 2.947 -17.805 1.00 92.88 357 PHE A O 1
ATOM 2702 N N . GLY A 1 358 ? -11.356 2.813 -18.895 1.00 93.75 358 GLY A N 1
ATOM 2703 C CA . GLY A 1 358 ? -12.228 2.951 -17.724 1.00 93.75 358 GLY A CA 1
ATOM 2704 C C . GLY A 1 358 ? -12.969 1.658 -17.373 1.00 93.75 358 GLY A C 1
ATOM 2705 O O . GLY A 1 358 ? -12.996 0.703 -18.153 1.00 93.75 358 GLY A O 1
ATOM 2706 N N . LEU A 1 359 ? -13.610 1.661 -16.204 1.00 96.75 359 LEU A N 1
ATOM 2707 C CA . LEU A 1 359 ? -14.430 0.562 -15.689 1.00 96.75 359 LEU A CA 1
ATOM 2708 C C . LEU A 1 359 ? -15.629 0.248 -16.609 1.00 96.75 359 LEU A C 1
ATOM 2710 O O . LEU A 1 359 ? -16.432 1.125 -16.925 1.00 96.75 359 LEU A O 1
ATOM 2714 N N . LEU A 1 360 ? -15.781 -1.022 -16.997 1.00 97.38 360 LEU A N 1
ATOM 2715 C CA . LEU A 1 360 ? -16.953 -1.542 -17.708 1.00 97.38 360 LEU A CA 1
ATOM 2716 C C . LEU A 1 360 ? -17.920 -2.199 -16.709 1.00 97.38 360 LEU A C 1
ATOM 2718 O O . LEU A 1 360 ? -17.458 -3.011 -15.904 1.00 97.38 360 LEU A O 1
ATOM 2722 N N . PRO A 1 361 ? -19.241 -1.942 -16.780 1.00 97.06 361 PRO A N 1
ATOM 2723 C CA . PRO A 1 361 ? -20.215 -2.463 -15.816 1.00 97.06 361 PRO A CA 1
ATOM 2724 C C . PRO A 1 361 ? -20.320 -4.002 -15.848 1.00 97.06 361 PRO A C 1
ATOM 2726 O O . PRO A 1 361 ? -19.859 -4.625 -16.813 1.00 97.06 361 PRO A O 1
ATOM 2729 N N . PRO A 1 362 ? -20.927 -4.642 -14.829 1.00 97.12 362 PRO A N 1
ATOM 2730 C CA . PRO A 1 362 ? -21.218 -6.077 -14.850 1.00 97.12 362 PRO A CA 1
ATOM 2731 C C . PRO A 1 362 ? -22.038 -6.471 -16.087 1.00 97.12 362 PRO A C 1
ATOM 2733 O O . PRO A 1 362 ? -22.827 -5.679 -16.603 1.00 97.12 362 PRO A O 1
ATOM 2736 N N . GLY A 1 363 ? -21.819 -7.678 -16.602 1.00 95.50 363 GLY A N 1
ATOM 2737 C CA . GLY A 1 363 ? -22.431 -8.184 -17.833 1.00 95.50 363 GLY A CA 1
ATOM 2738 C C . GLY A 1 363 ? -21.890 -7.578 -19.138 1.00 95.50 363 GLY A C 1
ATOM 2739 O O . GLY A 1 363 ? -22.268 -8.034 -20.218 1.00 95.50 363 GLY A O 1
ATOM 2740 N N . ALA A 1 364 ? -20.998 -6.580 -19.087 1.00 96.25 364 ALA A N 1
ATOM 2741 C CA . ALA A 1 364 ? -20.424 -5.978 -20.289 1.00 96.25 364 ALA A CA 1
ATOM 2742 C C . ALA A 1 364 ? -19.571 -6.971 -21.101 1.00 96.25 364 ALA A C 1
ATOM 2744 O O . ALA A 1 364 ? -18.780 -7.750 -20.565 1.00 96.25 364 ALA A O 1
ATOM 2745 N N . LYS A 1 365 ? -19.664 -6.892 -22.435 1.00 96.50 365 LYS A N 1
ATOM 2746 C CA . LYS A 1 365 ? -18.839 -7.697 -23.345 1.00 96.50 365 LYS A CA 1
ATOM 2747 C C . LYS A 1 365 ? -17.377 -7.238 -23.294 1.00 96.50 365 LYS A C 1
ATOM 2749 O O . LYS A 1 365 ? -17.002 -6.260 -23.937 1.00 96.50 365 LYS A O 1
ATOM 2754 N N . LEU A 1 366 ? -16.549 -7.981 -22.564 1.00 97.44 366 LEU A N 1
ATOM 2755 C CA . LEU A 1 366 ? -15.128 -7.678 -22.390 1.00 97.44 366 LEU A CA 1
ATOM 2756 C C . LEU A 1 366 ? -14.321 -7.813 -23.702 1.00 97.44 366 LEU A C 1
ATOM 2758 O O . LEU A 1 366 ? -14.425 -8.856 -24.366 1.00 97.44 366 LEU A O 1
ATOM 2762 N N . PRO A 1 367 ? -13.457 -6.833 -24.045 1.00 97.25 367 PRO A N 1
ATOM 2763 C CA . PRO A 1 367 ? -12.544 -6.912 -25.188 1.00 97.25 367 PRO A CA 1
ATOM 2764 C C . PRO A 1 367 ? -11.651 -8.160 -25.164 1.00 97.25 367 PRO A C 1
ATOM 2766 O O . PRO A 1 367 ? -11.360 -8.720 -24.108 1.00 97.25 367 PRO A O 1
ATOM 2769 N N . SER A 1 368 ? -11.179 -8.611 -26.325 1.00 97.06 368 SER A N 1
ATOM 2770 C CA . SER A 1 368 ? -10.176 -9.683 -26.397 1.00 97.06 368 SER A CA 1
ATOM 2771 C C . SER A 1 368 ? -8.769 -9.173 -26.063 1.00 97.06 368 SER A C 1
ATOM 2773 O O . SER A 1 368 ? -8.435 -8.012 -26.314 1.00 97.06 368 SER A O 1
ATOM 2775 N N . GLY A 1 369 ? -7.897 -10.069 -25.586 1.00 96.44 369 GLY A N 1
ATOM 2776 C CA . GLY A 1 369 ? -6.489 -9.742 -25.331 1.00 96.44 369 GLY A CA 1
ATOM 2777 C C . GLY A 1 369 ? -5.761 -9.184 -26.565 1.00 96.44 369 GLY A C 1
ATOM 2778 O O . GLY A 1 369 ? -4.913 -8.308 -26.418 1.00 96.44 369 GLY A O 1
ATOM 2779 N N . ALA A 1 370 ? -6.137 -9.607 -27.778 1.00 96.69 370 ALA A N 1
ATOM 2780 C CA . ALA A 1 370 ? -5.583 -9.096 -29.036 1.00 96.69 370 ALA A CA 1
ATOM 2781 C C . ALA A 1 370 ? -6.049 -7.662 -29.371 1.00 96.69 370 ALA A C 1
ATOM 2783 O O . ALA A 1 370 ? -5.244 -6.829 -29.801 1.00 96.69 370 ALA A O 1
ATOM 2784 N N . GLN A 1 371 ? -7.326 -7.341 -29.129 1.00 96.56 371 GLN A N 1
ATOM 2785 C CA . GLN A 1 371 ? -7.844 -5.972 -29.274 1.00 96.56 371 GLN A CA 1
ATOM 2786 C C . GLN A 1 371 ? -7.129 -5.018 -28.309 1.00 96.56 371 GLN A C 1
ATOM 2788 O O . GLN A 1 371 ? -6.651 -3.962 -28.724 1.00 96.56 371 GLN A O 1
ATOM 2793 N N . CYS A 1 372 ? -6.963 -5.429 -27.051 1.00 97.19 372 CYS A N 1
ATOM 2794 C CA . CYS A 1 372 ? -6.232 -4.650 -26.055 1.00 97.19 372 CYS A CA 1
ATOM 2795 C C . CYS A 1 372 ? -4.746 -4.500 -26.392 1.00 97.19 372 CYS A C 1
ATOM 2797 O O . CYS A 1 372 ? -4.207 -3.403 -26.271 1.00 97.19 372 CYS A O 1
ATOM 2799 N N . ALA A 1 373 ? -4.095 -5.559 -26.887 1.00 96.31 373 ALA A N 1
ATOM 2800 C CA . ALA A 1 373 ? -2.698 -5.513 -27.320 1.00 96.31 373 ALA A CA 1
ATOM 2801 C C . ALA A 1 373 ? -2.478 -4.485 -28.443 1.00 96.31 373 ALA A C 1
ATOM 2803 O O . ALA A 1 373 ? -1.489 -3.753 -28.432 1.00 96.31 373 ALA A O 1
ATOM 2804 N N . THR A 1 374 ? -3.423 -4.396 -29.384 1.00 95.00 374 THR A N 1
ATOM 2805 C CA . THR A 1 374 ? -3.414 -3.384 -30.451 1.00 95.00 374 THR A CA 1
ATOM 2806 C C . THR A 1 374 ? -3.573 -1.973 -29.876 1.00 95.00 374 THR A C 1
ATOM 2808 O O . THR A 1 374 ? -2.819 -1.072 -30.241 1.00 95.00 374 THR A O 1
ATOM 2811 N N . ALA A 1 375 ? -4.505 -1.783 -28.936 1.00 92.81 375 ALA A N 1
ATOM 2812 C CA . ALA A 1 375 ? -4.774 -0.482 -28.329 1.00 92.81 375 ALA A CA 1
ATOM 2813 C C . ALA A 1 375 ? -3.594 0.053 -27.492 1.00 92.81 375 ALA A C 1
ATOM 2815 O O . ALA A 1 375 ? -3.218 1.214 -27.646 1.00 92.81 375 ALA A O 1
ATOM 2816 N N . VAL A 1 376 ? -2.954 -0.775 -26.652 1.00 93.88 376 VAL A N 1
ATOM 2817 C CA . VAL A 1 376 ? -1.821 -0.317 -25.815 1.00 93.88 376 VAL A CA 1
ATOM 2818 C C . VAL A 1 376 ? -0.540 -0.062 -26.611 1.00 93.88 376 VAL A C 1
ATOM 2820 O O . VAL A 1 376 ? 0.255 0.794 -26.225 1.00 93.88 376 VAL A O 1
ATOM 2823 N N . ARG A 1 377 ? -0.337 -0.762 -27.737 1.00 92.19 377 ARG A N 1
ATOM 2824 C CA . ARG A 1 377 ? 0.840 -0.579 -28.605 1.00 92.19 377 ARG A CA 1
ATOM 2825 C C . ARG A 1 377 ? 0.781 0.695 -29.451 1.00 92.19 377 ARG A C 1
ATOM 2827 O O . ARG A 1 377 ? 1.821 1.127 -29.937 1.00 92.19 377 ARG A O 1
ATOM 2834 N N . ALA A 1 378 ? -0.385 1.336 -29.572 1.00 85.94 378 ALA A N 1
ATOM 2835 C CA . ALA A 1 378 ? -0.554 2.586 -30.320 1.00 85.94 378 ALA A CA 1
ATOM 2836 C C . ALA A 1 378 ? 0.266 3.769 -29.760 1.00 85.94 378 ALA A C 1
ATOM 2838 O O . ALA A 1 378 ? 0.527 4.728 -30.483 1.00 85.94 378 ALA A O 1
ATOM 2839 N N . LYS A 1 379 ? 0.695 3.704 -28.491 1.00 78.69 379 LYS A N 1
ATOM 2840 C CA . LYS A 1 379 ? 1.619 4.667 -27.879 1.00 78.69 379 LYS A CA 1
ATOM 2841 C C . LYS A 1 379 ? 2.803 3.912 -27.257 1.00 78.69 379 LYS A C 1
ATOM 2843 O O . LYS A 1 379 ? 2.613 3.235 -26.245 1.00 78.69 379 LYS A O 1
ATOM 2848 N N . PRO A 1 380 ? 4.018 4.003 -27.830 1.00 76.00 380 PRO A N 1
ATOM 2849 C CA . PRO A 1 380 ? 5.210 3.422 -27.224 1.00 76.00 380 PRO A CA 1
ATOM 2850 C C . PRO A 1 380 ? 5.475 4.031 -25.844 1.00 76.00 380 PRO A C 1
ATOM 2852 O O . PRO A 1 380 ? 5.472 5.251 -25.681 1.00 76.00 380 PRO A O 1
ATOM 2855 N N . ILE A 1 381 ? 5.719 3.173 -24.856 1.00 84.75 381 ILE A N 1
ATOM 2856 C CA . ILE A 1 381 ? 6.135 3.548 -23.501 1.00 84.75 381 ILE A CA 1
ATOM 2857 C C . ILE A 1 381 ? 7.501 2.899 -23.273 1.00 84.75 381 ILE A C 1
ATOM 2859 O O . ILE A 1 381 ? 7.715 1.765 -23.699 1.00 84.75 381 ILE A O 1
ATOM 2863 N N . ARG A 1 382 ? 8.441 3.606 -22.640 1.00 86.69 382 ARG A N 1
ATOM 2864 C CA . ARG A 1 382 ? 9.759 3.054 -22.292 1.00 86.69 382 ARG A CA 1
ATOM 2865 C C . ARG A 1 382 ? 9.656 2.252 -20.995 1.00 86.69 382 ARG A C 1
ATOM 2867 O O . ARG A 1 382 ? 8.997 2.695 -20.062 1.00 86.69 382 ARG A O 1
ATOM 2874 N N . GLU A 1 383 ? 10.334 1.108 -20.923 1.00 88.06 383 GLU A N 1
ATOM 2875 C CA . GLU A 1 383 ? 10.406 0.333 -19.681 1.00 88.06 383 GLU A CA 1
ATOM 2876 C C . GLU A 1 383 ? 11.107 1.146 -18.584 1.00 88.06 383 GLU A C 1
ATOM 2878 O O . GLU A 1 383 ? 12.191 1.692 -18.806 1.00 88.06 383 GLU A O 1
ATOM 2883 N N . ASN A 1 384 ? 10.480 1.214 -17.410 1.00 77.62 384 ASN A N 1
ATOM 2884 C CA . ASN A 1 384 ? 10.986 1.903 -16.223 1.00 77.62 384 ASN A CA 1
ATOM 2885 C C . ASN A 1 384 ? 11.242 0.942 -15.044 1.00 77.62 384 ASN A C 1
ATOM 2887 O O . ASN A 1 384 ? 11.868 1.342 -14.063 1.00 77.62 384 ASN A O 1
ATOM 2891 N N . LYS A 1 385 ? 10.827 -0.327 -15.154 1.00 77.50 385 LYS A N 1
ATOM 2892 C CA . LYS A 1 385 ? 11.093 -1.409 -14.201 1.00 77.50 385 LYS A CA 1
ATOM 2893 C C . LYS A 1 385 ? 12.006 -2.447 -14.843 1.00 77.50 385 LYS A C 1
ATOM 2895 O O . LYS A 1 385 ? 11.565 -3.477 -15.341 1.00 77.50 385 LYS A O 1
ATOM 2900 N N . GLY A 1 386 ? 13.310 -2.160 -14.833 1.00 82.31 386 GLY A N 1
ATOM 2901 C CA . GLY A 1 386 ? 14.326 -3.018 -15.456 1.00 82.31 386 GLY A CA 1
ATOM 2902 C C . GLY A 1 386 ? 14.327 -4.464 -14.944 1.00 82.31 386 GLY A C 1
ATOM 2903 O O . GLY A 1 386 ? 14.595 -5.372 -15.724 1.00 82.31 386 GLY A O 1
ATOM 2904 N N . VAL A 1 387 ? 13.953 -4.691 -13.680 1.00 82.75 387 VAL A N 1
ATOM 2905 C CA . VAL A 1 387 ? 13.859 -6.038 -13.089 1.00 82.75 387 VAL A CA 1
ATOM 2906 C C . VAL A 1 387 ? 12.771 -6.905 -13.740 1.00 82.75 387 VAL A C 1
ATOM 2908 O O . VAL A 1 387 ? 12.949 -8.108 -13.907 1.00 82.75 387 VAL A O 1
ATOM 2911 N N . ASN A 1 388 ? 11.701 -6.290 -14.252 1.00 92.38 388 ASN A N 1
ATOM 2912 C CA . ASN A 1 388 ? 10.621 -6.998 -14.938 1.00 92.38 388 ASN A CA 1
ATOM 2913 C C . ASN A 1 388 ? 11.007 -7.415 -16.371 1.00 92.38 388 ASN A C 1
ATOM 2915 O O . ASN A 1 388 ? 10.238 -8.110 -17.030 1.00 92.38 388 ASN A O 1
ATOM 2919 N N . ALA A 1 389 ? 12.166 -7.000 -16.900 1.00 92.88 389 ALA A N 1
ATOM 2920 C CA . ALA A 1 389 ? 12.486 -7.104 -18.329 1.00 92.88 389 ALA A CA 1
ATOM 2921 C C . ALA A 1 389 ? 12.499 -8.540 -18.891 1.00 92.88 389 ALA A C 1
ATOM 2923 O O . ALA A 1 389 ? 12.278 -8.715 -20.093 1.00 92.88 389 ALA A O 1
ATOM 2924 N N . THR A 1 390 ? 12.746 -9.550 -18.052 1.00 96.75 390 THR A N 1
ATOM 2925 C CA . THR A 1 390 ? 12.607 -10.969 -18.419 1.00 96.75 390 THR A CA 1
ATOM 2926 C C . THR A 1 390 ? 11.134 -11.381 -18.406 1.00 96.75 390 THR A C 1
ATOM 2928 O O . THR A 1 390 ? 10.602 -11.785 -19.437 1.00 96.75 390 THR A O 1
ATOM 2931 N N . ALA A 1 391 ? 10.438 -11.187 -17.283 1.00 97.25 391 ALA A N 1
ATOM 2932 C CA . ALA A 1 391 ? 9.042 -11.593 -17.109 1.00 97.25 391 ALA A CA 1
ATOM 2933 C C . ALA A 1 391 ? 8.042 -10.845 -18.018 1.00 97.25 391 ALA A C 1
ATOM 2935 O O . ALA A 1 391 ? 6.995 -11.387 -18.363 1.00 97.25 391 ALA A O 1
ATOM 2936 N N . ASN A 1 392 ? 8.385 -9.638 -18.476 1.00 97.50 392 ASN A N 1
ATOM 2937 C CA . ASN A 1 392 ? 7.637 -8.865 -19.476 1.00 97.50 392 ASN A CA 1
ATOM 2938 C C . ASN A 1 392 ? 7.737 -9.447 -20.903 1.00 97.50 392 ASN A C 1
ATOM 2940 O O . ASN A 1 392 ? 6.953 -9.079 -21.783 1.00 97.50 392 ASN A O 1
ATOM 2944 N N . LYS A 1 393 ? 8.714 -10.334 -21.145 1.00 97.56 393 LYS A N 1
ATOM 2945 C CA . LYS A 1 393 ? 8.903 -11.078 -22.404 1.00 97.56 393 LYS A CA 1
ATOM 2946 C C . LYS A 1 393 ? 8.388 -12.516 -22.313 1.00 97.56 393 LYS A C 1
ATOM 2948 O O . LYS A 1 393 ? 8.092 -13.106 -23.348 1.00 97.56 393 LYS A O 1
ATOM 2953 N N . THR A 1 394 ? 8.264 -13.068 -21.107 1.00 97.88 394 THR A N 1
ATOM 2954 C CA . THR A 1 394 ? 7.640 -14.371 -20.859 1.00 97.88 394 THR A CA 1
ATOM 2955 C C . THR A 1 394 ? 6.127 -14.283 -21.058 1.00 97.88 394 THR A C 1
ATOM 2957 O O . THR A 1 394 ? 5.462 -13.460 -20.430 1.00 97.88 394 THR A O 1
ATOM 2960 N N . THR A 1 395 ? 5.556 -15.155 -21.887 1.00 96.12 395 THR A N 1
ATOM 2961 C CA . THR A 1 395 ? 4.097 -15.315 -22.001 1.00 96.12 395 THR A CA 1
ATOM 2962 C C . THR A 1 395 ? 3.553 -16.292 -20.960 1.00 96.12 395 THR A C 1
ATOM 2964 O O . THR A 1 395 ? 4.265 -17.186 -20.506 1.00 96.12 395 THR A O 1
ATOM 2967 N N . GLY A 1 396 ? 2.281 -16.133 -20.603 1.00 93.69 396 GLY A N 1
ATOM 2968 C CA . GLY A 1 396 ? 1.551 -17.047 -19.727 1.00 93.69 396 GLY A CA 1
ATOM 2969 C C . GLY A 1 396 ? 1.088 -18.342 -20.399 1.00 93.69 396 GLY A C 1
ATOM 2970 O O . GLY A 1 396 ? 1.553 -18.730 -21.474 1.00 93.69 396 GLY A O 1
ATOM 2971 N N . HIS A 1 397 ? 0.145 -19.008 -19.736 1.00 91.56 397 HIS A N 1
ATOM 2972 C CA . HIS A 1 397 ? -0.496 -20.242 -20.184 1.00 91.56 397 HIS A CA 1
ATOM 2973 C C . HIS A 1 397 ? -2.002 -20.195 -19.879 1.00 91.56 397 HIS A C 1
ATOM 2975 O O . HIS A 1 397 ? -2.470 -19.352 -19.118 1.00 91.56 397 HIS A O 1
ATOM 2981 N N . THR A 1 398 ? -2.780 -21.093 -20.482 1.00 93.25 398 THR A N 1
ATOM 2982 C CA . THR A 1 398 ? -4.209 -21.245 -20.165 1.00 93.25 398 THR A CA 1
ATOM 2983 C C . THR A 1 398 ? -4.386 -21.959 -18.830 1.00 93.25 398 THR A C 1
ATOM 2985 O O . THR A 1 398 ? -3.860 -23.060 -18.672 1.00 93.25 398 THR A O 1
ATOM 2988 N N . VAL A 1 399 ? -5.156 -21.377 -17.910 1.00 91.06 399 VAL A N 1
ATOM 2989 C CA . VAL A 1 399 ? -5.396 -21.938 -16.568 1.00 91.06 399 VAL A CA 1
ATOM 2990 C C . VAL A 1 399 ? -6.110 -23.303 -16.669 1.00 91.06 399 VAL A C 1
ATOM 2992 O O . VAL A 1 399 ? -7.227 -23.358 -17.200 1.00 91.06 399 VAL A O 1
ATOM 2995 N N . PRO A 1 400 ? -5.514 -24.410 -16.181 1.00 86.50 400 PRO A N 1
ATOM 2996 C CA . PRO A 1 400 ? -6.134 -25.734 -16.230 1.00 86.50 400 PRO A CA 1
ATOM 2997 C C . PRO A 1 400 ? -7.438 -25.795 -15.423 1.00 86.50 400 PRO A C 1
ATOM 2999 O O . PRO A 1 400 ? -7.536 -25.219 -14.343 1.00 86.50 400 PRO A O 1
ATOM 3002 N N . GLY A 1 401 ? -8.454 -26.492 -15.944 1.00 84.19 401 GLY A N 1
ATOM 3003 C CA . GLY A 1 401 ? -9.740 -26.683 -15.254 1.00 84.19 401 GLY A CA 1
ATOM 3004 C C . GLY A 1 401 ? -10.574 -25.411 -15.031 1.00 84.19 401 GLY A C 1
ATOM 3005 O O . GLY A 1 401 ? -11.585 -25.464 -14.334 1.00 84.19 401 GLY A O 1
ATOM 3006 N N . ALA A 1 402 ? -10.176 -24.270 -15.603 1.00 85.50 402 ALA A N 1
ATOM 3007 C CA . ALA A 1 402 ? -10.828 -22.989 -15.367 1.00 85.50 402 ALA A CA 1
ATOM 3008 C C . ALA A 1 402 ? -12.302 -22.954 -15.810 1.00 85.50 402 ALA A C 1
ATOM 3010 O O . ALA A 1 402 ? -12.663 -23.405 -16.898 1.00 85.50 402 ALA A O 1
ATOM 3011 N N . SER A 1 403 ? -13.140 -22.309 -14.998 1.00 85.88 403 SER A N 1
ATOM 3012 C CA . SER A 1 403 ? -14.505 -21.910 -15.356 1.00 85.88 403 SER A CA 1
ATOM 3013 C C . SER A 1 403 ? -14.542 -20.452 -15.841 1.00 85.88 403 SER A C 1
ATOM 3015 O O . SER A 1 403 ? -13.573 -19.702 -15.715 1.00 85.88 403 SER A O 1
ATOM 3017 N N . ALA A 1 404 ? -15.645 -20.015 -16.454 1.00 84.50 404 ALA A N 1
ATOM 3018 C CA . ALA A 1 404 ? -15.744 -18.642 -16.951 1.00 84.50 404 ALA A CA 1
ATOM 3019 C C . ALA A 1 404 ? -15.873 -17.632 -15.783 1.00 84.50 404 ALA A C 1
ATOM 3021 O O . ALA A 1 404 ? -16.826 -17.729 -15.004 1.00 84.50 404 ALA A O 1
ATOM 3022 N N . PRO A 1 405 ? -15.023 -16.590 -15.701 1.00 88.44 405 PRO A N 1
ATOM 3023 C CA . PRO A 1 405 ? -14.278 -16.009 -16.814 1.00 88.44 405 PRO A CA 1
ATOM 3024 C C . PRO A 1 405 ? -12.776 -16.357 -16.864 1.00 88.44 405 PRO A C 1
ATOM 3026 O O . PRO A 1 405 ? -12.115 -15.927 -17.807 1.00 88.44 405 PRO A O 1
ATOM 3029 N N . LEU A 1 406 ? -12.241 -17.137 -15.915 1.00 91.56 406 LEU A N 1
ATOM 3030 C CA . LEU A 1 406 ? -10.830 -17.564 -15.864 1.00 91.56 406 LEU A CA 1
ATOM 3031 C C . LEU A 1 406 ? -10.377 -18.316 -17.130 1.00 91.56 406 LEU A C 1
ATOM 3033 O O . LEU A 1 406 ? -9.205 -18.260 -17.483 1.00 91.56 406 LEU A O 1
ATOM 3037 N N . THR A 1 407 ? -11.300 -18.915 -17.891 1.00 94.69 407 THR A N 1
ATOM 3038 C CA . THR A 1 407 ? -11.045 -19.467 -19.240 1.00 94.69 407 THR A CA 1
ATOM 3039 C C . THR A 1 407 ? -10.478 -18.463 -20.253 1.00 94.69 407 THR A C 1
ATOM 3041 O O . THR A 1 407 ? -9.972 -18.870 -21.297 1.00 94.69 407 THR A O 1
ATOM 3044 N N . ARG A 1 408 ? -10.561 -17.152 -19.982 1.00 96.19 408 ARG A N 1
ATOM 3045 C CA . ARG A 1 408 ? -9.944 -16.091 -20.797 1.00 96.19 408 ARG A CA 1
ATOM 3046 C C . ARG A 1 408 ? -8.498 -15.777 -20.395 1.00 96.19 408 ARG A C 1
ATOM 3048 O O . ARG A 1 408 ? -7.862 -14.997 -21.106 1.00 96.19 408 ARG A O 1
ATOM 3055 N N . VAL A 1 409 ? -7.991 -16.311 -19.281 1.00 97.81 409 VAL A N 1
ATOM 3056 C CA . VAL A 1 409 ? -6.603 -16.100 -18.841 1.00 97.81 409 VAL A CA 1
ATOM 3057 C C . VAL A 1 409 ? -5.657 -16.865 -19.761 1.00 97.81 409 VAL A C 1
ATOM 3059 O O . VAL A 1 409 ? -5.845 -18.052 -20.024 1.00 97.81 409 VAL A O 1
ATOM 3062 N N . ASP A 1 410 ? -4.655 -16.157 -20.269 1.00 95.56 410 ASP A N 1
ATOM 3063 C CA . ASP A 1 410 ? -3.633 -16.702 -21.158 1.00 95.56 410 ASP A CA 1
ATOM 3064 C C . ASP A 1 410 ? -2.256 -16.034 -21.016 1.00 95.56 410 ASP A C 1
ATOM 3066 O O . ASP A 1 410 ? -1.263 -16.599 -21.473 1.00 95.56 410 ASP A O 1
ATOM 3070 N N . GLY A 1 411 ? -2.169 -14.837 -20.422 1.00 96.50 411 GLY A N 1
ATOM 3071 C CA . GLY A 1 411 ? -0.927 -14.076 -20.267 1.00 96.50 411 GLY A CA 1
ATOM 3072 C C . GLY A 1 411 ? -0.160 -13.843 -21.578 1.00 96.50 411 GLY A C 1
ATOM 3073 O O . GLY A 1 411 ? 1.059 -13.687 -21.547 1.00 96.50 411 GLY A O 1
ATOM 3074 N N . LYS A 1 412 ? -0.820 -13.865 -22.746 1.00 96.12 412 LYS A N 1
ATOM 3075 C CA . LYS A 1 412 ? -0.143 -13.891 -24.066 1.00 96.12 412 LYS A CA 1
ATOM 3076 C C . LYS A 1 412 ? 0.402 -12.543 -24.549 1.00 96.12 412 LYS A C 1
ATOM 3078 O O . LYS A 1 412 ? 0.885 -12.444 -25.678 1.00 96.12 412 LYS A O 1
ATOM 3083 N N . PHE A 1 413 ? 0.313 -11.492 -23.741 1.00 97.50 413 PHE A N 1
ATOM 3084 C CA . PHE A 1 413 ? 0.808 -10.171 -24.110 1.00 97.50 413 PHE A CA 1
ATOM 3085 C C . PHE A 1 413 ? 2.246 -9.940 -23.639 1.00 97.50 413 PHE A C 1
ATOM 3087 O O . PHE A 1 413 ? 2.621 -10.309 -22.534 1.00 97.50 413 PHE A O 1
ATOM 3094 N N . THR A 1 414 ? 3.033 -9.272 -24.479 1.00 97.00 414 THR A N 1
ATOM 3095 C CA . THR A 1 414 ? 4.382 -8.794 -24.160 1.00 97.00 414 THR A CA 1
ATOM 3096 C C . THR A 1 414 ? 4.510 -7.322 -24.546 1.00 97.00 414 THR A C 1
ATOM 3098 O O . THR A 1 414 ? 3.961 -6.868 -25.563 1.00 97.00 414 THR A O 1
ATOM 3101 N N . GLY A 1 415 ? 5.222 -6.569 -23.715 1.00 95.00 415 GLY A N 1
ATOM 3102 C CA . GLY A 1 415 ? 5.350 -5.114 -23.785 1.00 95.00 415 GLY A CA 1
ATOM 3103 C C . GLY A 1 415 ? 6.143 -4.603 -22.586 1.00 95.00 415 GLY A C 1
ATOM 3104 O O . GLY A 1 415 ? 6.852 -5.376 -21.948 1.00 95.00 415 GLY A O 1
ATOM 3105 N N . THR A 1 416 ? 6.027 -3.319 -22.258 1.00 95.81 416 THR A N 1
ATOM 3106 C CA . THR A 1 416 ? 6.554 -2.807 -20.981 1.00 95.81 416 THR A CA 1
ATOM 3107 C C . THR A 1 416 ? 5.611 -3.084 -19.815 1.00 95.81 416 THR A C 1
ATOM 3109 O O . THR A 1 416 ? 4.427 -3.348 -20.026 1.00 95.81 416 THR A O 1
ATOM 3112 N N . THR A 1 417 ? 6.104 -2.953 -18.582 1.00 95.06 417 THR A N 1
ATOM 3113 C CA . THR A 1 417 ? 5.308 -3.118 -17.352 1.00 95.06 417 THR A CA 1
ATOM 3114 C C . THR A 1 417 ? 4.015 -2.294 -17.397 1.00 95.06 417 THR A C 1
ATOM 3116 O O . THR A 1 417 ? 2.930 -2.824 -17.167 1.00 95.06 417 THR A O 1
ATOM 3119 N N . GLU A 1 418 ? 4.094 -1.015 -17.791 1.00 94.00 418 GLU A N 1
ATOM 3120 C CA . GLU A 1 418 ? 2.899 -0.170 -17.923 1.00 94.00 418 GLU A CA 1
ATOM 3121 C C . GLU A 1 418 ? 1.970 -0.639 -19.055 1.00 94.00 418 GLU A C 1
ATOM 3123 O O . GLU A 1 418 ? 0.751 -0.638 -18.892 1.00 94.00 418 GLU A O 1
ATOM 3128 N N . GLN A 1 419 ? 2.512 -1.067 -20.201 1.00 95.81 419 GLN A N 1
ATOM 3129 C CA . GLN A 1 419 ? 1.686 -1.595 -21.292 1.00 95.81 419 GLN A CA 1
ATOM 3130 C C . GLN A 1 419 ? 0.958 -2.881 -20.887 1.00 95.81 419 GLN A C 1
ATOM 3132 O O . GLN A 1 419 ? -0.182 -3.071 -21.302 1.00 95.81 419 GLN A O 1
ATOM 3137 N N . ILE A 1 420 ? 1.583 -3.737 -20.073 1.00 97.94 420 ILE A N 1
ATOM 3138 C CA . ILE A 1 420 ? 0.985 -4.969 -19.541 1.00 97.94 420 ILE A CA 1
ATOM 3139 C C . ILE A 1 420 ? -0.152 -4.639 -18.566 1.00 97.94 420 ILE A C 1
ATOM 3141 O O . ILE A 1 420 ? -1.247 -5.179 -18.714 1.00 97.94 420 ILE A O 1
ATOM 3145 N N . LEU A 1 421 ? 0.054 -3.692 -17.645 1.00 96.62 421 LEU A N 1
ATOM 3146 C CA . LEU A 1 421 ? -0.998 -3.217 -16.738 1.00 96.62 421 LEU A CA 1
ATOM 3147 C C . LEU A 1 421 ? -2.190 -2.614 -17.500 1.00 96.62 421 LEU A C 1
ATOM 3149 O O . LEU A 1 421 ? -3.337 -2.986 -17.260 1.00 96.62 421 LEU A O 1
ATOM 3153 N N . ARG A 1 422 ? -1.938 -1.745 -18.487 1.00 96.56 422 ARG A N 1
ATOM 3154 C CA . ARG A 1 422 ? -2.999 -1.169 -19.338 1.00 96.56 422 ARG A CA 1
ATOM 3155 C C . ARG A 1 422 ? -3.690 -2.224 -20.213 1.00 96.56 422 ARG A C 1
ATOM 3157 O O . ARG A 1 422 ? -4.879 -2.101 -20.504 1.00 96.56 422 ARG A O 1
ATOM 3164 N N . TRP A 1 423 ? -2.970 -3.267 -20.626 1.00 97.81 423 TRP A N 1
ATOM 3165 C CA . TRP A 1 423 ? -3.533 -4.391 -21.375 1.00 97.81 423 TRP A CA 1
ATOM 3166 C C . TRP A 1 423 ? -4.482 -5.218 -20.505 1.00 97.81 423 TRP A C 1
ATOM 3168 O O . TRP A 1 423 ? -5.591 -5.509 -20.954 1.00 97.81 423 TRP A O 1
ATOM 3178 N N . ALA A 1 424 ? -4.093 -5.524 -19.264 1.00 98.38 424 ALA A N 1
ATOM 3179 C CA . ALA A 1 424 ? -4.955 -6.199 -18.297 1.00 98.38 424 ALA A CA 1
ATOM 3180 C C . ALA A 1 424 ? -6.202 -5.353 -17.982 1.00 98.38 424 ALA A C 1
ATOM 3182 O O . ALA A 1 424 ? -7.316 -5.871 -18.057 1.00 98.38 424 ALA A O 1
ATOM 3183 N N . ALA A 1 425 ? -6.032 -4.041 -17.764 1.00 98.12 425 ALA A N 1
ATOM 3184 C CA . ALA A 1 425 ? -7.137 -3.107 -17.541 1.00 98.12 425 ALA A CA 1
ATOM 3185 C C . ALA A 1 425 ? -8.191 -3.171 -18.661 1.00 98.12 425 ALA A C 1
ATOM 3187 O O . ALA A 1 425 ? -9.373 -3.423 -18.420 1.00 98.12 425 ALA A O 1
ATOM 3188 N N . CYS A 1 426 ? -7.738 -3.067 -19.913 1.00 98.19 426 CYS A N 1
ATOM 3189 C CA . CYS A 1 426 ? -8.583 -3.222 -21.093 1.00 98.19 426 CYS A CA 1
ATOM 3190 C C . CYS A 1 426 ? -9.224 -4.623 -21.207 1.00 98.19 426 CYS A C 1
ATOM 3192 O O . CYS A 1 426 ? -10.413 -4.730 -21.516 1.00 98.19 426 CYS A O 1
ATOM 3194 N N . LYS A 1 427 ? -8.462 -5.704 -20.972 1.00 98.25 427 LYS A N 1
ATOM 3195 C CA . LYS A 1 427 ? -8.917 -7.099 -21.158 1.00 98.25 427 LYS A CA 1
ATOM 3196 C C . LYS A 1 427 ? -10.007 -7.496 -20.155 1.00 98.25 427 LYS A C 1
ATOM 3198 O O . LYS A 1 427 ? -10.856 -8.334 -20.479 1.00 98.25 427 LYS A O 1
ATOM 3203 N N . TRP A 1 428 ? -9.989 -6.886 -18.973 1.00 98.31 428 TRP A N 1
ATOM 3204 C CA . TRP A 1 428 ? -10.893 -7.181 -17.858 1.00 98.31 428 TRP A CA 1
ATOM 3205 C C . TRP A 1 428 ? -11.923 -6.085 -17.574 1.00 98.31 428 TRP A C 1
ATOM 3207 O O . TRP A 1 428 ? -12.821 -6.284 -16.758 1.00 98.31 428 TRP A O 1
ATOM 3217 N N . GLY A 1 429 ? -11.866 -4.968 -18.307 1.00 97.56 429 GLY A N 1
ATOM 3218 C CA . GLY A 1 429 ? -12.839 -3.886 -18.189 1.00 97.56 429 GLY A CA 1
ATOM 3219 C C . GLY A 1 429 ? -12.795 -3.215 -16.820 1.00 97.56 429 GLY A C 1
ATOM 3220 O O . GLY A 1 429 ? -13.847 -2.949 -16.246 1.00 97.56 429 GLY A O 1
ATOM 3221 N N . ILE A 1 430 ? -11.594 -3.001 -16.290 1.00 97.19 430 ILE A N 1
ATOM 3222 C CA . ILE A 1 430 ? -11.323 -2.262 -15.054 1.00 97.19 430 ILE A CA 1
ATOM 3223 C C . ILE A 1 430 ? -10.612 -0.950 -15.412 1.00 97.19 430 ILE A C 1
ATOM 3225 O O . ILE A 1 430 ? -9.922 -0.865 -16.430 1.00 97.19 430 ILE A O 1
ATOM 3229 N N . ASP A 1 431 ? -10.798 0.080 -14.590 1.00 94.44 431 ASP A N 1
ATOM 3230 C CA . ASP A 1 431 ? -10.104 1.354 -14.754 1.00 94.44 431 ASP A CA 1
ATOM 3231 C C . ASP A 1 431 ? -8.576 1.188 -14.634 1.00 94.44 431 ASP A C 1
ATOM 3233 O O . ASP A 1 431 ? -8.077 0.552 -13.701 1.00 94.44 431 ASP A O 1
ATOM 3237 N N . GLU A 1 432 ? -7.810 1.740 -15.582 1.00 93.50 432 GLU A N 1
ATOM 3238 C CA . GLU A 1 432 ? -6.354 1.551 -15.581 1.00 93.50 432 GLU A CA 1
ATOM 3239 C C . GLU A 1 432 ? -5.635 2.260 -14.425 1.00 93.50 432 GLU A C 1
ATOM 3241 O O . GLU A 1 432 ? -4.548 1.814 -14.057 1.00 93.50 432 GLU A O 1
ATOM 3246 N N . ASP A 1 433 ? -6.206 3.310 -13.825 1.00 87.25 433 ASP A N 1
ATOM 3247 C CA . ASP A 1 433 ? -5.607 3.954 -12.654 1.00 87.25 433 ASP A CA 1
ATOM 3248 C C . ASP A 1 433 ? -5.795 3.074 -11.404 1.00 87.25 433 ASP A C 1
ATOM 3250 O O . ASP A 1 433 ? -4.860 2.964 -10.613 1.00 87.25 433 ASP A O 1
ATOM 3254 N N . MET A 1 434 ? -6.930 2.366 -11.265 1.00 88.69 434 MET A N 1
ATOM 3255 C CA . MET A 1 434 ? -7.112 1.345 -10.214 1.00 88.69 434 MET A CA 1
ATOM 3256 C C . MET A 1 434 ? -6.077 0.226 -10.350 1.00 88.69 434 MET A C 1
ATOM 3258 O O . MET A 1 434 ? -5.425 -0.139 -9.374 1.00 88.69 434 MET A O 1
ATOM 3262 N N . VAL A 1 435 ? -5.868 -0.266 -11.575 1.00 91.31 435 VAL A N 1
ATOM 3263 C CA . VAL A 1 435 ? -4.886 -1.323 -11.858 1.00 91.31 435 VAL A CA 1
ATOM 3264 C C . VAL A 1 435 ? -3.463 -0.890 -11.500 1.00 91.31 435 VAL A C 1
ATOM 3266 O O . VAL A 1 435 ? -2.698 -1.634 -10.883 1.00 91.31 435 VAL A O 1
ATOM 3269 N N . LYS A 1 436 ? -3.109 0.340 -11.883 1.00 86.31 436 LYS A N 1
ATOM 3270 C CA . LYS A 1 436 ? -1.816 0.965 -11.589 1.00 86.31 436 LYS A CA 1
ATOM 3271 C C . LYS A 1 436 ? -1.621 1.216 -10.092 1.00 86.31 436 LYS A C 1
ATOM 3273 O O . LYS A 1 436 ? -0.505 1.027 -9.609 1.00 86.31 436 LYS A O 1
ATOM 3278 N N . ALA A 1 437 ? -2.670 1.627 -9.378 1.00 76.94 437 ALA A N 1
ATOM 3279 C CA . ALA A 1 437 ? -2.646 1.859 -7.937 1.00 76.94 437 ALA A CA 1
ATOM 3280 C C . ALA A 1 437 ? -2.478 0.549 -7.160 1.00 76.94 437 ALA A C 1
ATOM 3282 O O . ALA A 1 437 ? -1.548 0.449 -6.363 1.00 76.94 437 ALA A O 1
ATOM 3283 N N . GLN A 1 438 ? -3.284 -0.475 -7.459 1.00 82.81 438 GLN A N 1
ATOM 3284 C CA . GLN A 1 438 ? -3.191 -1.775 -6.795 1.00 82.81 438 GLN A CA 1
ATOM 3285 C C . GLN A 1 438 ? -1.795 -2.383 -6.982 1.00 82.81 438 GLN A C 1
ATOM 3287 O O . GLN A 1 438 ? -1.100 -2.616 -6.002 1.00 82.81 438 GLN A O 1
ATOM 3292 N N . ALA A 1 439 ? -1.302 -2.506 -8.221 1.00 80.19 439 ALA A N 1
ATOM 3293 C CA . ALA A 1 439 ? 0.055 -3.005 -8.475 1.00 80.19 439 ALA A CA 1
ATOM 3294 C C . ALA A 1 439 ? 1.152 -2.183 -7.757 1.00 80.19 439 ALA A C 1
ATOM 3296 O O . ALA A 1 439 ? 2.245 -2.688 -7.483 1.00 80.19 439 ALA A O 1
ATOM 3297 N N . ALA A 1 440 ? 0.905 -0.893 -7.483 1.00 74.00 440 ALA A N 1
ATOM 3298 C CA . ALA A 1 440 ? 1.837 -0.045 -6.747 1.00 74.00 440 ALA A CA 1
ATOM 3299 C C . ALA A 1 440 ? 1.810 -0.315 -5.232 1.00 74.00 440 ALA A C 1
ATOM 3301 O O . ALA A 1 440 ? 2.871 -0.268 -4.611 1.00 74.00 440 ALA A O 1
ATOM 3302 N N . ILE A 1 441 ? 0.646 -0.625 -4.656 1.00 70.56 441 ILE A N 1
ATOM 3303 C CA . ILE A 1 441 ? 0.515 -1.092 -3.268 1.00 70.56 441 ILE A CA 1
ATOM 3304 C C . ILE A 1 441 ? 1.148 -2.483 -3.107 1.00 70.56 441 ILE A C 1
ATOM 3306 O O . ILE A 1 441 ? 2.018 -2.643 -2.257 1.00 70.56 441 ILE A O 1
ATOM 3310 N N . GLU A 1 442 ? 0.800 -3.430 -3.982 1.00 77.81 442 GLU A N 1
ATOM 3311 C CA . GLU A 1 442 ? 1.204 -4.846 -3.909 1.00 77.81 442 GLU A CA 1
ATOM 3312 C C . GLU A 1 442 ? 2.713 -5.088 -4.001 1.00 77.81 442 GLU A C 1
ATOM 3314 O O . GLU A 1 442 ? 3.265 -5.974 -3.352 1.00 77.81 442 GLU A O 1
ATOM 3319 N N . SER A 1 443 ? 3.388 -4.356 -4.887 1.00 74.38 443 SER A N 1
ATOM 3320 C CA . SER A 1 443 ? 4.779 -4.656 -5.248 1.00 74.38 443 SER A CA 1
ATOM 3321 C C . SER A 1 443 ? 5.578 -3.437 -5.692 1.00 74.38 443 SER A C 1
ATOM 3323 O O . SER A 1 443 ? 6.711 -3.569 -6.145 1.00 74.38 443 SER A O 1
ATOM 3325 N N . TRP A 1 444 ? 4.991 -2.236 -5.669 1.00 76.56 444 TRP A N 1
ATOM 3326 C CA . TRP A 1 444 ? 5.532 -1.074 -6.377 1.00 76.56 444 TRP A CA 1
ATOM 3327 C C . TRP A 1 444 ? 5.817 -1.364 -7.871 1.00 76.56 444 TRP A C 1
ATOM 3329 O O . TRP A 1 444 ? 6.747 -0.801 -8.446 1.00 76.56 444 TRP A O 1
ATOM 3339 N N . TRP A 1 445 ? 5.034 -2.240 -8.511 1.00 82.38 445 TRP A N 1
ATOM 3340 C CA . TRP A 1 445 ? 5.241 -2.796 -9.862 1.00 82.38 445 TRP A CA 1
ATOM 3341 C C . TRP A 1 445 ? 6.530 -3.631 -10.030 1.00 82.38 445 TRP A C 1
ATOM 3343 O O . TRP A 1 445 ? 7.189 -3.541 -11.072 1.00 82.38 445 TRP A O 1
ATOM 3353 N N . HIS A 1 446 ? 6.904 -4.439 -9.038 1.00 83.12 446 HIS A N 1
ATOM 3354 C CA . HIS A 1 446 ? 8.044 -5.363 -9.121 1.00 83.12 446 HIS A CA 1
ATOM 3355 C C . HIS A 1 446 ? 7.586 -6.816 -9.239 1.00 83.12 446 HIS A C 1
ATOM 3357 O O . HIS A 1 446 ? 6.837 -7.327 -8.411 1.00 83.12 446 HIS A O 1
ATOM 3363 N N . MET A 1 447 ? 8.022 -7.483 -10.304 1.00 93.50 447 MET A N 1
ATOM 3364 C CA . MET A 1 447 ? 7.628 -8.855 -10.622 1.00 93.50 447 MET A CA 1
ATOM 3365 C C . MET A 1 447 ? 8.447 -9.909 -9.859 1.00 93.50 447 MET A C 1
ATOM 3367 O O . MET A 1 447 ? 8.015 -11.047 -9.727 1.00 93.50 447 MET A O 1
ATOM 3371 N N . ASP A 1 448 ? 9.607 -9.536 -9.325 1.00 87.44 448 ASP A N 1
ATOM 3372 C CA . ASP A 1 448 ? 10.435 -10.357 -8.437 1.00 87.44 448 ASP A CA 1
ATOM 3373 C C . ASP A 1 448 ? 9.972 -10.327 -6.967 1.00 87.44 448 ASP A C 1
ATOM 3375 O O . ASP A 1 448 ? 10.548 -11.021 -6.128 1.00 87.44 448 ASP A O 1
ATOM 3379 N N . ASN A 1 449 ? 8.923 -9.557 -6.646 1.00 82.75 449 ASN A N 1
ATOM 3380 C CA . ASN A 1 449 ? 8.436 -9.396 -5.280 1.00 82.75 449 ASN A CA 1
ATOM 3381 C C . ASN A 1 449 ? 7.790 -10.681 -4.731 1.00 82.75 449 ASN A C 1
ATOM 3383 O O . ASN A 1 449 ? 6.940 -11.296 -5.383 1.00 82.75 449 ASN A O 1
ATOM 3387 N N . LYS A 1 450 ? 8.161 -11.048 -3.502 1.00 88.75 450 LYS A N 1
ATOM 3388 C CA . LYS A 1 450 ? 7.725 -12.258 -2.791 1.00 88.75 450 LYS A CA 1
ATOM 3389 C C . LYS A 1 450 ? 7.231 -11.873 -1.398 1.00 88.75 450 LYS A C 1
ATOM 3391 O O . LYS A 1 450 ? 7.973 -11.226 -0.660 1.00 88.75 450 LYS A O 1
ATOM 3396 N N . GLY A 1 451 ? 6.013 -12.274 -1.053 1.00 80.50 451 GLY A N 1
ATOM 3397 C CA . GLY A 1 451 ? 5.318 -11.881 0.172 1.00 80.50 451 GLY A CA 1
ATOM 3398 C C . GLY A 1 451 ? 4.745 -13.0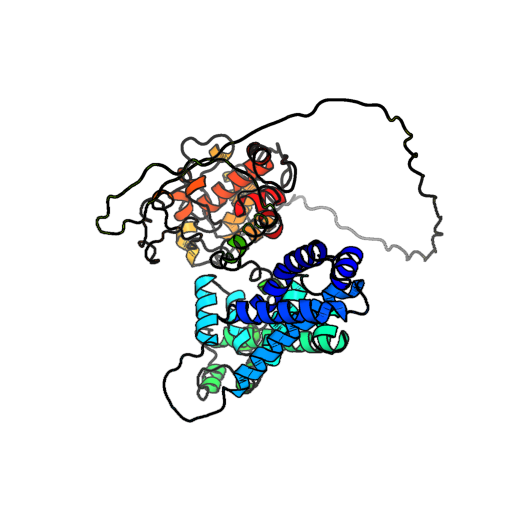58 0.961 1.00 80.50 451 GLY A C 1
ATOM 3399 O O . GLY A 1 451 ? 4.883 -14.220 0.574 1.00 80.50 451 GLY A O 1
ATOM 3400 N N . ASP A 1 452 ? 4.097 -12.727 2.081 1.00 80.12 452 ASP A N 1
ATOM 3401 C CA . ASP A 1 452 ? 3.362 -13.657 2.948 1.00 80.12 452 ASP A CA 1
ATOM 3402 C C . ASP A 1 452 ? 4.157 -14.911 3.348 1.00 80.12 452 ASP A C 1
ATOM 3404 O O . ASP A 1 452 ? 3.704 -16.033 3.162 1.00 80.12 452 ASP A O 1
ATOM 3408 N N . TYR A 1 453 ? 5.369 -14.736 3.886 1.00 87.31 453 TYR A N 1
ATOM 3409 C CA . TYR A 1 453 ? 6.245 -15.865 4.224 1.00 87.31 453 TYR A CA 1
ATOM 3410 C C . TYR A 1 453 ? 5.672 -16.761 5.340 1.00 87.31 453 TYR A C 1
ATOM 3412 O O . TYR A 1 453 ? 5.775 -16.438 6.536 1.00 87.31 453 TYR A O 1
ATOM 3420 N N . GLY A 1 454 ? 5.124 -17.906 4.934 1.00 81.56 454 GLY A N 1
ATOM 3421 C CA . GLY A 1 454 ? 4.517 -18.935 5.775 1.00 81.56 454 GLY A CA 1
ATOM 3422 C C . GLY A 1 454 ? 5.484 -20.055 6.165 1.00 81.56 454 GLY A C 1
ATOM 3423 O O . GLY A 1 454 ? 6.558 -20.209 5.587 1.00 81.56 454 GLY A O 1
ATOM 3424 N N . THR A 1 455 ? 5.103 -20.839 7.176 1.00 92.56 455 THR A N 1
ATOM 3425 C CA . THR A 1 455 ? 5.851 -22.018 7.668 1.00 92.56 455 THR A CA 1
ATOM 3426 C C . THR A 1 455 ? 5.198 -23.350 7.285 1.00 92.56 455 THR A C 1
ATOM 3428 O O . THR A 1 455 ? 5.688 -24.399 7.696 1.00 92.56 455 THR A O 1
ATOM 3431 N N . ASP A 1 456 ? 4.076 -23.331 6.561 1.00 91.12 456 ASP A N 1
ATOM 3432 C CA . ASP A 1 456 ? 3.356 -24.538 6.145 1.00 91.12 456 ASP A CA 1
ATOM 3433 C C . ASP A 1 456 ? 3.913 -25.051 4.801 1.00 91.12 456 ASP A C 1
ATOM 3435 O O . ASP A 1 456 ? 3.799 -24.345 3.796 1.00 91.12 456 ASP A O 1
ATOM 3439 N N . PRO A 1 457 ? 4.496 -26.266 4.731 1.00 91.88 457 PRO A N 1
ATOM 3440 C CA . PRO A 1 457 ? 5.018 -26.815 3.480 1.00 91.88 457 PRO A CA 1
ATOM 3441 C C . PRO A 1 457 ? 3.973 -26.963 2.366 1.00 91.88 457 PRO A C 1
ATOM 3443 O O . PRO A 1 457 ? 4.341 -26.961 1.194 1.00 91.88 457 PRO A O 1
ATOM 3446 N N . SER A 1 458 ? 2.687 -27.111 2.703 1.00 93.19 458 SER A N 1
ATOM 3447 C CA . SER A 1 458 ? 1.604 -27.256 1.720 1.00 93.19 458 SER A CA 1
ATOM 3448 C C . SER A 1 458 ? 1.246 -25.941 1.020 1.00 93.19 458 SER A C 1
ATOM 3450 O O . SER A 1 458 ? 0.669 -25.956 -0.068 1.00 93.19 458 SER A O 1
ATOM 3452 N N . HIS A 1 459 ? 1.630 -24.808 1.613 1.00 93.12 459 HIS A N 1
ATOM 3453 C CA . HIS A 1 459 ? 1.444 -23.472 1.053 1.00 93.12 459 HIS A CA 1
ATOM 3454 C C . HIS A 1 459 ? 2.589 -23.030 0.129 1.00 93.12 459 HIS A C 1
ATOM 3456 O O . HIS A 1 459 ? 2.489 -21.982 -0.510 1.00 93.12 459 HIS A O 1
ATOM 3462 N N . CYS A 1 460 ? 3.662 -23.816 0.037 1.00 91.75 460 CYS A N 1
ATOM 3463 C CA . CYS A 1 460 ? 4.799 -23.525 -0.824 1.00 91.75 460 CYS A CA 1
ATOM 3464 C C . CYS A 1 460 ? 4.524 -23.959 -2.277 1.00 91.75 460 CYS A C 1
ATOM 3466 O O . CYS A 1 460 ? 4.099 -25.100 -2.500 1.00 91.75 460 CYS A O 1
ATOM 3468 N N . PRO A 1 461 ? 4.818 -23.121 -3.289 1.00 90.94 461 PRO A N 1
ATOM 3469 C CA . PRO A 1 461 ? 4.840 -23.568 -4.676 1.00 90.94 461 PRO A CA 1
ATOM 3470 C C . PRO A 1 461 ? 5.881 -24.660 -4.944 1.00 90.94 461 PRO A C 1
ATOM 3472 O O . PRO A 1 461 ? 6.829 -24.862 -4.179 1.00 90.94 461 PRO A O 1
ATOM 3475 N N . ALA A 1 462 ? 5.733 -25.331 -6.089 1.00 88.44 462 ALA A N 1
ATOM 3476 C CA . ALA A 1 462 ? 6.784 -26.188 -6.629 1.00 88.44 462 ALA A CA 1
ATOM 3477 C C . ALA A 1 462 ? 8.115 -25.416 -6.715 1.00 88.44 462 ALA A C 1
ATOM 3479 O O . ALA A 1 462 ? 8.126 -24.228 -7.027 1.00 88.44 462 ALA A O 1
ATOM 3480 N N . ASP A 1 463 ? 9.218 -26.094 -6.399 1.00 89.81 463 ASP A N 1
ATOM 3481 C CA . ASP A 1 463 ? 10.579 -25.541 -6.304 1.00 89.81 463 ASP A CA 1
ATOM 3482 C C . ASP A 1 463 ? 10.801 -24.452 -5.222 1.00 89.81 463 ASP A C 1
ATOM 3484 O O . ASP A 1 463 ? 11.934 -24.021 -5.022 1.00 89.81 463 ASP A O 1
ATOM 3488 N N . HIS A 1 464 ? 9.773 -24.073 -4.450 1.00 93.00 464 HIS A N 1
ATOM 3489 C CA . HIS A 1 464 ? 9.805 -23.004 -3.437 1.00 93.00 464 HIS A CA 1
ATOM 3490 C C . HIS A 1 464 ? 9.643 -23.520 -1.993 1.00 93.00 464 HIS A C 1
ATOM 3492 O O . HIS A 1 464 ? 8.965 -22.915 -1.168 1.00 93.00 464 HIS A O 1
ATOM 3498 N N . GLY A 1 465 ? 10.245 -24.668 -1.664 1.00 92.94 465 GLY A N 1
ATOM 3499 C CA . GLY A 1 465 ? 10.155 -25.269 -0.324 1.00 92.94 465 GLY A CA 1
ATOM 3500 C C . GLY A 1 465 ? 10.713 -24.392 0.813 1.00 92.94 465 GLY A C 1
ATOM 3501 O O . GLY A 1 465 ? 11.458 -23.437 0.586 1.00 92.94 465 GLY A O 1
ATOM 3502 N N . LEU A 1 466 ? 10.388 -24.738 2.066 1.00 94.88 466 LEU A N 1
ATOM 3503 C CA . LEU A 1 466 ? 10.835 -23.987 3.249 1.00 94.88 466 LEU A CA 1
ATOM 3504 C C . LEU A 1 466 ? 12.364 -23.786 3.261 1.00 94.88 466 LEU A C 1
ATOM 3506 O O . LEU A 1 466 ? 13.127 -24.751 3.245 1.00 94.88 466 LEU A O 1
ATOM 3510 N N . GLY A 1 467 ? 12.813 -22.532 3.336 1.00 89.19 467 GLY A N 1
ATOM 3511 C CA . GLY A 1 467 ? 14.229 -22.156 3.326 1.00 89.19 467 GLY A CA 1
ATOM 3512 C C . GLY A 1 467 ? 14.848 -21.933 1.943 1.00 89.19 467 GLY A C 1
ATOM 3513 O O . GLY A 1 467 ? 15.919 -21.332 1.881 1.00 89.19 467 GLY A O 1
ATOM 3514 N N . VAL A 1 468 ? 14.203 -22.353 0.845 1.00 93.62 468 VAL A N 1
ATOM 3515 C CA . VAL A 1 468 ? 14.775 -22.250 -0.514 1.00 93.62 468 VAL A CA 1
ATOM 3516 C C . VAL A 1 468 ? 14.937 -20.791 -0.950 1.00 93.62 468 VAL A C 1
ATOM 3518 O O . VAL A 1 468 ? 15.984 -20.412 -1.469 1.00 93.62 468 VAL A O 1
ATOM 3521 N N . ASP A 1 469 ? 13.957 -19.937 -0.653 1.00 88.31 469 ASP A N 1
ATOM 3522 C CA . ASP A 1 469 ? 13.980 -18.500 -0.965 1.00 88.31 469 ASP A CA 1
ATOM 3523 C C . ASP A 1 469 ? 14.785 -17.653 0.043 1.00 88.31 469 ASP A C 1
ATOM 3525 O O . ASP A 1 469 ? 14.480 -16.485 0.284 1.00 88.31 469 ASP A O 1
ATOM 3529 N N . GLY A 1 470 ? 15.805 -18.236 0.680 1.00 86.06 470 GLY A N 1
ATOM 3530 C CA . GLY A 1 470 ? 16.724 -17.527 1.579 1.00 86.06 470 GLY A CA 1
ATOM 3531 C C . GLY A 1 470 ? 16.145 -17.129 2.943 1.00 86.06 470 GLY A C 1
ATOM 3532 O O . GLY A 1 470 ? 16.839 -16.480 3.722 1.00 86.06 470 GLY A O 1
ATOM 3533 N N . THR A 1 471 ? 14.909 -17.531 3.264 1.00 80.56 471 THR A N 1
ATOM 3534 C CA . THR A 1 471 ? 14.272 -17.288 4.571 1.00 80.56 471 THR A CA 1
ATOM 3535 C C . THR A 1 471 ? 14.155 -18.603 5.354 1.00 80.56 471 THR A C 1
ATOM 3537 O O . THR A 1 471 ? 13.284 -19.414 5.036 1.00 80.56 471 THR A O 1
ATOM 3540 N N . PRO A 1 472 ? 15.005 -18.861 6.371 1.00 89.75 472 PRO A N 1
ATOM 3541 C CA . PRO A 1 472 ? 15.037 -20.143 7.077 1.00 89.75 472 PRO A CA 1
ATOM 3542 C C . PRO A 1 472 ? 13.676 -20.569 7.640 1.00 89.75 472 PRO A C 1
ATOM 3544 O O . PRO A 1 472 ? 13.003 -19.801 8.325 1.00 89.75 472 PRO A O 1
ATOM 3547 N N . GLY A 1 473 ? 13.279 -21.813 7.354 1.00 92.69 473 GLY A N 1
ATOM 3548 C CA . GLY A 1 473 ? 12.026 -22.397 7.841 1.00 92.69 473 GLY A CA 1
ATOM 3549 C C . GLY A 1 473 ? 10.747 -21.809 7.234 1.00 92.69 473 GLY A C 1
ATOM 3550 O O . GLY A 1 473 ? 9.668 -22.120 7.733 1.00 92.69 473 GLY A O 1
ATOM 3551 N N . LYS A 1 474 ? 10.842 -20.975 6.187 1.00 92.75 474 LYS A N 1
ATOM 3552 C CA . LYS A 1 474 ? 9.690 -20.345 5.525 1.00 92.75 474 LYS A CA 1
ATOM 3553 C C . LYS A 1 474 ? 9.758 -20.420 4.004 1.00 92.75 474 LYS A C 1
ATOM 3555 O O . LYS A 1 474 ? 10.847 -20.492 3.440 1.00 92.75 474 LYS A O 1
ATOM 3560 N N . CYS A 1 475 ? 8.607 -20.339 3.351 1.00 94.38 475 CYS A N 1
ATOM 3561 C CA . CYS A 1 475 ? 8.481 -20.109 1.911 1.00 94.38 475 CYS A CA 1
ATOM 3562 C C . CYS A 1 475 ? 7.559 -18.907 1.658 1.00 94.38 475 CYS A C 1
ATOM 3564 O O . CYS A 1 475 ? 6.738 -18.600 2.526 1.00 94.38 475 CYS A O 1
ATOM 3566 N N . PRO A 1 476 ? 7.684 -18.198 0.524 1.00 92.00 476 PRO A N 1
ATOM 3567 C CA . PRO A 1 476 ? 6.724 -17.166 0.160 1.00 92.00 476 PRO A CA 1
ATOM 3568 C C . PRO A 1 476 ? 5.391 -17.813 -0.221 1.00 92.00 476 PRO A C 1
ATOM 3570 O O . PRO A 1 476 ? 5.372 -18.820 -0.925 1.00 92.00 476 PRO A O 1
ATOM 3573 N N . GLU A 1 477 ? 4.276 -17.215 0.190 1.00 92.38 477 GLU A N 1
ATOM 3574 C CA . GLU A 1 477 ? 2.954 -17.634 -0.285 1.00 92.38 477 GLU A CA 1
ATOM 3575 C C . GLU A 1 477 ? 2.450 -16.756 -1.439 1.00 92.38 477 GLU A C 1
ATOM 3577 O O . GLU A 1 477 ? 1.617 -17.217 -2.217 1.00 92.38 477 GLU A O 1
ATOM 3582 N N . SER A 1 478 ? 2.954 -15.525 -1.592 1.00 89.88 478 SER A N 1
ATOM 3583 C CA . SER A 1 478 ? 2.426 -14.530 -2.542 1.00 89.88 478 SER A CA 1
ATOM 3584 C C . SER A 1 478 ? 3.490 -14.008 -3.509 1.00 89.88 478 SER A C 1
ATOM 3586 O O . SER A 1 478 ? 4.607 -13.685 -3.104 1.00 89.88 478 SER A O 1
ATOM 3588 N N . TYR A 1 479 ? 3.151 -13.933 -4.804 1.00 94.44 479 TYR A N 1
ATOM 3589 C CA . TYR A 1 479 ? 4.141 -13.758 -5.876 1.00 94.44 479 TYR A CA 1
ATOM 3590 C C . TYR A 1 479 ? 3.812 -12.652 -6.885 1.00 94.44 479 TYR A C 1
ATOM 3592 O O . TYR A 1 479 ? 2.695 -12.530 -7.400 1.00 94.44 479 TYR A O 1
ATOM 3600 N N . GLY A 1 480 ? 4.854 -11.908 -7.253 1.00 91.62 480 GLY A N 1
ATOM 3601 C CA . GLY A 1 480 ? 4.892 -11.016 -8.403 1.00 91.62 480 GLY A CA 1
ATOM 3602 C C . GLY A 1 480 ? 4.101 -9.722 -8.248 1.00 91.62 480 GLY A C 1
ATOM 3603 O O . GLY A 1 480 ? 3.763 -9.283 -7.148 1.00 91.62 480 GLY A O 1
ATOM 3604 N N . LEU A 1 481 ? 3.820 -9.098 -9.391 1.00 92.00 481 LEU A N 1
ATOM 3605 C CA . LEU A 1 481 ? 3.320 -7.726 -9.492 1.00 92.00 481 LEU A CA 1
ATOM 3606 C C . LEU A 1 481 ? 2.039 -7.455 -8.677 1.00 92.00 481 LEU A C 1
ATOM 3608 O O . LEU A 1 481 ? 1.879 -6.366 -8.127 1.00 92.00 481 LEU A O 1
ATOM 3612 N N . MET A 1 482 ? 1.153 -8.450 -8.637 1.00 93.94 482 MET A N 1
ATOM 3613 C CA . MET A 1 482 ? -0.166 -8.448 -8.004 1.00 93.94 482 MET A CA 1
ATOM 3614 C C . MET A 1 482 ? -0.233 -9.340 -6.753 1.00 93.94 482 MET A C 1
ATOM 3616 O O . MET A 1 482 ? -1.331 -9.674 -6.336 1.00 93.94 482 MET A O 1
ATOM 3620 N N . GLN A 1 483 ? 0.910 -9.814 -6.234 1.00 91.56 483 GLN A N 1
ATOM 3621 C CA . GLN A 1 483 ? 0.998 -10.734 -5.083 1.00 91.56 483 GLN A CA 1
ATOM 3622 C C . GLN A 1 483 ? -0.009 -11.903 -5.152 1.00 91.56 483 GLN A C 1
ATOM 3624 O O . GLN A 1 483 ? -0.751 -12.182 -4.216 1.00 91.56 483 GLN A O 1
ATOM 3629 N N . VAL A 1 484 ? -0.033 -12.623 -6.281 1.00 93.75 484 VAL A N 1
ATOM 3630 C CA . VAL A 1 484 ? -0.932 -13.775 -6.460 1.00 93.75 484 VAL A CA 1
ATOM 3631 C C . VAL A 1 484 ? -0.573 -14.849 -5.431 1.00 93.75 484 VAL A C 1
ATOM 3633 O O . VAL A 1 484 ? 0.526 -15.403 -5.478 1.00 93.75 484 VAL A O 1
ATOM 3636 N N . ARG A 1 485 ? -1.497 -15.133 -4.504 1.00 91.06 485 ARG A N 1
ATOM 3637 C CA . ARG A 1 485 ? -1.267 -16.033 -3.366 1.00 91.06 485 ARG A CA 1
ATOM 3638 C C . ARG A 1 485 ? -1.521 -17.500 -3.714 1.00 91.06 485 ARG A C 1
ATOM 3640 O O . ARG A 1 485 ? -2.644 -17.865 -4.072 1.00 91.06 485 ARG A O 1
ATOM 3647 N N . TYR A 1 486 ? -0.490 -18.334 -3.595 1.00 93.12 486 TYR A N 1
ATOM 3648 C CA . TYR A 1 486 ? -0.454 -19.732 -4.030 1.00 93.12 486 TYR A CA 1
ATOM 3649 C C . TYR A 1 486 ? -1.512 -20.637 -3.377 1.00 93.12 486 TYR A C 1
ATOM 3651 O O . TYR A 1 486 ? -2.245 -21.259 -4.147 1.00 93.12 486 TYR A O 1
ATOM 3659 N N . PRO A 1 487 ? -1.702 -20.668 -2.036 1.00 88.12 487 PRO A N 1
ATOM 3660 C CA . PRO A 1 487 ? -2.716 -21.514 -1.384 1.00 88.12 487 PRO A CA 1
ATOM 3661 C C . PRO A 1 487 ? -4.136 -21.419 -1.961 1.00 88.12 487 PRO A C 1
ATOM 3663 O O . PRO A 1 487 ? -4.893 -22.383 -1.906 1.00 88.12 487 PRO A O 1
ATOM 3666 N N . TYR A 1 488 ? -4.498 -20.271 -2.541 1.00 87.69 488 TYR A N 1
ATOM 3667 C CA . TYR A 1 488 ? -5.825 -20.019 -3.115 1.00 87.69 488 TYR A CA 1
ATOM 3668 C C . TYR A 1 488 ? -5.843 -20.055 -4.654 1.00 87.69 488 TYR A C 1
ATOM 3670 O O . TYR A 1 488 ? -6.911 -20.052 -5.265 1.00 87.69 488 TYR A O 1
ATOM 3678 N N . ASN A 1 489 ? -4.671 -20.070 -5.300 1.00 90.44 489 ASN A N 1
ATOM 3679 C CA . ASN A 1 489 ? -4.514 -19.843 -6.741 1.00 90.44 489 ASN A CA 1
ATOM 3680 C C . ASN A 1 489 ? -3.509 -20.796 -7.410 1.00 90.44 489 ASN A C 1
ATOM 3682 O O . ASN A 1 489 ? -2.913 -20.440 -8.426 1.00 90.44 489 ASN A O 1
ATOM 3686 N N . MET A 1 490 ? -3.323 -22.003 -6.867 1.00 91.69 490 MET A N 1
ATOM 3687 C CA . MET A 1 490 ? -2.347 -23.004 -7.331 1.00 91.69 490 MET A CA 1
ATOM 3688 C C . MET A 1 490 ? -2.380 -23.220 -8.858 1.00 91.69 490 MET A C 1
ATOM 3690 O O . MET A 1 490 ? -1.337 -23.293 -9.500 1.00 91.69 490 MET A O 1
ATOM 3694 N N . GLN A 1 491 ? -3.574 -23.224 -9.463 1.00 89.75 491 GLN A N 1
ATOM 3695 C CA . GLN A 1 491 ? -3.816 -23.351 -10.909 1.00 89.75 491 GLN A CA 1
ATOM 3696 C C . GLN A 1 491 ? -3.189 -22.252 -11.792 1.00 89.75 491 GLN A C 1
ATOM 3698 O O . GLN A 1 491 ? -3.168 -22.387 -13.014 1.00 89.75 491 GLN A O 1
ATOM 3703 N N . ALA A 1 492 ? -2.722 -21.150 -11.203 1.00 92.44 492 ALA A N 1
ATOM 3704 C CA . ALA A 1 492 ? -2.055 -20.054 -11.903 1.00 92.44 492 ALA A CA 1
ATOM 3705 C C . ALA A 1 492 ? -0.524 -20.242 -11.986 1.00 92.44 492 ALA A C 1
ATOM 3707 O O . ALA A 1 492 ? 0.159 -19.574 -12.775 1.00 92.44 492 ALA A O 1
ATOM 3708 N N . PHE A 1 493 ? 0.026 -21.138 -11.163 1.00 93.12 493 PHE A N 1
ATOM 3709 C CA . PHE A 1 493 ? 1.456 -21.393 -11.040 1.00 93.12 493 PHE A CA 1
ATOM 3710 C C . PHE A 1 493 ? 1.923 -22.488 -12.011 1.00 93.12 493 PHE A C 1
ATOM 3712 O O . PHE A 1 493 ? 1.144 -23.363 -12.384 1.00 93.12 493 PHE A O 1
ATOM 3719 N N . PRO A 1 494 ? 3.187 -22.441 -12.473 1.00 92.19 494 PRO A N 1
ATOM 3720 C CA . PRO A 1 494 ? 4.216 -21.438 -12.158 1.00 92.19 494 PRO A CA 1
ATOM 3721 C C . PRO A 1 494 ? 4.111 -20.145 -12.999 1.00 92.19 494 PRO A C 1
ATOM 3723 O O . PRO A 1 494 ? 4.951 -19.249 -12.928 1.00 92.19 494 PRO A O 1
ATOM 3726 N N . GLY A 1 495 ? 3.093 -20.027 -13.860 1.00 94.44 495 GLY A N 1
ATOM 3727 C CA . GLY A 1 495 ? 2.995 -18.933 -14.835 1.00 94.44 495 GLY A CA 1
ATOM 3728 C C . GLY A 1 495 ? 2.960 -17.535 -14.214 1.00 94.44 495 GLY A C 1
ATOM 3729 O O . GLY A 1 495 ? 3.609 -16.628 -14.739 1.00 94.44 495 GLY A O 1
ATOM 3730 N N . VAL A 1 496 ? 2.242 -17.362 -13.100 1.00 95.50 496 VAL A N 1
ATOM 3731 C CA . VAL A 1 496 ? 2.167 -16.079 -12.378 1.00 95.50 496 VAL A CA 1
ATOM 3732 C C . VAL A 1 496 ? 3.465 -15.676 -11.678 1.00 95.50 496 VAL A C 1
ATOM 3734 O O . VAL A 1 496 ? 3.581 -14.509 -11.322 1.00 95.50 496 VAL A O 1
ATOM 3737 N N . GLU A 1 497 ? 4.450 -16.566 -11.523 1.00 94.19 497 GLU A N 1
ATOM 3738 C CA . GLU A 1 497 ? 5.784 -16.201 -11.018 1.00 94.19 497 GLU A CA 1
ATOM 3739 C C . GLU A 1 497 ? 6.737 -15.802 -12.165 1.00 94.19 497 GLU A C 1
ATOM 3741 O O . GLU A 1 497 ? 7.613 -14.959 -11.986 1.00 94.19 497 GLU A O 1
ATOM 3746 N N . LYS A 1 498 ? 6.549 -16.360 -13.376 1.00 95.12 498 LYS A N 1
ATOM 3747 C CA . LYS A 1 498 ? 7.481 -16.187 -14.516 1.00 95.12 498 LYS A CA 1
ATOM 3748 C C . LYS A 1 498 ? 7.071 -15.110 -15.520 1.00 95.12 498 LYS A C 1
ATOM 3750 O O . LYS A 1 498 ? 7.918 -14.666 -16.297 1.00 95.12 498 LYS A O 1
ATOM 3755 N N . SER A 1 499 ? 5.797 -14.711 -15.552 1.00 98.19 499 SER A N 1
ATOM 3756 C CA . SER A 1 499 ? 5.245 -13.770 -16.537 1.00 98.19 499 SER A CA 1
ATOM 3757 C C . SER A 1 499 ? 4.438 -12.654 -15.878 1.00 98.19 499 SER A C 1
ATOM 3759 O O . SER A 1 499 ? 3.403 -12.902 -15.258 1.00 98.19 499 SER A O 1
ATOM 3761 N N . THR A 1 500 ? 4.856 -11.404 -16.093 1.00 98.38 500 THR A N 1
ATOM 3762 C CA . THR A 1 500 ? 4.134 -10.213 -15.613 1.00 98.38 500 THR A CA 1
ATOM 3763 C C . THR A 1 500 ? 2.741 -10.119 -16.230 1.00 98.38 500 THR A C 1
ATOM 3765 O O . THR A 1 500 ? 1.788 -9.698 -15.575 1.00 98.38 500 THR A O 1
ATOM 3768 N N . ALA A 1 501 ? 2.603 -10.545 -17.491 1.00 98.38 501 ALA A N 1
ATOM 3769 C CA . ALA A 1 501 ? 1.314 -10.594 -18.162 1.00 98.38 501 ALA A CA 1
ATOM 3770 C C . ALA A 1 501 ? 0.407 -11.666 -17.557 1.00 98.38 501 ALA A C 1
ATOM 3772 O O . ALA A 1 501 ? -0.751 -11.366 -17.305 1.00 98.38 501 ALA A O 1
ATOM 3773 N N . MET A 1 502 ? 0.913 -12.869 -17.261 1.00 98.19 502 MET A N 1
ATOM 3774 C CA . MET A 1 502 ? 0.127 -13.903 -16.575 1.00 98.19 502 MET A CA 1
ATOM 3775 C C . MET A 1 502 ? -0.320 -13.454 -15.177 1.00 98.19 502 MET A C 1
ATOM 3777 O O . MET A 1 502 ? -1.480 -13.639 -14.822 1.00 98.19 502 MET A O 1
ATOM 3781 N N . ASN A 1 503 ? 0.582 -12.837 -14.407 1.00 98.44 503 ASN A N 1
ATOM 3782 C CA . ASN A 1 503 ? 0.323 -12.354 -13.050 1.00 98.44 503 ASN A CA 1
ATOM 3783 C C . ASN A 1 503 ? -0.829 -11.329 -13.016 1.00 98.44 503 ASN A C 1
ATOM 3785 O O . ASN A 1 503 ? -1.811 -11.526 -12.301 1.00 98.44 503 ASN A O 1
ATOM 3789 N N . ALA A 1 504 ? -0.771 -10.302 -13.873 1.00 98.38 504 ALA A N 1
ATOM 3790 C CA . ALA A 1 504 ? -1.840 -9.310 -13.994 1.00 98.38 504 ALA A CA 1
ATOM 3791 C C . ALA A 1 504 ? -3.133 -9.883 -14.611 1.00 98.38 504 ALA A C 1
ATOM 3793 O O . ALA A 1 504 ? -4.230 -9.580 -14.149 1.00 98.38 504 ALA A O 1
ATOM 3794 N N . ASP A 1 505 ? -3.028 -10.719 -15.647 1.00 98.44 505 ASP A N 1
ATOM 3795 C CA . ASP A 1 505 ? -4.183 -11.316 -16.329 1.00 98.44 505 ASP A CA 1
ATOM 3796 C C . ASP A 1 505 ? -5.003 -12.219 -15.406 1.00 98.44 505 ASP A C 1
ATOM 3798 O O . ASP A 1 505 ? -6.231 -12.160 -15.403 1.00 98.44 505 ASP A O 1
ATOM 3802 N N . TYR A 1 506 ? -4.319 -13.029 -14.598 1.00 98.06 506 TYR A N 1
ATOM 3803 C CA . TYR A 1 506 ? -4.954 -13.908 -13.631 1.00 98.06 506 TYR A CA 1
ATOM 3804 C C . TYR A 1 506 ? -5.613 -13.112 -12.492 1.00 98.06 506 TYR A C 1
ATOM 3806 O O . TYR A 1 506 ? -6.793 -13.324 -12.211 1.00 98.06 506 TYR A O 1
ATOM 3814 N N . ALA A 1 507 ? -4.901 -12.150 -11.889 1.00 97.50 507 ALA A N 1
ATOM 3815 C CA . ALA A 1 507 ? -5.445 -11.324 -10.808 1.00 97.50 507 ALA A CA 1
ATOM 3816 C C . ALA A 1 507 ? -6.728 -10.587 -11.233 1.00 97.50 507 ALA A C 1
ATOM 3818 O O . ALA A 1 507 ? -7.748 -10.655 -10.544 1.00 97.50 507 ALA A O 1
ATOM 3819 N N . TYR A 1 508 ? -6.743 -9.973 -12.423 1.00 98.12 508 TYR A N 1
ATOM 3820 C CA . TYR A 1 508 ? -7.940 -9.274 -12.902 1.00 98.12 508 TYR A CA 1
ATOM 3821 C C . TYR A 1 508 ? -9.044 -10.192 -13.443 1.00 98.12 508 TYR A C 1
ATOM 3823 O O . TYR A 1 508 ? -10.199 -9.767 -13.495 1.00 98.12 508 TYR A O 1
ATOM 3831 N N . ALA A 1 509 ? -8.761 -11.466 -13.732 1.00 97.00 509 ALA A N 1
ATOM 3832 C CA . ALA A 1 509 ? -9.802 -12.477 -13.928 1.00 97.00 509 ALA A CA 1
ATOM 3833 C C . ALA A 1 509 ? -10.528 -12.825 -12.619 1.00 97.00 509 ALA A C 1
ATOM 3835 O O . ALA A 1 509 ? -11.757 -12.968 -12.612 1.00 97.00 509 ALA A O 1
ATOM 3836 N N . VAL A 1 510 ? -9.786 -12.933 -11.512 1.00 94.94 510 VAL A N 1
ATOM 3837 C CA . VAL A 1 510 ? -10.340 -13.153 -10.167 1.00 94.94 510 VAL A CA 1
ATOM 3838 C C . VAL A 1 510 ? -11.137 -11.924 -9.725 1.00 94.94 510 VAL A C 1
ATOM 3840 O O . VAL A 1 510 ? -12.338 -12.050 -9.481 1.00 94.94 510 VAL A O 1
ATOM 3843 N N . TRP A 1 511 ? -10.546 -10.724 -9.780 1.00 96.75 511 TRP A N 1
ATOM 3844 C CA . TRP A 1 511 ? -11.255 -9.466 -9.506 1.00 96.75 511 TRP A CA 1
ATOM 3845 C C . TRP A 1 511 ? -12.520 -9.323 -10.365 1.00 96.75 511 TRP A C 1
ATOM 3847 O O . TRP A 1 511 ? -13.585 -8.983 -9.849 1.00 96.75 511 TRP A O 1
ATOM 3857 N N . ARG A 1 512 ? -12.468 -9.652 -11.667 1.00 97.56 512 ARG A N 1
ATOM 3858 C CA . ARG A 1 512 ? -13.663 -9.572 -12.522 1.00 97.56 512 ARG A CA 1
ATOM 3859 C C . ARG A 1 512 ? -14.715 -10.602 -12.120 1.00 97.56 512 ARG A C 1
ATOM 3861 O O . ARG A 1 512 ? -15.900 -10.308 -12.205 1.00 97.56 512 ARG A O 1
ATOM 3868 N N . SER A 1 513 ? -14.320 -11.781 -11.643 1.00 95.19 513 SER A N 1
ATOM 3869 C CA . SER A 1 513 ? -15.256 -12.777 -11.101 1.00 95.19 513 SER A CA 1
ATOM 3870 C C . SER A 1 513 ? -15.983 -12.252 -9.859 1.00 95.19 513 SER A C 1
ATOM 3872 O O . SER A 1 513 ? -17.198 -12.427 -9.751 1.00 95.19 513 SER A O 1
ATOM 3874 N N . CYS A 1 514 ? -15.269 -11.548 -8.976 1.00 95.38 514 CYS A N 1
ATOM 3875 C CA . CYS A 1 514 ? -15.872 -10.813 -7.868 1.00 95.38 514 CYS A CA 1
ATOM 3876 C C . CYS A 1 514 ? -16.828 -9.718 -8.378 1.00 95.38 514 CYS A C 1
ATOM 3878 O O . CYS A 1 514 ? -17.992 -9.677 -7.980 1.00 95.38 514 CYS A O 1
ATOM 3880 N N . TYR A 1 515 ? -16.383 -8.875 -9.312 1.00 97.38 515 TYR A N 1
ATOM 3881 C CA . TYR A 1 515 ? -17.155 -7.729 -9.801 1.00 97.38 515 TYR A CA 1
ATOM 3882 C C . TYR A 1 515 ? -18.452 -8.132 -10.531 1.00 97.38 515 TYR A C 1
ATOM 3884 O O . TYR A 1 515 ? -19.468 -7.442 -10.439 1.00 97.38 515 TYR A O 1
ATOM 3892 N N . GLU A 1 516 ? -18.446 -9.285 -11.204 1.00 96.38 516 GLU A N 1
ATOM 3893 C CA . GLU A 1 516 ? -19.607 -9.900 -11.869 1.00 96.38 516 GLU A CA 1
ATOM 3894 C C . GLU A 1 516 ? -20.592 -10.593 -10.901 1.00 96.38 516 GLU A C 1
ATOM 3896 O O . GLU A 1 516 ? -21.566 -11.195 -11.348 1.00 96.38 516 GLU A O 1
ATOM 3901 N N . GLY A 1 517 ? -20.363 -10.553 -9.582 1.00 95.12 517 GLY A N 1
ATOM 3902 C CA . GLY A 1 517 ? -21.263 -11.162 -8.593 1.00 95.12 517 GLY A CA 1
ATOM 3903 C C . GLY A 1 517 ? -21.099 -12.677 -8.403 1.00 95.12 517 GLY A C 1
ATOM 3904 O O . GLY A 1 517 ? -21.973 -13.306 -7.807 1.00 95.12 517 GLY A O 1
ATOM 3905 N N . LYS A 1 518 ? -20.019 -13.292 -8.910 1.00 92.69 518 LYS A N 1
ATOM 3906 C CA . LYS A 1 518 ? -19.856 -14.759 -8.908 1.00 92.69 518 LYS A CA 1
ATOM 3907 C C . LYS A 1 518 ? -19.322 -15.345 -7.600 1.00 92.69 518 LYS A C 1
ATOM 3909 O O . LYS A 1 518 ? -19.441 -16.548 -7.391 1.00 92.69 518 LYS A O 1
ATOM 3914 N N . MET A 1 519 ? -18.741 -14.533 -6.720 1.00 92.12 519 MET A N 1
ATOM 3915 C CA . MET A 1 519 ? -18.156 -14.979 -5.451 1.00 92.12 519 MET A CA 1
ATOM 3916 C C . MET A 1 519 ? -19.197 -15.020 -4.325 1.00 92.12 519 MET A C 1
ATOM 3918 O O . MET A 1 519 ? -19.037 -14.411 -3.274 1.00 92.12 519 MET A O 1
ATOM 3922 N N . THR A 1 520 ? -20.302 -15.736 -4.537 1.00 92.31 520 THR A N 1
ATOM 3923 C CA . THR A 1 520 ? -21.437 -15.771 -3.592 1.00 92.31 520 THR A CA 1
ATOM 3924 C C . THR A 1 520 ? -21.068 -16.289 -2.196 1.00 92.31 520 THR A C 1
ATOM 3926 O O . THR A 1 520 ? -21.729 -15.925 -1.224 1.00 92.31 520 THR A O 1
ATOM 3929 N N . TRP A 1 521 ? -19.978 -17.056 -2.077 1.00 88.88 521 TRP A N 1
ATOM 3930 C CA . TRP A 1 521 ? -19.373 -17.487 -0.810 1.00 88.88 521 TRP A CA 1
ATOM 3931 C C . TRP A 1 521 ? -18.944 -16.318 0.097 1.00 88.88 521 TRP A C 1
ATOM 3933 O O . TRP A 1 521 ? -18.891 -16.476 1.314 1.00 88.88 521 TRP A O 1
ATOM 3943 N N . LEU A 1 522 ? -18.729 -15.112 -0.444 1.00 89.38 522 LEU A N 1
ATOM 3944 C CA . LEU A 1 522 ? -18.464 -13.912 0.357 1.00 89.38 522 LEU A CA 1
ATOM 3945 C C . LEU A 1 522 ? -19.632 -13.568 1.299 1.00 89.38 522 LEU A C 1
ATOM 3947 O O . LEU A 1 522 ? -19.415 -12.964 2.344 1.00 89.38 522 LEU A O 1
ATOM 3951 N N . ASN A 1 523 ? -20.862 -14.001 0.987 1.00 91.94 523 ASN A N 1
ATOM 3952 C CA . ASN A 1 523 ? -22.017 -13.869 1.881 1.00 91.94 523 ASN A CA 1
ATOM 3953 C C . ASN A 1 523 ? -22.111 -14.974 2.955 1.00 91.94 523 ASN A C 1
ATOM 3955 O O . ASN A 1 523 ? -22.940 -14.853 3.858 1.00 91.94 523 ASN A O 1
ATOM 3959 N N . THR A 1 524 ? -21.278 -16.021 2.896 1.00 90.75 524 THR A N 1
ATOM 3960 C CA . THR A 1 524 ? -21.227 -17.108 3.897 1.00 90.75 524 THR A CA 1
ATOM 3961 C C . THR A 1 524 ? -20.063 -16.972 4.883 1.00 90.75 524 THR A C 1
ATOM 3963 O O . THR A 1 524 ? -19.899 -17.827 5.748 1.00 90.75 524 THR A O 1
ATOM 3966 N N . VAL A 1 525 ? -19.259 -15.911 4.767 1.00 85.94 525 VAL A N 1
ATOM 3967 C CA . VAL A 1 525 ? -18.126 -15.602 5.655 1.00 85.94 525 VAL A CA 1
ATOM 3968 C C . VAL A 1 525 ? -18.302 -14.235 6.333 1.00 85.94 525 VAL A C 1
ATOM 3970 O O . VAL A 1 525 ? -19.294 -13.526 6.116 1.00 85.94 525 VAL A O 1
ATOM 3973 N N . GLU A 1 526 ? -17.337 -13.881 7.185 1.00 85.69 526 GLU A N 1
ATOM 3974 C CA . GLU A 1 526 ? -17.215 -12.556 7.793 1.00 85.69 526 GLU A CA 1
ATOM 3975 C C . GLU A 1 526 ? -17.149 -11.454 6.724 1.00 85.69 526 GLU A C 1
ATOM 3977 O O . GLU A 1 526 ? -16.396 -11.550 5.748 1.00 85.69 526 GLU A O 1
ATOM 3982 N N . ARG A 1 527 ? -17.951 -10.405 6.922 1.00 88.19 527 ARG A N 1
ATOM 3983 C CA . ARG A 1 527 ? -18.091 -9.281 5.995 1.00 88.19 527 ARG A CA 1
ATOM 3984 C C . ARG A 1 527 ? -18.660 -8.044 6.684 1.00 88.19 527 ARG A C 1
ATOM 3986 O O . ARG A 1 527 ? -19.478 -8.178 7.590 1.00 88.19 527 ARG A O 1
ATOM 3993 N N . GLY A 1 528 ? -18.296 -6.857 6.203 1.00 83.62 528 GLY A N 1
ATOM 3994 C CA . GLY A 1 528 ? -18.883 -5.587 6.652 1.00 83.62 528 GLY A CA 1
ATOM 3995 C C . GLY A 1 528 ? -20.183 -5.200 5.933 1.00 83.62 528 GLY A C 1
ATOM 3996 O O . GLY A 1 528 ? -20.928 -4.355 6.421 1.00 83.62 528 GLY A O 1
ATOM 3997 N N . SER A 1 529 ? -20.489 -5.810 4.782 1.00 88.62 529 SER A N 1
ATOM 3998 C CA . SER A 1 529 ? -21.706 -5.527 4.004 1.00 88.62 529 SER A CA 1
ATOM 3999 C C . SER A 1 529 ? -22.219 -6.764 3.247 1.00 88.62 529 SER A C 1
ATOM 4001 O O . SER A 1 529 ? -21.581 -7.813 3.239 1.00 88.62 529 SER A O 1
ATOM 4003 N N . GLN A 1 530 ? -23.396 -6.678 2.619 1.00 91.94 530 GLN A N 1
ATOM 4004 C CA . GLN A 1 530 ? -23.887 -7.712 1.694 1.00 91.94 530 GLN A CA 1
ATOM 4005 C C . GLN A 1 530 ? -23.090 -7.673 0.380 1.00 91.94 530 GLN A C 1
ATOM 4007 O O . GLN A 1 530 ? -22.998 -6.621 -0.257 1.00 91.94 530 GLN A O 1
ATOM 4012 N N . TYR A 1 531 ? -22.558 -8.819 -0.049 1.00 92.94 531 TYR A N 1
ATOM 4013 C CA . TYR A 1 531 ? -21.883 -8.951 -1.340 1.00 92.94 531 TYR A CA 1
ATOM 4014 C C . TYR A 1 531 ? -22.890 -8.972 -2.496 1.00 92.94 531 TYR A C 1
ATOM 4016 O O . TYR A 1 531 ? -23.880 -9.709 -2.464 1.00 92.94 531 TYR A O 1
ATOM 4024 N N . LYS A 1 532 ? -22.605 -8.168 -3.526 1.00 92.50 532 LYS A N 1
ATOM 4025 C CA . LYS A 1 532 ? -23.371 -8.032 -4.771 1.00 92.50 532 LYS A CA 1
ATOM 4026 C C . LYS A 1 532 ? -22.446 -7.635 -5.928 1.00 92.50 532 LYS A C 1
ATOM 4028 O O . LYS A 1 532 ? -21.376 -7.074 -5.703 1.00 92.50 532 LYS A O 1
ATOM 4033 N N . ALA A 1 533 ? -22.885 -7.875 -7.162 1.00 95.81 533 ALA A N 1
ATOM 4034 C CA . ALA A 1 533 ? -22.181 -7.419 -8.362 1.00 95.81 533 ALA A CA 1
ATOM 4035 C C . ALA A 1 533 ? -22.058 -5.882 -8.427 1.00 95.81 533 ALA A C 1
ATOM 4037 O O . ALA A 1 533 ? -22.905 -5.153 -7.905 1.00 95.81 533 ALA A O 1
ATOM 4038 N N . GLY A 1 534 ? -21.042 -5.396 -9.145 1.00 95.25 534 GLY A N 1
ATOM 4039 C CA . GLY A 1 534 ? -20.879 -3.980 -9.493 1.00 95.25 534 GLY A CA 1
ATOM 4040 C C . GLY A 1 534 ? -20.079 -3.126 -8.509 1.00 95.25 534 GLY A C 1
ATOM 4041 O O . GLY A 1 534 ? -19.845 -1.954 -8.799 1.00 95.25 534 GLY A O 1
ATOM 4042 N N . ASP A 1 535 ? -19.612 -3.685 -7.393 1.00 93.56 535 ASP A N 1
ATOM 4043 C CA . ASP A 1 535 ? -18.739 -2.983 -6.449 1.00 93.56 535 ASP A CA 1
ATOM 4044 C C . ASP A 1 535 ? -17.258 -3.234 -6.776 1.00 93.56 535 ASP A C 1
ATOM 4046 O O . ASP A 1 535 ? -16.669 -4.257 -6.426 1.00 93.56 535 ASP A O 1
ATOM 4050 N N . ALA A 1 536 ? -16.663 -2.286 -7.502 1.00 90.94 536 ALA A N 1
ATOM 4051 C CA . ALA A 1 536 ? -15.284 -2.375 -7.970 1.00 90.94 536 ALA A CA 1
ATOM 4052 C C . ALA A 1 536 ? -14.267 -2.306 -6.826 1.00 90.94 536 ALA A C 1
ATOM 4054 O O . ALA A 1 536 ? -13.234 -2.969 -6.901 1.00 90.94 536 ALA A O 1
ATOM 4055 N N . TRP A 1 537 ? -14.557 -1.514 -5.789 1.00 84.88 537 TRP A N 1
ATOM 4056 C CA . TRP A 1 537 ? -13.634 -1.256 -4.685 1.00 84.88 537 TRP A CA 1
ATOM 4057 C C . TRP A 1 537 ? -13.663 -2.379 -3.655 1.00 84.88 537 TRP A C 1
ATOM 4059 O O . TRP A 1 537 ? -12.609 -2.851 -3.240 1.00 84.88 537 TRP A O 1
ATOM 4069 N N . GLY A 1 538 ? -14.855 -2.895 -3.334 1.00 87.62 538 GLY A N 1
ATOM 4070 C CA . GLY A 1 538 ? -15.004 -4.094 -2.510 1.00 87.62 538 GLY A CA 1
ATOM 4071 C C . GLY A 1 538 ? -14.232 -5.286 -3.080 1.00 87.62 538 GLY A C 1
ATOM 4072 O O . GLY A 1 538 ? -13.592 -6.009 -2.326 1.00 87.62 538 GLY A O 1
ATOM 4073 N N . CYS A 1 539 ? -14.206 -5.443 -4.408 1.00 90.62 539 CYS A N 1
ATOM 4074 C CA . CYS A 1 539 ? -13.435 -6.496 -5.078 1.00 90.62 539 CYS A CA 1
ATOM 4075 C C . CYS A 1 539 ? -11.920 -6.246 -5.141 1.00 90.62 539 CYS A C 1
ATOM 4077 O O . CYS A 1 539 ? -11.162 -7.197 -5.299 1.00 90.62 539 CYS A O 1
ATOM 4079 N N . ILE A 1 540 ? -11.459 -4.996 -5.018 1.00 86.88 540 ILE A N 1
ATOM 4080 C CA . ILE A 1 540 ? -10.034 -4.705 -4.785 1.00 86.88 540 ILE A CA 1
ATOM 4081 C C . ILE A 1 540 ? -9.680 -5.092 -3.343 1.00 86.88 540 ILE A C 1
ATOM 4083 O O . ILE A 1 540 ? -8.729 -5.833 -3.129 1.00 86.88 540 ILE A O 1
ATOM 4087 N N . GLY A 1 541 ? -10.491 -4.684 -2.362 1.00 79.62 541 GLY A N 1
ATOM 4088 C CA . GLY A 1 541 ? -10.317 -5.055 -0.952 1.00 79.62 541 GLY A CA 1
ATOM 4089 C C . GLY A 1 541 ? -10.364 -6.562 -0.678 1.00 79.62 541 GLY A C 1
ATOM 4090 O O . GLY A 1 541 ? -9.619 -7.061 0.165 1.00 79.62 541 GLY A O 1
ATOM 4091 N N . GLU A 1 542 ? -11.213 -7.295 -1.402 1.00 86.00 542 GLU A N 1
ATOM 4092 C CA . GLU A 1 542 ? -11.343 -8.752 -1.298 1.00 86.00 542 GLU A CA 1
ATOM 4093 C C . GLU A 1 542 ? -10.059 -9.481 -1.702 1.00 86.00 542 GLU A C 1
ATOM 4095 O O . GLU A 1 542 ? -9.650 -10.386 -0.978 1.00 86.00 542 GLU A O 1
ATOM 4100 N N . TRP A 1 543 ? -9.377 -9.034 -2.764 1.00 84.31 543 TRP A N 1
ATOM 4101 C CA . TRP A 1 543 ? -8.100 -9.608 -3.212 1.00 84.31 543 TRP A CA 1
ATOM 4102 C C . TRP A 1 543 ? -7.038 -9.632 -2.102 1.00 84.31 543 TRP A C 1
ATOM 4104 O O . TRP A 1 543 ? -6.310 -10.610 -1.959 1.00 84.31 543 TRP A O 1
ATOM 4114 N N . PHE A 1 544 ? -6.984 -8.572 -1.292 1.00 80.81 544 PHE A N 1
ATOM 4115 C CA . PHE A 1 544 ? -6.041 -8.429 -0.182 1.00 80.81 544 PHE A CA 1
ATOM 4116 C C . PHE A 1 544 ? -6.495 -9.139 1.094 1.00 80.81 544 PHE A C 1
ATOM 4118 O O . PHE A 1 544 ? -5.755 -9.922 1.686 1.00 80.81 544 PHE A O 1
ATOM 4125 N N . ALA A 1 545 ? -7.719 -8.859 1.545 1.00 73.12 545 ALA A N 1
ATOM 4126 C CA . ALA A 1 545 ? -8.194 -9.321 2.846 1.00 73.12 545 ALA A CA 1
ATOM 4127 C C . ALA A 1 545 ? -8.782 -10.743 2.817 1.00 73.12 545 ALA A C 1
ATOM 4129 O O . ALA A 1 545 ? -9.045 -11.316 3.876 1.00 73.12 545 ALA A O 1
ATOM 4130 N N . GLY A 1 546 ? -9.090 -11.287 1.633 1.00 79.94 546 GLY A N 1
ATOM 4131 C CA . GLY A 1 546 ? -9.881 -12.512 1.461 1.00 79.94 546 GLY A CA 1
ATOM 4132 C C . GLY A 1 546 ? -11.285 -12.422 2.079 1.00 79.94 546 GLY A C 1
ATOM 4133 O O . GLY A 1 546 ? -11.882 -13.447 2.424 1.00 79.94 546 GLY A O 1
ATOM 4134 N N . ARG A 1 547 ? -11.783 -11.204 2.331 1.00 82.06 547 ARG A N 1
ATOM 4135 C CA . ARG A 1 547 ? -13.021 -10.902 3.068 1.00 82.06 547 ARG A CA 1
ATOM 4136 C C . ARG A 1 547 ? -13.703 -9.668 2.489 1.00 82.06 547 ARG A C 1
ATOM 4138 O O . ARG A 1 547 ? -13.050 -8.759 1.987 1.00 82.06 547 ARG A O 1
ATOM 4145 N N . TRP A 1 548 ? -15.028 -9.620 2.591 1.00 87.44 548 TRP A N 1
ATOM 4146 C CA . TRP A 1 548 ? -15.835 -8.593 1.935 1.00 87.44 548 TRP A CA 1
ATOM 4147 C C . TRP A 1 548 ? -16.103 -7.388 2.842 1.00 87.44 548 TRP A C 1
ATOM 4149 O O . TRP A 1 548 ? -16.800 -7.516 3.846 1.00 87.44 548 TRP A O 1
ATOM 4159 N N . HIS A 1 549 ? -15.600 -6.198 2.492 1.00 83.12 549 HIS A N 1
ATOM 4160 C CA . HIS A 1 549 ? -15.826 -4.954 3.261 1.00 83.12 549 HIS A CA 1
ATOM 4161 C C . HIS A 1 549 ? -15.465 -5.032 4.757 1.00 83.12 549 HIS A C 1
ATOM 4163 O O . HIS A 1 549 ? -15.992 -4.276 5.570 1.00 83.12 549 HIS A O 1
ATOM 4169 N N . THR A 1 550 ? -14.564 -5.931 5.155 1.00 74.75 550 THR A N 1
ATOM 4170 C CA . THR A 1 550 ? -13.932 -5.836 6.479 1.00 74.75 550 THR A CA 1
ATOM 4171 C C . THR A 1 550 ? -13.038 -4.596 6.535 1.00 74.75 550 THR A C 1
ATOM 4173 O O . THR A 1 550 ? -12.666 -4.041 5.500 1.00 74.75 550 THR A O 1
ATOM 4176 N N . VAL A 1 551 ? -12.651 -4.169 7.741 1.00 69.00 551 VAL A N 1
ATOM 4177 C CA . VAL A 1 551 ? -11.743 -3.024 7.946 1.00 69.00 551 VAL A CA 1
ATOM 4178 C C . VAL A 1 551 ? -10.501 -3.116 7.050 1.00 69.00 551 VAL A C 1
ATOM 4180 O O . VAL A 1 551 ? -10.208 -2.176 6.314 1.00 69.00 551 VAL A O 1
ATOM 4183 N N . ALA A 1 552 ? -9.843 -4.281 7.030 1.00 58.22 552 ALA A N 1
ATOM 4184 C CA . ALA A 1 552 ? -8.668 -4.534 6.197 1.00 58.22 552 ALA A CA 1
ATOM 4185 C C . ALA A 1 552 ? -8.956 -4.412 4.687 1.00 58.22 552 ALA A C 1
ATOM 4187 O O . ALA A 1 552 ? -8.140 -3.859 3.958 1.00 58.22 552 ALA A O 1
ATOM 4188 N N . ALA A 1 553 ? -10.121 -4.876 4.219 1.00 66.00 553 ALA A N 1
ATOM 4189 C CA . ALA A 1 553 ? -10.516 -4.766 2.814 1.00 66.00 553 ALA A CA 1
ATOM 4190 C C . ALA A 1 553 ? -10.760 -3.304 2.393 1.00 66.00 553 ALA A C 1
ATOM 4192 O O . ALA A 1 553 ? -10.400 -2.902 1.291 1.00 66.00 553 ALA A O 1
ATOM 4193 N N . VAL A 1 554 ? -11.366 -2.495 3.268 1.00 69.31 554 VAL A N 1
ATOM 4194 C CA . VAL A 1 554 ? -11.706 -1.090 2.975 1.00 69.31 554 VAL A CA 1
ATOM 4195 C C . VAL A 1 554 ? -10.476 -0.172 3.015 1.00 69.31 554 VAL A C 1
ATOM 4197 O O . VAL A 1 554 ? -10.448 0.831 2.305 1.00 69.31 554 VAL A O 1
ATOM 4200 N N . GLN A 1 555 ? -9.463 -0.505 3.821 1.00 65.25 555 GLN A N 1
ATOM 4201 C CA . GLN A 1 555 ? -8.235 0.285 4.015 1.00 65.25 555 GLN A CA 1
ATOM 4202 C C . GLN A 1 555 ? -7.114 0.009 2.992 1.00 65.25 555 GLN A C 1
ATOM 4204 O O . GLN A 1 555 ? -6.051 0.617 3.084 1.00 65.25 555 GLN A O 1
ATOM 4209 N N . TYR A 1 556 ? -7.315 -0.926 2.062 1.00 56.22 556 TYR A N 1
ATOM 4210 C CA . TYR A 1 556 ? -6.241 -1.532 1.270 1.00 56.22 556 TYR A CA 1
ATOM 4211 C C . TYR A 1 556 ? -5.616 -0.630 0.178 1.00 56.22 556 TYR A C 1
ATOM 4213 O O . TYR A 1 556 ? -4.418 -0.756 -0.082 1.00 56.22 556 TYR A O 1
ATOM 4221 N N . VAL A 1 557 ? -6.372 0.286 -0.446 1.00 48.66 557 VAL A N 1
ATOM 4222 C CA . VAL A 1 557 ? -5.888 1.176 -1.536 1.00 48.66 557 VAL A CA 1
ATOM 4223 C C . VAL A 1 557 ? -6.262 2.637 -1.277 1.00 48.66 557 VAL A C 1
ATOM 4225 O O . VAL A 1 557 ? -7.300 2.870 -0.619 1.00 48.66 557 VAL A O 1
#